Protein AF-0000000072274236 (afdb_homodimer)

Radius of gyration: 23.69 Å; Cα contacts (8 Å, |Δi|>4): 1772; chains: 2; bounding box: 56×70×57 Å

Structure (mmCIF, N/CA/C/O backbone):
data_AF-0000000072274236-model_v1
#
loop_
_entity.id
_entity.type
_entity.pdbx_description
1 polymer 'Glycerone kinase'
#
loop_
_atom_site.group_PDB
_atom_site.id
_atom_site.type_symbol
_atom_site.label_atom_id
_atom_site.label_alt_id
_atom_site.label_comp_id
_atom_site.label_asym_id
_atom_site.label_entity_id
_atom_site.label_seq_id
_atom_site.pdbx_PDB_ins_code
_atom_site.Cartn_x
_atom_site.Cartn_y
_atom_site.Cartn_z
_atom_site.occupancy
_atom_site.B_iso_or_equiv
_atom_site.auth_seq_id
_atom_site.auth_comp_id
_atom_site.auth_asym_id
_atom_site.auth_atom_id
_atom_site.pdbx_PDB_model_num
ATOM 1 N N . MET A 1 1 ? 8.672 6.965 -27.156 1 39 1 MET A N 1
ATOM 2 C CA . MET A 1 1 ? 7.977 6.91 -25.875 1 39 1 MET A CA 1
ATOM 3 C C . MET A 1 1 ? 8.969 6.961 -24.719 1 39 1 MET A C 1
ATOM 5 O O . MET A 1 1 ? 9.953 6.219 -24.703 1 39 1 MET A O 1
ATOM 9 N N . THR A 1 2 ? 9.164 8.117 -24.047 1 56.25 2 THR A N 1
ATOM 10 C CA . THR A 1 2 ? 10.273 8.359 -23.125 1 56.25 2 THR A CA 1
ATOM 11 C C . THR A 1 2 ? 10.289 7.305 -22.016 1 56.25 2 THR A C 1
ATOM 13 O O . THR A 1 2 ? 9.234 6.895 -21.531 1 56.25 2 THR A O 1
ATOM 16 N N . ARG A 1 3 ? 11.375 6.512 -21.969 1 65.75 3 ARG A N 1
ATOM 17 C CA . ARG A 1 3 ? 11.711 5.531 -20.953 1 65.75 3 ARG A CA 1
ATOM 18 C C . ARG A 1 3 ? 11.398 6.066 -19.562 1 65.75 3 ARG A C 1
ATOM 20 O O . ARG A 1 3 ? 11.82 7.168 -19.203 1 65.75 3 ARG A O 1
ATOM 27 N N . PRO A 1 4 ? 10.438 5.312 -18.844 1 80.75 4 PRO A N 1
ATOM 28 C CA . PRO A 1 4 ? 10.234 5.801 -17.484 1 80.75 4 PRO A CA 1
ATOM 29 C C . PRO A 1 4 ? 11.523 5.812 -16.656 1 80.75 4 PRO A C 1
ATOM 31 O O . PRO A 1 4 ? 12.344 4.898 -16.781 1 80.75 4 PRO A O 1
ATOM 34 N N . LYS A 1 5 ? 11.836 6.918 -16.047 1 89.44 5 LYS A N 1
ATOM 35 C CA . LYS A 1 5 ? 12.992 7.043 -15.164 1 89.44 5 LYS A CA 1
ATOM 36 C C . LYS A 1 5 ? 12.781 6.266 -13.867 1 89.44 5 LYS A C 1
ATOM 38 O O . LYS A 1 5 ? 11.75 6.426 -13.203 1 89.44 5 LYS A O 1
ATOM 43 N N . LYS A 1 6 ? 13.648 5.305 -13.633 1 94.75 6 LYS A N 1
ATOM 44 C CA . LYS A 1 6 ? 13.641 4.527 -12.398 1 94.75 6 LYS A CA 1
ATOM 45 C C . LYS A 1 6 ? 14.945 4.703 -11.625 1 94.75 6 LYS A C 1
ATOM 47 O O . LYS A 1 6 ? 16.016 4.785 -12.227 1 94.75 6 LYS A O 1
ATOM 52 N N . LEU A 1 7 ? 14.852 4.805 -10.367 1 96.88 7 LEU A N 1
ATOM 53 C CA . LEU A 1 7 ? 16.047 4.836 -9.531 1 96.88 7 LEU A CA 1
ATOM 54 C C . LEU A 1 7 ? 16.516 3.422 -9.195 1 96.88 7 LEU A C 1
ATOM 56 O O . LEU A 1 7 ? 16.031 2.811 -8.242 1 96.88 7 LEU A O 1
ATOM 60 N N . LEU A 1 8 ? 17.406 2.951 -9.992 1 97.38 8 LEU A N 1
ATOM 61 C CA . LEU A 1 8 ? 17.984 1.62 -9.859 1 97.38 8 LEU A CA 1
ATOM 62 C C . LEU A 1 8 ? 19.516 1.691 -9.883 1 97.38 8 LEU A C 1
ATOM 64 O O . LEU A 1 8 ? 20.078 2.717 -10.258 1 97.38 8 LEU A O 1
ATOM 68 N N . ASN A 1 9 ? 20.156 0.691 -9.406 1 98 9 ASN A N 1
ATOM 69 C CA . ASN A 1 9 ? 21.609 0.556 -9.586 1 98 9 ASN A CA 1
ATOM 70 C C . ASN A 1 9 ? 21.938 -0.165 -10.891 1 98 9 ASN A C 1
ATOM 72 O O . ASN A 1 9 ? 22.062 0.466 -11.945 1 98 9 ASN A O 1
ATOM 76 N N . ASP A 1 10 ? 21.984 -1.427 -10.844 1 96.19 10 ASP A N 1
ATOM 77 C CA . ASP A 1 10 ? 22.156 -2.305 -12 1 96.19 10 ASP A CA 1
ATOM 78 C C . ASP A 1 10 ? 20.844 -2.986 -12.359 1 96.19 10 ASP A C 1
ATOM 80 O O . ASP A 1 10 ? 20.344 -3.834 -11.617 1 96.19 10 ASP A O 1
ATOM 84 N N . PRO A 1 11 ? 20.297 -2.641 -13.539 1 94 11 PRO A N 1
ATOM 85 C CA . PRO A 1 11 ? 19 -3.223 -13.93 1 94 11 PRO A CA 1
ATOM 86 C C . PRO A 1 11 ? 19.031 -4.75 -13.945 1 94 11 PRO A C 1
ATOM 88 O O . PRO A 1 11 ? 17.969 -5.387 -13.867 1 94 11 PRO A O 1
ATOM 91 N N . LEU A 1 12 ? 20.203 -5.324 -14.055 1 94.69 12 LEU A N 1
ATOM 92 C CA . LEU A 1 12 ? 20.312 -6.777 -14.102 1 94.69 12 LEU A CA 1
ATOM 93 C C . LEU A 1 12 ? 20.297 -7.363 -12.695 1 94.69 12 LEU A C 1
ATOM 95 O O . LEU A 1 12 ? 20.203 -8.578 -12.523 1 94.69 12 LEU A O 1
ATOM 99 N N . ARG A 1 13 ? 20.312 -6.535 -11.68 1 96.81 13 ARG A N 1
ATOM 100 C CA . ARG A 1 13 ? 20.391 -7.016 -10.305 1 96.81 13 ARG A CA 1
ATOM 101 C C . ARG A 1 13 ? 19.188 -6.539 -9.492 1 96.81 13 ARG A C 1
ATOM 103 O O . ARG A 1 13 ? 19.203 -6.59 -8.258 1 96.81 13 ARG A O 1
ATOM 110 N N . VAL A 1 14 ? 18.188 -6.102 -10.172 1 97.69 14 VAL A N 1
ATOM 111 C CA . VAL A 1 14 ? 17.062 -5.465 -9.5 1 97.69 14 VAL A CA 1
ATOM 112 C C . VAL A 1 14 ? 16.344 -6.484 -8.617 1 97.69 14 VAL A C 1
ATOM 114 O O . VAL A 1 14 ? 15.859 -6.145 -7.531 1 97.69 14 VAL A O 1
ATOM 117 N N . VAL A 1 15 ? 16.234 -7.75 -9.078 1 98.06 15 VAL A N 1
ATOM 118 C CA . VAL A 1 15 ? 15.523 -8.766 -8.32 1 98.06 15 VAL A CA 1
ATOM 119 C C . VAL A 1 15 ? 16.266 -9.055 -7.012 1 98.06 15 VAL A C 1
ATOM 121 O O . VAL A 1 15 ? 15.672 -8.992 -5.93 1 98.06 15 VAL A O 1
ATOM 124 N N . GLU A 1 16 ? 17.531 -9.234 -7.059 1 97.94 16 GLU A N 1
ATOM 125 C CA . GLU A 1 16 ? 18.359 -9.539 -5.887 1 97.94 16 GLU A CA 1
ATOM 126 C C . GLU A 1 16 ? 18.359 -8.367 -4.902 1 97.94 16 GLU A C 1
ATOM 128 O O . GLU A 1 16 ? 18.172 -8.562 -3.701 1 97.94 16 GLU A O 1
ATOM 133 N N . GLU A 1 17 ? 18.609 -7.191 -5.426 1 98.25 17 GLU A N 1
ATOM 134 C CA . GLU A 1 17 ? 18.688 -6.008 -4.57 1 98.25 17 GLU A CA 1
ATOM 135 C C . GLU A 1 17 ? 17.344 -5.727 -3.9 1 98.25 17 GLU A C 1
ATOM 137 O O . GLU A 1 17 ? 17.297 -5.352 -2.725 1 98.25 17 GLU A O 1
ATOM 142 N N . SER A 1 18 ? 16.281 -5.867 -4.703 1 98.44 18 SER A N 1
ATOM 143 C CA . SER A 1 18 ? 14.953 -5.633 -4.152 1 98.44 18 SER A CA 1
ATOM 144 C C . SER A 1 18 ? 14.633 -6.637 -3.053 1 98.44 18 SER A C 1
ATOM 146 O O . SER A 1 18 ? 14.039 -6.277 -2.031 1 98.44 18 SER A O 1
ATOM 148 N N . LEU A 1 19 ? 14.969 -7.887 -3.234 1 98.62 19 LEU A N 1
ATOM 149 C CA . LEU A 1 19 ? 14.719 -8.914 -2.227 1 98.62 19 LEU A CA 1
ATOM 150 C C . LEU A 1 19 ? 15.5 -8.625 -0.948 1 98.62 19 LEU A C 1
ATOM 152 O O . LEU A 1 19 ? 14.984 -8.82 0.155 1 98.62 19 LEU A O 1
ATOM 156 N N . GLU A 1 20 ? 16.75 -8.18 -1.095 1 98.25 20 GLU A N 1
ATOM 157 C CA . GLU A 1 20 ? 17.531 -7.777 0.078 1 98.25 20 GLU A CA 1
ATOM 158 C C . GLU A 1 20 ? 16.812 -6.676 0.859 1 98.25 20 GLU A C 1
ATOM 160 O O . GLU A 1 20 ? 16.719 -6.738 2.088 1 98.25 20 GLU A O 1
ATOM 165 N N . GLY A 1 21 ? 16.344 -5.699 0.102 1 98.62 21 GLY A N 1
ATOM 166 C CA . GLY A 1 21 ? 15.609 -4.609 0.729 1 98.62 21 GLY A CA 1
ATOM 167 C C . GLY A 1 21 ? 14.336 -5.059 1.417 1 98.62 21 GLY A C 1
ATOM 168 O O . GLY A 1 21 ? 13.969 -4.523 2.465 1 98.62 21 GLY A O 1
ATOM 169 N N . LEU A 1 22 ? 13.648 -6.008 0.779 1 98.62 22 LEU A N 1
ATOM 170 C CA . LEU A 1 22 ? 12.43 -6.555 1.359 1 98.62 22 LEU A CA 1
ATOM 171 C C . LEU A 1 22 ? 12.727 -7.305 2.654 1 98.62 22 LEU A C 1
ATOM 173 O O . LEU A 1 22 ? 11.969 -7.203 3.621 1 98.62 22 LEU A O 1
ATOM 177 N N . VAL A 1 23 ? 13.805 -8.055 2.66 1 97.88 23 VAL A N 1
ATOM 178 C CA . VAL A 1 23 ? 14.195 -8.781 3.865 1 97.88 23 VAL A CA 1
ATOM 179 C C . VAL A 1 23 ? 14.461 -7.789 4.996 1 97.88 23 VAL A C 1
ATOM 181 O O . VAL A 1 23 ? 14.031 -8.008 6.133 1 97.88 23 VAL A O 1
ATOM 184 N N . PHE A 1 24 ? 15.125 -6.633 4.676 1 97.75 24 PHE A N 1
ATOM 185 C CA . PHE A 1 24 ? 15.344 -5.598 5.676 1 97.75 24 PHE A CA 1
ATOM 186 C C . PHE A 1 24 ? 14.016 -5.059 6.199 1 97.75 24 PHE A C 1
ATOM 188 O O . PHE A 1 24 ? 13.883 -4.766 7.391 1 97.75 24 PHE A O 1
ATOM 195 N N . ALA A 1 25 ? 13.023 -5.031 5.352 1 97.81 25 ALA A N 1
ATOM 196 C CA . ALA A 1 25 ? 11.719 -4.488 5.723 1 97.81 25 ALA A CA 1
ATOM 197 C C . ALA A 1 25 ? 10.977 -5.441 6.656 1 97.81 25 ALA A C 1
ATOM 199 O O . ALA A 1 25 ? 10.016 -5.047 7.32 1 97.81 25 ALA A O 1
ATOM 200 N N . SER A 1 26 ? 11.367 -6.691 6.699 1 96.5 26 SER A N 1
ATOM 201 C CA . SER A 1 26 ? 10.703 -7.68 7.543 1 96.5 26 SER A CA 1
ATOM 202 C C . SER A 1 26 ? 11.172 -7.578 8.992 1 96.5 26 SER A C 1
ATOM 204 O O . SER A 1 26 ? 10.586 -8.188 9.883 1 96.5 26 SER A O 1
ATOM 206 N N . ASP A 1 27 ? 12.289 -6.812 9.227 1 93.69 27 ASP A N 1
ATOM 207 C CA . ASP A 1 27 ? 12.883 -6.605 10.547 1 93.69 27 ASP A CA 1
ATOM 208 C C . ASP A 1 27 ? 13.156 -7.938 11.242 1 93.69 27 ASP A C 1
ATOM 210 O O . ASP A 1 27 ? 12.789 -8.125 12.406 1 93.69 27 ASP A O 1
ATOM 214 N N . GLY A 1 28 ? 13.625 -8.922 10.438 1 94.38 28 GLY A N 1
ATOM 215 C CA . GLY A 1 28 ? 14.141 -10.156 11 1 94.38 28 GLY A CA 1
ATOM 216 C C . GLY A 1 28 ? 13.195 -11.336 10.836 1 94.38 28 GLY A C 1
ATOM 217 O O . GLY A 1 28 ? 13.547 -12.469 11.164 1 94.38 28 GLY A O 1
ATOM 218 N N . GLU A 1 29 ? 12.031 -11.133 10.18 1 96 29 GLU A N 1
ATOM 219 C CA . GLU A 1 29 ? 11.031 -12.195 10.086 1 96 29 GLU A CA 1
ATOM 220 C C . GLU A 1 29 ? 11.211 -13.016 8.812 1 96 29 GLU A C 1
ATOM 222 O O . GLU A 1 29 ? 10.562 -14.047 8.633 1 96 29 GLU A O 1
ATOM 227 N N . MET A 1 30 ? 12.062 -12.539 7.945 1 97.44 30 MET A N 1
ATOM 228 C CA . MET A 1 30 ? 12.344 -13.195 6.672 1 97.44 30 MET A CA 1
ATOM 229 C C . MET A 1 30 ? 13.836 -13.25 6.402 1 97.44 30 MET A C 1
ATOM 231 O O . MET A 1 30 ? 14.594 -12.398 6.871 1 97.44 30 MET A O 1
ATOM 235 N N . ARG A 1 31 ? 14.242 -14.234 5.703 1 97.88 31 ARG A N 1
ATOM 236 C CA . ARG A 1 31 ? 15.625 -14.352 5.262 1 97.88 31 ARG A CA 1
ATOM 237 C C . ARG A 1 31 ? 15.703 -14.859 3.824 1 97.88 31 ARG A C 1
ATOM 239 O O . ARG A 1 31 ? 14.75 -15.445 3.318 1 97.88 31 ARG A O 1
ATOM 246 N N . LEU A 1 32 ? 16.812 -14.633 3.23 1 98.19 32 LEU A N 1
ATOM 247 C CA . LEU A 1 32 ? 17.062 -15.188 1.907 1 98.19 32 LEU A CA 1
ATOM 248 C C . LEU A 1 32 ? 17.891 -16.469 2.008 1 98.19 32 LEU A C 1
ATOM 250 O O . LEU A 1 32 ? 18.812 -16.562 2.83 1 98.19 32 LEU A O 1
ATOM 254 N N . LEU A 1 33 ? 17.5 -17.438 1.237 1 97.88 33 LEU A N 1
ATOM 255 C CA . LEU A 1 33 ? 18.391 -18.594 1.088 1 97.88 33 LEU A CA 1
ATOM 256 C C . LEU A 1 33 ? 19.641 -18.219 0.307 1 97.88 33 LEU A C 1
ATOM 258 O O . LEU A 1 33 ? 19.562 -17.703 -0.812 1 97.88 33 LEU A O 1
ATOM 262 N N . PRO A 1 34 ? 20.828 -18.438 0.855 1 96.5 34 PRO A N 1
ATOM 263 C CA . PRO A 1 34 ? 22.062 -18 0.187 1 96.5 34 PRO A CA 1
ATOM 264 C C . PRO A 1 34 ? 22.188 -18.562 -1.229 1 96.5 34 PRO A C 1
ATOM 266 O O . PRO A 1 34 ? 21.984 -19.766 -1.447 1 96.5 34 PRO A O 1
ATOM 269 N N . GLY A 1 35 ? 22.469 -17.688 -2.115 1 95.62 35 GLY A N 1
ATOM 270 C CA . GLY A 1 35 ? 22.734 -18.078 -3.49 1 95.62 35 GLY A CA 1
ATOM 271 C C . GLY A 1 35 ? 21.484 -18.156 -4.34 1 95.62 35 GLY A C 1
ATOM 272 O O . GLY A 1 35 ? 21.547 -18.422 -5.539 1 95.62 35 GLY A O 1
ATOM 273 N N . TYR A 1 36 ? 20.328 -17.938 -3.754 1 97.38 36 TYR A N 1
ATOM 274 C CA . TYR A 1 36 ? 19.047 -18.062 -4.461 1 97.38 36 TYR A CA 1
ATOM 275 C C . TYR A 1 36 ? 18.203 -16.812 -4.262 1 97.38 36 TYR A C 1
ATOM 277 O O . TYR A 1 36 ? 18.453 -16.016 -3.346 1 97.38 36 TYR A O 1
ATOM 285 N N . THR A 1 37 ? 17.25 -16.625 -5.145 1 98.19 37 THR A N 1
ATOM 286 C CA . THR A 1 37 ? 16.172 -15.656 -4.945 1 98.19 37 THR A CA 1
ATOM 287 C C . THR A 1 37 ? 14.969 -16.312 -4.27 1 98.19 37 THR A C 1
ATOM 289 O O . THR A 1 37 ? 13.883 -16.359 -4.84 1 98.19 37 THR A O 1
ATOM 292 N N . ILE A 1 38 ? 15.25 -16.828 -3.1 1 98.81 38 ILE A N 1
ATOM 293 C CA . ILE A 1 38 ? 14.258 -17.531 -2.291 1 98.81 38 ILE A CA 1
ATOM 294 C C . ILE A 1 38 ? 14.109 -16.844 -0.938 1 98.81 38 ILE A C 1
ATOM 296 O O . ILE A 1 38 ? 15.094 -16.688 -0.204 1 98.81 38 ILE A O 1
ATOM 300 N N . ALA A 1 39 ? 12.969 -16.312 -0.663 1 98.75 39 ALA A N 1
ATOM 301 C CA . ALA A 1 39 ? 12.648 -15.75 0.645 1 98.75 39 ALA A CA 1
ATOM 302 C C . ALA A 1 39 ? 12 -16.797 1.547 1 98.75 39 ALA A C 1
ATOM 304 O O . ALA A 1 39 ? 11.094 -17.516 1.119 1 98.75 39 ALA A O 1
ATOM 305 N N . LEU A 1 40 ? 12.445 -16.922 2.764 1 98.44 40 LEU A N 1
ATOM 306 C CA . LEU A 1 40 ? 11.938 -17.875 3.742 1 98.44 40 LEU A CA 1
ATOM 307 C C . LEU A 1 40 ? 11.586 -17.188 5.051 1 98.44 40 LEU A C 1
ATOM 309 O O . LEU A 1 40 ? 12.273 -16.25 5.465 1 98.44 40 LEU A O 1
ATOM 313 N N . ARG A 1 41 ? 10.508 -17.641 5.645 1 97.62 41 ARG A N 1
ATOM 314 C CA . ARG A 1 41 ? 10.305 -17.219 7.027 1 97.62 41 ARG A CA 1
ATOM 315 C C . ARG A 1 41 ? 11.516 -17.562 7.887 1 97.62 41 ARG A C 1
ATOM 317 O O . ARG A 1 41 ? 12.109 -18.641 7.734 1 97.62 41 ARG A O 1
ATOM 324 N N . SER A 1 42 ? 11.852 -16.672 8.797 1 95.38 42 SER A N 1
ATOM 325 C CA . SER A 1 42 ? 13.008 -16.891 9.664 1 95.38 42 SER A CA 1
ATOM 326 C C . SER A 1 42 ? 12.742 -18.016 10.656 1 95.38 42 SER A C 1
ATOM 328 O O . SER A 1 42 ? 13.672 -18.703 11.086 1 95.38 42 SER A O 1
ATOM 330 N N . SER A 1 43 ? 11.492 -18.172 10.984 1 90.38 43 SER A N 1
ATOM 331 C CA . SER A 1 43 ? 11.109 -19.234 11.898 1 90.38 43 SER A CA 1
ATOM 332 C C . SER A 1 43 ? 9.93 -20.031 11.352 1 90.38 43 SER A C 1
ATOM 334 O O . SER A 1 43 ? 8.875 -19.469 11.055 1 90.38 43 SER A O 1
ATOM 336 N N . LEU A 1 44 ? 10.211 -21.266 11.148 1 88.44 44 LEU A N 1
ATOM 337 C CA . LEU A 1 44 ? 9.172 -22.188 10.688 1 88.44 44 LEU A CA 1
ATOM 338 C C . LEU A 1 44 ? 8.82 -23.203 11.766 1 88.44 44 LEU A C 1
ATOM 340 O O . LEU A 1 44 ? 9.719 -23.766 12.398 1 88.44 44 LEU A O 1
ATOM 344 N N . ARG A 1 45 ? 7.594 -23.25 12.023 1 84.19 45 ARG A N 1
ATOM 345 C CA . ARG A 1 45 ? 7.148 -24.25 12.977 1 84.19 45 ARG A CA 1
ATOM 346 C C . ARG A 1 45 ? 7.414 -25.672 12.453 1 84.19 45 ARG A C 1
ATOM 348 O O . ARG A 1 45 ? 7.262 -25.922 11.266 1 84.19 45 ARG A O 1
ATOM 355 N N . ASP A 1 46 ? 7.652 -26.5 13.445 1 85.94 46 ASP A N 1
ATOM 356 C CA . ASP A 1 46 ? 7.867 -27.906 13.086 1 85.94 46 ASP A CA 1
ATOM 357 C C . ASP A 1 46 ? 6.539 -28.625 12.875 1 85.94 46 ASP A C 1
ATOM 359 O O . ASP A 1 46 ? 5.508 -28.219 13.414 1 85.94 46 ASP A O 1
ATOM 363 N N . ASP A 1 47 ? 6.516 -29.562 12.078 1 84.38 47 ASP A N 1
ATOM 364 C CA . ASP A 1 47 ? 5.426 -30.516 11.898 1 84.38 47 ASP A CA 1
ATOM 365 C C . ASP A 1 47 ? 4.188 -29.844 11.32 1 84.38 47 ASP A C 1
ATOM 367 O O . ASP A 1 47 ? 3.072 -30.062 11.805 1 84.38 47 ASP A O 1
ATOM 371 N N . LYS A 1 48 ? 4.379 -28.891 10.547 1 90.5 48 LYS A N 1
ATOM 372 C CA . LYS A 1 48 ? 3.244 -28.328 9.82 1 90.5 48 LYS A CA 1
ATOM 373 C C . LYS A 1 48 ? 3.402 -28.5 8.312 1 90.5 48 LYS A C 1
ATOM 375 O O . LYS A 1 48 ? 4.516 -28.688 7.82 1 90.5 48 LYS A O 1
ATOM 380 N N . VAL A 1 49 ? 2.301 -28.5 7.652 1 96.69 49 VAL A N 1
ATOM 381 C CA . VAL A 1 49 ? 2.33 -28.469 6.195 1 96.69 49 VAL A CA 1
ATOM 382 C C . VAL A 1 49 ? 2.885 -27.125 5.723 1 96.69 49 VAL A C 1
ATOM 384 O O . VAL A 1 49 ? 2.596 -26.078 6.316 1 96.69 49 VAL A O 1
ATOM 387 N N . ALA A 1 50 ? 3.711 -27.156 4.746 1 97.69 50 ALA A N 1
ATOM 388 C CA . ALA A 1 50 ? 4.363 -25.922 4.289 1 97.69 50 ALA A CA 1
ATOM 389 C C . ALA A 1 50 ? 3.65 -25.344 3.07 1 97.69 50 ALA A C 1
ATOM 391 O O . ALA A 1 50 ? 3.111 -26.094 2.246 1 97.69 50 ALA A O 1
ATOM 392 N N . LEU A 1 51 ? 3.619 -24.109 3.002 1 98.69 51 LEU A N 1
ATOM 393 C CA . LEU A 1 51 ? 3.104 -23.375 1.851 1 98.69 51 LEU A CA 1
ATOM 394 C C . LEU A 1 51 ? 4.227 -22.656 1.114 1 98.69 51 LEU A C 1
ATOM 396 O O . LEU A 1 51 ? 4.887 -21.781 1.681 1 98.69 51 LEU A O 1
ATOM 400 N N . LEU A 1 52 ? 4.488 -23.047 -0.1 1 98.94 52 LEU A N 1
ATOM 401 C CA . LEU A 1 52 ? 5.492 -22.422 -0.957 1 98.94 52 LEU A CA 1
ATOM 402 C C . LEU A 1 52 ? 4.844 -21.734 -2.148 1 98.94 52 LEU A C 1
ATOM 404 O O . LEU A 1 52 ? 4.062 -22.344 -2.881 1 98.94 52 LEU A O 1
ATOM 408 N N . ILE A 1 53 ? 5.105 -20.438 -2.275 1 98.94 53 ILE A N 1
ATOM 409 C CA . ILE A 1 53 ? 4.582 -19.672 -3.402 1 98.94 53 ILE A CA 1
ATOM 410 C C . ILE A 1 53 ? 5.73 -19.203 -4.293 1 98.94 53 ILE A C 1
ATOM 412 O O . ILE A 1 53 ? 6.902 -19.375 -3.943 1 98.94 53 ILE A O 1
ATOM 416 N N . GLY A 1 54 ? 5.379 -18.719 -5.484 1 98.69 54 GLY A N 1
ATOM 417 C CA . GLY A 1 54 ? 6.465 -18.266 -6.332 1 98.69 54 GLY A CA 1
ATOM 418 C C . GLY A 1 54 ? 6.016 -17.906 -7.738 1 98.69 54 GLY A C 1
ATOM 419 O O . GLY A 1 54 ? 4.84 -18.078 -8.078 1 98.69 54 GLY A O 1
ATOM 420 N N . GLY A 1 55 ? 6.934 -17.438 -8.508 1 97.94 55 GLY A N 1
ATOM 421 C CA . GLY A 1 55 ? 6.746 -17 -9.883 1 97.94 55 GLY A CA 1
ATOM 422 C C . GLY A 1 55 ? 7.742 -15.938 -10.305 1 97.94 55 GLY A C 1
ATOM 423 O O . GLY A 1 55 ? 8.75 -15.711 -9.633 1 97.94 55 GLY A O 1
ATOM 424 N N . GLY A 1 56 ? 7.5 -15.43 -11.461 1 97 56 GLY A N 1
ATOM 425 C CA . GLY A 1 56 ? 8.367 -14.367 -11.938 1 97 56 GLY A CA 1
ATOM 426 C C . GLY A 1 56 ? 8.312 -13.117 -11.07 1 97 56 GLY A C 1
ATOM 427 O O . GLY A 1 56 ? 7.262 -12.781 -10.531 1 97 56 GLY A O 1
ATOM 428 N N . SER A 1 57 ? 9.477 -12.422 -10.992 1 97.69 57 SER A N 1
ATOM 429 C CA . SER A 1 57 ? 9.531 -11.125 -10.32 1 97.69 57 SER A CA 1
ATOM 430 C C . SER A 1 57 ? 8.938 -10.031 -11.203 1 97.69 57 SER A C 1
ATOM 432 O O . SER A 1 57 ? 8.727 -10.227 -12.398 1 97.69 57 SER A O 1
ATOM 434 N N . GLY A 1 58 ? 8.633 -8.898 -10.664 1 96.62 58 GLY A N 1
ATOM 435 C CA . GLY A 1 58 ? 8.078 -7.777 -11.406 1 96.62 58 GLY A CA 1
ATOM 436 C C . GLY A 1 58 ? 6.645 -7.457 -11.023 1 96.62 58 GLY A C 1
ATOM 437 O O . GLY A 1 58 ? 6.055 -6.508 -11.539 1 96.62 58 GLY A O 1
ATOM 438 N N . HIS A 1 59 ? 6.117 -8.195 -10.039 1 97.31 59 HIS A N 1
ATOM 439 C CA . HIS A 1 59 ? 4.742 -8.047 -9.57 1 97.31 59 HIS A CA 1
ATOM 440 C C . HIS A 1 59 ? 4.703 -7.734 -8.078 1 97.31 59 HIS A C 1
ATOM 442 O O . HIS A 1 59 ? 3.76 -8.117 -7.383 1 97.31 59 HIS A O 1
ATOM 448 N N . GLU A 1 60 ? 5.75 -7.102 -7.531 1 97.25 60 GLU A N 1
ATOM 449 C CA . GLU A 1 60 ? 5.918 -6.836 -6.105 1 97.25 60 GLU A CA 1
ATOM 450 C C . GLU A 1 60 ? 4.742 -6.039 -5.551 1 97.25 60 GLU A C 1
ATOM 452 O O . GLU A 1 60 ? 4.281 -5.086 -6.18 1 97.25 60 GLU A O 1
ATOM 457 N N . PRO A 1 61 ? 4.238 -6.465 -4.395 1 97.12 61 PRO A N 1
ATOM 458 C CA . PRO A 1 61 ? 5.016 -7.223 -3.408 1 97.12 61 PRO A CA 1
ATOM 459 C C . PRO A 1 61 ? 4.93 -8.727 -3.623 1 97.12 61 PRO A C 1
ATOM 461 O O . PRO A 1 61 ? 5.605 -9.492 -2.93 1 97.12 61 PRO A O 1
ATOM 464 N N . MET A 1 62 ? 4.051 -9.18 -4.547 1 96.69 62 MET A N 1
ATOM 465 C CA . MET A 1 62 ? 4.023 -10.602 -4.871 1 96.69 62 MET A CA 1
ATOM 466 C C . MET A 1 62 ? 5.359 -11.055 -5.453 1 96.69 62 MET A C 1
ATOM 468 O O . MET A 1 62 ? 5.938 -10.359 -6.293 1 96.69 62 MET A O 1
ATOM 472 N N . PHE A 1 63 ? 5.922 -12.148 -4.957 1 97.5 63 PHE A N 1
ATOM 473 C CA . PHE A 1 63 ? 5.445 -13.195 -4.055 1 97.5 63 PHE A CA 1
ATOM 474 C C . PHE A 1 63 ? 6.105 -13.07 -2.686 1 97.5 63 PHE A C 1
ATOM 476 O O . PHE A 1 63 ? 5.453 -13.266 -1.659 1 97.5 63 PHE A O 1
ATOM 483 N N . ALA A 1 64 ? 7.359 -12.578 -2.758 1 98.56 64 ALA A N 1
ATOM 484 C CA . ALA A 1 64 ? 8.18 -12.602 -1.548 1 98.56 64 ALA A CA 1
ATOM 485 C C . ALA A 1 64 ? 7.555 -11.742 -0.449 1 98.56 64 ALA A C 1
ATOM 487 O O . ALA A 1 64 ? 7.688 -12.047 0.737 1 98.56 64 ALA A O 1
ATOM 488 N N . GLY A 1 65 ? 6.844 -10.727 -0.817 1 98.5 65 GLY A N 1
ATOM 489 C CA . GLY A 1 65 ? 6.188 -9.867 0.156 1 98.5 65 GLY A CA 1
ATOM 490 C C . GLY A 1 65 ? 5.125 -10.578 0.965 1 98.5 65 GLY A C 1
ATOM 491 O O . GLY A 1 65 ? 4.668 -10.07 1.99 1 98.5 65 GLY A O 1
ATOM 492 N N . TYR A 1 66 ? 4.711 -11.766 0.585 1 98.5 66 TYR A N 1
ATOM 493 C CA . TYR A 1 66 ? 3.652 -12.516 1.247 1 98.5 66 TYR A CA 1
ATOM 494 C C . TYR A 1 66 ? 4.227 -13.695 2.027 1 98.5 66 TYR A C 1
ATOM 496 O O . TYR A 1 66 ? 3.51 -14.648 2.338 1 98.5 66 TYR A O 1
ATOM 504 N N . VAL A 1 67 ? 5.52 -13.664 2.301 1 98.56 67 VAL A N 1
ATOM 505 C CA . VAL A 1 67 ? 6.145 -14.602 3.225 1 98.56 67 VAL A CA 1
ATOM 506 C C . VAL A 1 67 ? 6.016 -14.086 4.656 1 98.56 67 VAL A C 1
ATOM 508 O O . VAL A 1 67 ? 6.52 -13.008 4.977 1 98.56 67 VAL A O 1
ATOM 511 N N . GLY A 1 68 ? 5.328 -14.797 5.438 1 97.25 68 GLY A N 1
ATOM 512 C CA . GLY A 1 68 ? 5.09 -14.406 6.82 1 97.25 68 GLY A CA 1
ATOM 513 C C . GLY A 1 68 ? 4.031 -15.25 7.5 1 97.25 68 GLY A C 1
ATOM 514 O O . GLY A 1 68 ? 3.432 -16.125 6.875 1 97.25 68 GLY A O 1
ATOM 515 N N . LYS A 1 69 ? 3.781 -15.008 8.781 1 95.75 69 LYS A N 1
ATOM 516 C CA . LYS A 1 69 ? 2.791 -15.758 9.555 1 95.75 69 LYS A CA 1
ATOM 517 C C . LYS A 1 69 ? 1.387 -15.539 9 1 95.75 69 LYS A C 1
ATOM 519 O O . LYS A 1 69 ? 0.974 -14.406 8.758 1 95.75 69 LYS A O 1
ATOM 524 N N . GLY A 1 70 ? 0.681 -16.641 8.797 1 96.62 70 GLY A N 1
ATOM 525 C CA . GLY A 1 70 ? -0.664 -16.578 8.25 1 96.62 70 GLY A CA 1
ATOM 526 C C . GLY A 1 70 ? -0.685 -16.438 6.738 1 96.62 70 GLY A C 1
ATOM 527 O O . GLY A 1 70 ? -1.752 -16.312 6.137 1 96.62 70 GLY A O 1
ATOM 528 N N . LEU A 1 71 ? 0.522 -16.438 6.164 1 98 71 LEU A N 1
ATOM 529 C CA . LEU A 1 71 ? 0.728 -16.406 4.723 1 98 71 LEU A CA 1
ATOM 530 C C . LEU A 1 71 ? 1.663 -17.516 4.273 1 98 71 LEU A C 1
ATOM 532 O O . LEU A 1 71 ? 1.517 -18.672 4.703 1 98 71 LEU A O 1
ATOM 536 N N . ALA A 1 72 ? 2.602 -17.266 3.424 1 98.56 72 ALA A N 1
ATOM 537 C CA . ALA A 1 72 ? 3.453 -18.328 2.887 1 98.56 72 ALA A CA 1
ATOM 538 C C . ALA A 1 72 ? 4.668 -18.562 3.779 1 98.56 72 ALA A C 1
ATOM 540 O O . ALA A 1 72 ? 5.121 -17.641 4.473 1 98.56 72 ALA A O 1
ATOM 541 N N . ASP A 1 73 ? 5.18 -19.75 3.742 1 98.38 73 ASP A N 1
ATOM 542 C CA . ASP A 1 73 ? 6.398 -20.109 4.465 1 98.38 73 ASP A CA 1
ATOM 543 C C . ASP A 1 73 ? 7.641 -19.75 3.662 1 98.38 73 ASP A C 1
ATOM 545 O O . ASP A 1 73 ? 8.711 -19.531 4.234 1 98.38 73 ASP A O 1
ATOM 549 N N . GLY A 1 74 ? 7.488 -19.703 2.41 1 98.75 74 GLY A N 1
ATOM 550 C CA . GLY A 1 74 ? 8.562 -19.312 1.506 1 98.75 74 GLY A CA 1
ATOM 551 C C . GLY A 1 74 ? 8.07 -18.891 0.14 1 98.75 74 GLY A C 1
ATOM 552 O O . GLY A 1 74 ? 6.914 -19.125 -0.216 1 98.75 74 GLY A O 1
ATOM 553 N N . ALA A 1 75 ? 8.906 -18.203 -0.571 1 98.94 75 ALA A N 1
ATOM 554 C CA . ALA A 1 75 ? 8.641 -17.766 -1.937 1 98.94 75 ALA A CA 1
ATOM 555 C C . ALA A 1 75 ? 9.883 -17.891 -2.809 1 98.94 75 ALA A C 1
ATOM 557 O O . ALA A 1 75 ? 10.969 -17.469 -2.42 1 98.94 75 ALA A O 1
ATOM 558 N N . VAL A 1 76 ? 9.719 -18.531 -3.906 1 98.88 76 VAL A N 1
ATOM 559 C CA . VAL A 1 76 ? 10.789 -18.641 -4.895 1 98.88 76 VAL A CA 1
ATOM 560 C C . VAL A 1 76 ? 10.547 -17.656 -6.035 1 98.88 76 VAL A C 1
ATOM 562 O O . VAL A 1 76 ? 9.5 -17.703 -6.688 1 98.88 76 VAL A O 1
ATOM 565 N N . CYS A 1 77 ? 11.508 -16.781 -6.258 1 98.62 77 CYS A N 1
ATOM 566 C CA . CYS A 1 77 ? 11.32 -15.711 -7.223 1 98.62 77 CYS A CA 1
ATOM 567 C C . CYS A 1 77 ? 12.227 -15.898 -8.438 1 98.62 77 CYS A C 1
ATOM 569 O O . CYS A 1 77 ? 13.445 -16 -8.297 1 98.62 77 CYS A O 1
ATOM 571 N N . GLY A 1 78 ? 11.625 -15.992 -9.602 1 98.12 78 GLY A N 1
ATOM 572 C CA . GLY A 1 78 ? 12.414 -15.953 -10.82 1 98.12 78 GLY A CA 1
ATOM 573 C C . GLY A 1 78 ? 12.906 -14.562 -11.172 1 98.12 78 GLY A C 1
ATOM 574 O O . GLY A 1 78 ? 12.68 -13.617 -10.422 1 98.12 78 GLY A O 1
ATOM 575 N N . GLN A 1 79 ? 13.625 -14.484 -12.281 1 96.19 79 GLN A N 1
ATOM 576 C CA . GLN A 1 79 ? 14.039 -13.18 -12.781 1 96.19 79 GLN A CA 1
ATOM 577 C C . GLN A 1 79 ? 12.844 -12.383 -13.281 1 96.19 79 GLN A C 1
ATOM 579 O O . GLN A 1 79 ? 11.703 -12.836 -13.195 1 96.19 79 GLN A O 1
ATOM 584 N N . MET A 1 80 ? 13.109 -11.164 -13.758 1 95.62 80 MET A N 1
ATOM 585 C CA . MET A 1 80 ? 12.047 -10.266 -14.203 1 95.62 80 MET A CA 1
ATOM 586 C C . MET A 1 80 ? 11.164 -10.93 -15.25 1 95.62 80 MET A C 1
ATOM 588 O O . MET A 1 80 ? 11.625 -11.219 -16.359 1 95.62 80 MET A O 1
ATOM 592 N N . PHE A 1 81 ? 9.898 -11.211 -14.891 1 93.75 81 PHE A N 1
ATOM 593 C CA . PHE A 1 81 ? 8.859 -11.766 -15.75 1 93.75 81 PHE A CA 1
ATOM 594 C C . PHE A 1 81 ? 9.25 -13.141 -16.266 1 93.75 81 PHE A C 1
ATOM 596 O O . PHE A 1 81 ? 8.852 -13.539 -17.359 1 93.75 81 PHE A O 1
ATOM 603 N N . ALA A 1 82 ? 10.031 -13.828 -15.438 1 95.75 82 ALA A N 1
ATOM 604 C CA . ALA A 1 82 ? 10.469 -15.18 -15.781 1 95.75 82 ALA A CA 1
ATOM 605 C C . ALA A 1 82 ? 10.273 -16.141 -14.617 1 95.75 82 ALA A C 1
ATOM 607 O O . ALA A 1 82 ? 10.539 -15.781 -13.461 1 95.75 82 ALA A O 1
ATOM 608 N N . ALA A 1 83 ? 9.859 -17.297 -14.93 1 97.88 83 ALA A N 1
ATOM 609 C CA . ALA A 1 83 ? 9.609 -18.297 -13.906 1 97.88 83 ALA A CA 1
ATOM 610 C C . ALA A 1 83 ? 10.906 -18.703 -13.203 1 97.88 83 ALA A C 1
ATOM 612 O O . ALA A 1 83 ? 11.977 -18.703 -13.82 1 97.88 83 ALA A O 1
ATOM 613 N N . PRO A 1 84 ? 10.836 -19.031 -11.922 1 98.62 84 PRO A N 1
ATOM 614 C CA . PRO A 1 84 ? 12.008 -19.625 -11.273 1 98.62 84 PRO A CA 1
ATOM 615 C C . PRO A 1 84 ? 12.375 -20.984 -11.859 1 98.62 84 PRO A C 1
ATOM 617 O O . PRO A 1 84 ? 11.531 -21.656 -12.453 1 98.62 84 PRO A O 1
ATOM 620 N N . THR A 1 85 ? 13.578 -21.375 -11.727 1 98.62 85 THR A N 1
ATOM 621 C CA . THR A 1 85 ? 14.039 -22.641 -12.273 1 98.62 85 THR A CA 1
ATOM 622 C C . THR A 1 85 ? 13.586 -23.812 -11.398 1 98.62 85 THR A C 1
ATOM 624 O O . THR A 1 85 ? 13.359 -23.641 -10.203 1 98.62 85 THR A O 1
ATOM 627 N N . PRO A 1 86 ? 13.484 -25 -12.008 1 98.75 86 PRO A N 1
ATOM 628 C CA . PRO A 1 86 ? 13.094 -26.172 -11.219 1 98.75 86 PRO A CA 1
ATOM 629 C C . PRO A 1 86 ? 14.039 -26.422 -10.039 1 98.75 86 PRO A C 1
ATOM 631 O O . PRO A 1 86 ? 13.586 -26.781 -8.953 1 98.75 86 PRO A O 1
ATOM 634 N N . ASP A 1 87 ? 15.297 -26.188 -10.25 1 98.5 87 ASP A N 1
ATOM 635 C CA . ASP A 1 87 ? 16.281 -26.391 -9.195 1 98.5 87 ASP A CA 1
ATOM 636 C C . ASP A 1 87 ? 16.031 -25.453 -8.016 1 98.5 87 ASP A C 1
ATOM 638 O O . ASP A 1 87 ? 16.141 -25.859 -6.859 1 98.5 87 ASP A O 1
ATOM 642 N N . ALA A 1 88 ? 15.781 -24.219 -8.32 1 98.75 88 ALA A N 1
ATOM 643 C CA . ALA A 1 88 ? 15.484 -23.25 -7.266 1 98.75 88 ALA A CA 1
ATOM 644 C C . ALA A 1 88 ? 14.219 -23.641 -6.508 1 98.75 88 ALA A C 1
ATOM 646 O O . ALA A 1 88 ? 14.164 -23.531 -5.281 1 98.75 88 ALA A O 1
ATOM 647 N N . ILE A 1 89 ? 13.219 -24.047 -7.219 1 98.94 89 ILE A N 1
ATOM 648 C CA . ILE A 1 89 ? 11.961 -24.453 -6.602 1 98.94 89 ILE A CA 1
ATOM 649 C C . ILE A 1 89 ? 12.211 -25.656 -5.684 1 98.94 89 ILE A C 1
ATOM 651 O O . ILE A 1 89 ? 11.695 -25.703 -4.566 1 98.94 89 ILE A O 1
ATOM 655 N N . LEU A 1 90 ? 12.984 -26.594 -6.176 1 98.88 90 LEU A N 1
ATOM 656 C CA . LEU A 1 90 ? 13.305 -27.766 -5.371 1 98.88 90 LEU A CA 1
ATOM 657 C C . LEU A 1 90 ? 14.039 -27.359 -4.094 1 98.88 90 LEU A C 1
ATOM 659 O O . LEU A 1 90 ? 13.75 -27.875 -3.016 1 98.88 90 LEU A O 1
ATOM 663 N N . GLU A 1 91 ? 15.031 -26.453 -4.234 1 98.81 91 GLU A N 1
ATOM 664 C CA . GLU A 1 91 ? 15.773 -25.984 -3.068 1 98.81 91 GLU A CA 1
ATOM 665 C C . GLU A 1 91 ? 14.852 -25.312 -2.051 1 98.81 91 GLU A C 1
ATOM 667 O O . GLU A 1 91 ? 15 -25.516 -0.845 1 98.81 91 GLU A O 1
ATOM 672 N N . ALA A 1 92 ? 13.922 -24.516 -2.539 1 98.81 92 ALA A N 1
ATOM 673 C CA . ALA A 1 92 ? 12.938 -23.875 -1.661 1 98.81 92 ALA A CA 1
ATOM 674 C C . ALA A 1 92 ? 12.055 -24.922 -0.989 1 98.81 92 ALA A C 1
ATOM 676 O O . ALA A 1 92 ? 11.719 -24.797 0.192 1 98.81 92 ALA A O 1
ATOM 677 N N . THR A 1 93 ? 11.672 -25.906 -1.749 1 98.81 93 THR A N 1
ATOM 678 C CA . THR A 1 93 ? 10.844 -26.984 -1.241 1 98.81 93 THR A CA 1
ATOM 679 C C . THR A 1 93 ? 11.531 -27.703 -0.08 1 98.81 93 THR A C 1
ATOM 681 O O . THR A 1 93 ? 10.922 -27.922 0.969 1 98.81 93 THR A O 1
ATOM 684 N N . ARG A 1 94 ? 12.82 -28 -0.276 1 98 94 ARG A N 1
ATOM 685 C CA . ARG A 1 94 ? 13.617 -28.625 0.774 1 98 94 ARG A CA 1
ATOM 686 C C . ARG A 1 94 ? 13.648 -27.766 2.029 1 98 94 ARG A C 1
ATOM 688 O O . ARG A 1 94 ? 13.516 -28.266 3.145 1 98 94 ARG A O 1
ATOM 695 N N . ALA A 1 95 ? 13.781 -26.5 1.774 1 97.62 95 ALA A N 1
ATOM 696 C CA . ALA A 1 95 ? 14 -25.562 2.879 1 97.62 95 ALA A CA 1
ATOM 697 C C . ALA A 1 95 ? 12.742 -25.422 3.73 1 97.62 95 ALA A C 1
ATOM 699 O O . ALA A 1 95 ? 12.82 -25.25 4.945 1 97.62 95 ALA A O 1
ATOM 700 N N . VAL A 1 96 ? 11.531 -25.516 3.111 1 97.88 96 VAL A N 1
ATOM 701 C CA . VAL A 1 96 ? 10.312 -25.234 3.861 1 97.88 96 VAL A CA 1
ATOM 702 C C . VAL A 1 96 ? 9.711 -26.547 4.371 1 97.88 96 VAL A C 1
ATOM 704 O O . VAL A 1 96 ? 8.844 -26.547 5.25 1 97.88 96 VAL A O 1
ATOM 707 N N . ASN A 1 97 ? 10.078 -27.641 3.83 1 97.31 97 ASN A N 1
ATOM 708 C CA . ASN A 1 97 ? 9.492 -28.922 4.188 1 97.31 97 ASN A CA 1
ATOM 709 C C . ASN A 1 97 ? 9.891 -29.359 5.598 1 97.31 97 ASN A C 1
ATOM 711 O O . ASN A 1 97 ? 11.078 -29.406 5.922 1 97.31 97 ASN A O 1
ATOM 715 N N . LYS A 1 98 ? 8.906 -29.719 6.363 1 93.75 98 LYS A N 1
ATOM 716 C CA . LYS A 1 98 ? 9.141 -30.188 7.73 1 93.75 98 LYS A CA 1
ATOM 717 C C . LYS A 1 98 ? 8.531 -31.562 7.949 1 93.75 98 LYS A C 1
ATOM 719 O O . LYS A 1 98 ? 8.141 -31.906 9.07 1 93.75 98 LYS A O 1
ATOM 724 N N . GLY A 1 99 ? 8.297 -32.219 6.852 1 93.62 99 GLY A N 1
ATOM 725 C CA . GLY A 1 99 ? 7.918 -33.625 6.973 1 93.62 99 GLY A CA 1
ATOM 726 C C . GLY A 1 99 ? 6.457 -33.875 6.66 1 93.62 99 GLY A C 1
ATOM 727 O O . GLY A 1 99 ? 6.031 -35.031 6.547 1 93.62 99 GLY A O 1
ATOM 728 N N . LYS A 1 100 ? 5.66 -32.844 6.441 1 96.31 100 LYS A N 1
ATOM 729 C CA . LYS A 1 100 ? 4.23 -33.031 6.227 1 96.31 100 LYS A CA 1
ATOM 730 C C . LYS A 1 100 ? 3.834 -32.656 4.805 1 96.31 100 LYS A C 1
ATOM 732 O O . LYS A 1 100 ? 2.646 -32.531 4.5 1 96.31 100 LYS A O 1
ATOM 737 N N . GLY A 1 101 ? 4.871 -32.406 4.012 1 97.44 101 GLY A N 1
ATOM 738 C CA . GLY A 1 101 ? 4.609 -32.062 2.619 1 97.44 101 GLY A CA 1
ATOM 739 C C . GLY A 1 101 ? 4.52 -30.578 2.367 1 97.44 101 GLY A C 1
ATOM 740 O O . GLY A 1 101 ? 4.594 -29.766 3.303 1 97.44 101 GLY A O 1
ATOM 741 N N . VAL A 1 102 ? 4.449 -30.234 1.059 1 98.69 102 VAL A N 1
ATOM 742 C CA . VAL A 1 102 ? 4.512 -28.844 0.652 1 98.69 102 VAL A CA 1
ATOM 743 C C . VAL A 1 102 ? 3.412 -28.547 -0.366 1 98.69 102 VAL A C 1
ATOM 745 O O . VAL A 1 102 ? 3.264 -29.266 -1.354 1 98.69 102 VAL A O 1
ATOM 748 N N . LEU A 1 103 ? 2.609 -27.516 -0.131 1 98.94 103 LEU A N 1
ATOM 749 C CA . LEU A 1 103 ? 1.651 -27.031 -1.114 1 98.94 103 LEU A CA 1
ATOM 750 C C . LEU A 1 103 ? 2.246 -25.875 -1.928 1 98.94 103 LEU A C 1
ATOM 752 O O . LEU A 1 103 ? 2.77 -24.922 -1.361 1 98.94 103 LEU A O 1
ATOM 756 N N . TYR A 1 104 ? 2.199 -26.047 -3.254 1 98.94 104 TYR A N 1
ATOM 757 C CA . TYR A 1 104 ? 2.576 -24.969 -4.164 1 98.94 104 TYR A CA 1
ATOM 758 C C . TYR A 1 104 ? 1.361 -24.141 -4.555 1 98.94 104 TYR A C 1
ATOM 760 O O . TYR A 1 104 ? 0.314 -24.688 -4.91 1 98.94 104 TYR A O 1
ATOM 768 N N . ILE A 1 105 ? 1.472 -22.828 -4.469 1 98.94 105 ILE A N 1
ATOM 769 C CA . ILE A 1 105 ? 0.449 -21.938 -5.012 1 98.94 105 ILE A CA 1
ATOM 770 C C . ILE A 1 105 ? 1.103 -20.875 -5.895 1 98.94 105 ILE A C 1
ATOM 772 O O . ILE A 1 105 ? 2.031 -20.188 -5.465 1 98.94 105 ILE A O 1
ATOM 776 N N . TYR A 1 106 ? 0.672 -20.719 -7.078 1 98.69 106 TYR A N 1
ATOM 777 C CA . TYR A 1 106 ? 1.155 -19.719 -8.023 1 98.69 106 TYR A CA 1
ATOM 778 C C . TYR A 1 106 ? 0.145 -19.484 -9.141 1 98.69 106 TYR A C 1
ATOM 780 O O . TYR A 1 106 ? -0.83 -20.234 -9.266 1 98.69 106 TYR A O 1
ATOM 788 N N . GLY A 1 107 ? 0.304 -18.422 -9.875 1 98.19 107 GLY A N 1
ATOM 789 C CA . GLY A 1 107 ? -0.569 -18.141 -11 1 98.19 107 GLY A CA 1
ATOM 790 C C . GLY A 1 107 ? -0.357 -19.078 -12.172 1 98.19 107 GLY A C 1
ATOM 791 O O . GLY A 1 107 ? 0.769 -19.5 -12.438 1 98.19 107 GLY A O 1
ATOM 792 N N . ASN A 1 108 ? -1.356 -19.266 -12.914 1 97.94 108 ASN A N 1
ATOM 793 C CA . ASN A 1 108 ? -1.362 -20.203 -14.039 1 97.94 108 ASN A CA 1
ATOM 794 C C . ASN A 1 108 ? -0.699 -19.594 -15.273 1 97.94 108 ASN A C 1
ATOM 796 O O . ASN A 1 108 ? -1.379 -19.047 -16.141 1 97.94 108 ASN A O 1
ATOM 800 N N . TYR A 1 109 ? 0.596 -19.781 -15.359 1 96.69 109 TYR A N 1
ATOM 801 C CA . TYR A 1 109 ? 1.402 -19.391 -16.516 1 96.69 109 TYR A CA 1
ATOM 802 C C . TYR A 1 109 ? 2.301 -20.531 -16.969 1 96.69 109 TYR A C 1
ATOM 804 O O . TYR A 1 109 ? 2.85 -21.266 -16.156 1 96.69 109 TYR A O 1
ATOM 812 N N . SER A 1 110 ? 2.5 -20.641 -18.172 1 96.5 110 SER A N 1
ATOM 813 C CA . SER A 1 110 ? 3.129 -21.812 -18.781 1 96.5 110 SER A CA 1
ATOM 814 C C . SER A 1 110 ? 4.504 -22.062 -18.172 1 96.5 110 SER A C 1
ATOM 816 O O . SER A 1 110 ? 4.832 -23.203 -17.828 1 96.5 110 SER A O 1
ATOM 818 N N . GLY A 1 111 ? 5.34 -21.047 -18.031 1 97.31 111 GLY A N 1
ATOM 819 C CA . GLY A 1 111 ? 6.664 -21.203 -17.453 1 97.31 111 GLY A CA 1
ATOM 820 C C . GLY A 1 111 ? 6.637 -21.688 -16.016 1 97.31 111 GLY A C 1
ATOM 821 O O . GLY A 1 111 ? 7.387 -22.594 -15.641 1 97.31 111 GLY A O 1
ATOM 822 N N . ASP A 1 112 ? 5.793 -21.094 -15.281 1 98.19 112 ASP A N 1
ATOM 823 C CA . ASP A 1 112 ? 5.652 -21.5 -13.891 1 98.19 112 ASP A CA 1
ATOM 824 C C . ASP A 1 112 ? 5.133 -22.938 -13.781 1 98.19 112 ASP A C 1
ATOM 826 O O . ASP A 1 112 ? 5.656 -23.734 -13.008 1 98.19 112 ASP A O 1
ATOM 830 N N . ASN A 1 113 ? 4.07 -23.219 -14.562 1 98.62 113 ASN A N 1
ATOM 831 C CA . ASN A 1 113 ? 3.496 -24.562 -14.555 1 98.62 113 ASN A CA 1
ATOM 832 C C . ASN A 1 113 ? 4.559 -25.625 -14.828 1 98.62 113 ASN A C 1
ATOM 834 O O . ASN A 1 113 ? 4.688 -26.594 -14.062 1 98.62 113 ASN A O 1
ATOM 838 N N . MET A 1 114 ? 5.277 -25.375 -15.852 1 98.69 114 MET A N 1
ATOM 839 C CA . MET A 1 114 ? 6.281 -26.344 -16.281 1 98.69 114 MET A CA 1
ATOM 840 C C . MET A 1 114 ? 7.352 -26.531 -15.203 1 98.69 114 MET A C 1
ATOM 842 O O . MET A 1 114 ? 7.66 -27.656 -14.805 1 98.69 114 MET A O 1
ATOM 846 N N . ASN A 1 115 ? 7.895 -25.469 -14.719 1 98.88 115 ASN A N 1
ATOM 847 C CA . ASN A 1 115 ? 9.039 -25.531 -13.812 1 98.88 115 ASN A CA 1
ATOM 848 C C . ASN A 1 115 ? 8.633 -26.062 -12.438 1 98.88 115 ASN A C 1
ATOM 850 O O . ASN A 1 115 ? 9.391 -26.797 -11.805 1 98.88 115 ASN A O 1
ATOM 854 N N . PHE A 1 116 ? 7.473 -25.719 -11.953 1 98.94 116 PHE A N 1
ATOM 855 C CA . PHE A 1 116 ? 6.996 -26.266 -10.68 1 98.94 116 PHE A CA 1
ATOM 856 C C . PHE A 1 116 ? 6.66 -27.734 -10.812 1 98.94 116 PHE A C 1
ATOM 858 O O . PHE A 1 116 ? 6.859 -28.516 -9.875 1 98.94 116 PHE A O 1
ATOM 865 N N . ASP A 1 117 ? 6.09 -28.125 -11.969 1 98.88 117 ASP A N 1
ATOM 866 C CA . ASP A 1 117 ? 5.812 -29.547 -12.188 1 98.88 117 ASP A CA 1
ATOM 867 C C . ASP A 1 117 ? 7.098 -30.375 -12.156 1 98.88 117 ASP A C 1
ATOM 869 O O . ASP A 1 117 ? 7.137 -31.453 -11.555 1 98.88 117 ASP A O 1
ATOM 873 N N . ILE A 1 118 ? 8.109 -29.875 -12.82 1 98.88 118 ILE A N 1
ATOM 874 C CA . ILE A 1 118 ? 9.398 -30.547 -12.82 1 98.88 118 ILE A CA 1
ATOM 875 C C . ILE A 1 118 ? 9.938 -30.641 -11.398 1 98.88 118 ILE A C 1
ATOM 877 O O . ILE A 1 118 ? 10.383 -31.719 -10.969 1 98.88 118 ILE A O 1
ATOM 881 N N . ALA A 1 119 ? 9.883 -29.562 -10.672 1 98.88 119 ALA A N 1
ATOM 882 C CA . ALA A 1 119 ? 10.367 -29.547 -9.297 1 98.88 119 ALA A CA 1
ATOM 883 C C . ALA A 1 119 ? 9.586 -30.531 -8.422 1 98.88 119 ALA A C 1
ATOM 885 O O . ALA A 1 119 ? 10.156 -31.156 -7.531 1 98.88 119 ALA A O 1
ATOM 886 N N . ALA A 1 120 ? 8.281 -30.594 -8.648 1 98.81 120 ALA A N 1
ATOM 887 C CA . ALA A 1 120 ? 7.445 -31.516 -7.895 1 98.81 120 ALA A CA 1
ATOM 888 C C . ALA A 1 120 ? 7.887 -32.969 -8.109 1 98.81 120 ALA A C 1
ATOM 890 O O . ALA A 1 120 ? 7.93 -33.75 -7.168 1 98.81 120 ALA A O 1
ATOM 891 N N . GLU A 1 121 ? 8.188 -33.312 -9.336 1 98.75 121 GLU A N 1
ATOM 892 C CA . GLU A 1 121 ? 8.664 -34.656 -9.656 1 98.75 121 GLU A CA 1
ATOM 893 C C . GLU A 1 121 ? 9.992 -34.938 -8.961 1 98.75 121 GLU A C 1
ATOM 895 O O . GLU A 1 121 ? 10.172 -36.031 -8.398 1 98.75 121 GLU A O 1
ATOM 900 N N . LEU A 1 122 ? 10.852 -33.969 -9.039 1 98.75 122 LEU A N 1
ATOM 901 C CA . LEU A 1 122 ? 12.148 -34.125 -8.383 1 98.75 122 LEU A CA 1
ATOM 902 C C . LEU A 1 122 ? 11.984 -34.281 -6.875 1 98.75 122 LEU A C 1
ATOM 904 O O . LEU A 1 122 ? 12.695 -35.062 -6.242 1 98.75 122 LEU A O 1
ATOM 908 N N . ALA A 1 123 ? 11.109 -33.5 -6.273 1 98.75 123 ALA A N 1
ATOM 909 C CA . ALA A 1 123 ? 10.836 -33.594 -4.844 1 98.75 123 ALA A CA 1
ATOM 910 C C . ALA A 1 123 ? 10.32 -34.969 -4.461 1 98.75 123 ALA A C 1
ATOM 912 O O . ALA A 1 123 ? 10.711 -35.531 -3.432 1 98.75 123 ALA A O 1
ATOM 913 N N . GLU A 1 124 ? 9.445 -35.469 -5.277 1 98.25 124 GLU A N 1
ATOM 914 C CA . GLU A 1 124 ? 8.898 -36.812 -5.043 1 98.25 124 GLU A CA 1
ATOM 915 C C . GLU A 1 124 ? 10.008 -37.844 -5.016 1 98.25 124 GLU A C 1
ATOM 917 O O . GLU A 1 124 ? 9.961 -38.781 -4.215 1 98.25 124 GLU A O 1
ATOM 922 N N . GLU A 1 125 ? 10.922 -37.719 -5.871 1 98.19 125 GLU A N 1
ATOM 923 C CA . GLU A 1 125 ? 12.062 -38.625 -5.906 1 98.19 125 GLU A CA 1
ATOM 924 C C . GLU A 1 125 ? 12.844 -38.594 -4.602 1 98.19 125 GLU A C 1
ATOM 926 O O . GLU A 1 125 ? 13.5 -39.562 -4.223 1 98.19 125 GLU A O 1
ATOM 931 N N . GLU A 1 126 ? 12.758 -37.5 -3.943 1 97.94 126 GLU A N 1
ATOM 932 C CA . GLU A 1 126 ? 13.477 -37.312 -2.684 1 97.94 126 GLU A CA 1
ATOM 933 C C . GLU A 1 126 ? 12.578 -37.656 -1.49 1 97.94 126 GLU A C 1
ATOM 935 O O . GLU A 1 126 ? 12.977 -37.469 -0.339 1 97.94 126 GLU A O 1
ATOM 940 N N . GLY A 1 127 ? 11.391 -38 -1.751 1 98.12 127 GLY A N 1
ATOM 941 C CA . GLY A 1 127 ? 10.469 -38.406 -0.698 1 98.12 127 GLY A CA 1
ATOM 942 C C . GLY A 1 127 ? 9.641 -37.25 -0.151 1 98.12 127 GLY A C 1
ATOM 943 O O . GLY A 1 127 ? 9.039 -37.375 0.918 1 98.12 127 GLY A O 1
ATOM 944 N N . ILE A 1 128 ? 9.617 -36.156 -0.824 1 98.31 128 ILE A N 1
ATOM 945 C CA . ILE A 1 128 ? 8.82 -35 -0.402 1 98.31 128 ILE A CA 1
ATOM 946 C C . ILE A 1 128 ? 7.52 -34.969 -1.208 1 98.31 128 ILE A C 1
ATOM 948 O O . ILE A 1 128 ? 7.551 -34.812 -2.434 1 98.31 128 ILE A O 1
ATOM 952 N N . THR A 1 129 ? 6.441 -35.094 -0.525 1 98.38 129 THR A N 1
ATOM 953 C CA . THR A 1 129 ? 5.145 -35.031 -1.192 1 98.38 129 THR A CA 1
ATOM 954 C C . THR A 1 129 ? 4.734 -33.562 -1.431 1 98.38 129 THR A C 1
ATOM 956 O O . THR A 1 129 ? 4.832 -32.719 -0.529 1 98.38 129 THR A O 1
ATOM 959 N N . THR A 1 130 ? 4.34 -33.281 -2.639 1 98.81 130 THR A N 1
ATOM 960 C CA . THR A 1 130 ? 3.863 -31.938 -2.959 1 98.81 130 THR A CA 1
ATOM 961 C C . THR A 1 130 ? 2.467 -32 -3.572 1 98.81 130 THR A C 1
ATOM 963 O O . THR A 1 130 ? 2.049 -33.031 -4.086 1 98.81 130 THR A O 1
ATOM 966 N N . LYS A 1 131 ? 1.702 -30.969 -3.459 1 98.88 131 LYS A N 1
ATOM 967 C CA . LYS A 1 131 ? 0.484 -30.688 -4.211 1 98.88 131 LYS A CA 1
ATOM 968 C C . LYS A 1 131 ? 0.495 -29.25 -4.75 1 98.88 131 LYS A C 1
ATOM 970 O O . LYS A 1 131 ? 1.257 -28.406 -4.273 1 98.88 131 LYS A O 1
ATOM 975 N N . THR A 1 132 ? -0.297 -29.078 -5.789 1 98.88 132 THR A N 1
ATOM 976 C CA . THR A 1 132 ? -0.233 -27.781 -6.453 1 98.88 132 THR A CA 1
ATOM 977 C C . THR A 1 132 ? -1.632 -27.203 -6.645 1 98.88 132 THR A C 1
ATOM 979 O O . THR A 1 132 ? -2.555 -27.922 -7.043 1 98.88 132 THR A O 1
ATOM 982 N N . VAL A 1 133 ? -1.805 -25.969 -6.289 1 98.94 133 VAL A N 1
ATOM 983 C CA . VAL A 1 133 ? -2.959 -25.172 -6.684 1 98.94 133 VAL A CA 1
ATOM 984 C C . VAL A 1 133 ? -2.518 -24.047 -7.633 1 98.94 133 VAL A C 1
ATOM 986 O O . VAL A 1 133 ? -1.728 -23.188 -7.258 1 98.94 133 VAL A O 1
ATOM 989 N N . ARG A 1 134 ? -2.955 -24.141 -8.859 1 98.81 134 ARG A N 1
ATOM 990 C CA . ARG A 1 134 ? -2.746 -23.078 -9.844 1 98.81 134 ARG A CA 1
ATOM 991 C C . ARG A 1 134 ? -3.91 -22.094 -9.844 1 98.81 134 ARG A C 1
ATOM 993 O O . ARG A 1 134 ? -5.062 -22.484 -10.031 1 98.81 134 ARG A O 1
ATOM 1000 N N . VAL A 1 135 ? -3.639 -20.828 -9.625 1 98.81 135 VAL A N 1
ATOM 1001 C CA . VAL A 1 135 ? -4.688 -19.828 -9.586 1 98.81 135 VAL A CA 1
ATOM 1002 C C . VAL A 1 135 ? -5.09 -19.438 -11.016 1 98.81 135 VAL A C 1
ATOM 1004 O O . VAL A 1 135 ? -4.238 -19.094 -11.836 1 98.81 135 VAL A O 1
ATOM 1007 N N . ARG A 1 136 ? -6.363 -19.5 -11.359 1 98.56 136 ARG A N 1
ATOM 1008 C CA . ARG A 1 136 ? -6.922 -19.281 -12.688 1 98.56 136 ARG A CA 1
ATOM 1009 C C . ARG A 1 136 ? -8.07 -18.281 -12.633 1 98.56 136 ARG A C 1
ATOM 1011 O O . ARG A 1 136 ? -9.141 -18.516 -13.211 1 98.56 136 ARG A O 1
ATOM 1018 N N . ASP A 1 137 ? -7.797 -17.109 -11.984 1 98.25 137 ASP A N 1
ATOM 1019 C CA . ASP A 1 137 ? -8.875 -16.219 -11.586 1 98.25 137 ASP A CA 1
ATOM 1020 C C . ASP A 1 137 ? -9.219 -15.234 -12.711 1 98.25 137 ASP A C 1
ATOM 1022 O O . ASP A 1 137 ? -10.234 -14.547 -12.648 1 98.25 137 ASP A O 1
ATOM 1026 N N . ASP A 1 138 ? -8.484 -15.188 -13.789 1 98 138 ASP A N 1
ATOM 1027 C CA . ASP A 1 138 ? -8.633 -14.172 -14.828 1 98 138 ASP A CA 1
ATOM 1028 C C . ASP A 1 138 ? -9.797 -14.508 -15.758 1 98 138 ASP A C 1
ATOM 1030 O O . ASP A 1 138 ? -9.625 -15.227 -16.75 1 98 138 ASP A O 1
ATOM 1034 N N . VAL A 1 139 ? -10.875 -13.82 -15.594 1 97.12 139 VAL A N 1
ATOM 1035 C CA . VAL A 1 139 ? -12.109 -14.18 -16.297 1 97.12 139 VAL A CA 1
ATOM 1036 C C . VAL A 1 139 ? -12.023 -13.75 -17.75 1 97.12 139 VAL A C 1
ATOM 1038 O O . VAL A 1 139 ? -12.766 -14.25 -18.594 1 97.12 139 VAL A O 1
ATOM 1041 N N . ALA A 1 140 ? -11.148 -12.828 -18.016 1 95.25 140 ALA A N 1
ATOM 1042 C CA . ALA A 1 140 ? -11.023 -12.297 -19.359 1 95.25 140 ALA A CA 1
ATOM 1043 C C . ALA A 1 140 ? -10.242 -13.25 -20.266 1 95.25 140 ALA A C 1
ATOM 1045 O O . ALA A 1 140 ? -10.32 -13.164 -21.484 1 95.25 140 ALA A O 1
ATOM 1046 N N . ALA A 1 141 ? -9.414 -14.094 -19.672 1 94.88 141 ALA A N 1
ATOM 1047 C CA . ALA A 1 141 ? -8.516 -14.945 -20.453 1 94.88 141 ALA A CA 1
ATOM 1048 C C . ALA A 1 141 ? -9.281 -16.094 -21.109 1 94.88 141 ALA A C 1
ATOM 1050 O O . ALA A 1 141 ? -8.938 -16.516 -22.219 1 94.88 141 ALA A O 1
ATOM 1051 N N . ALA A 1 142 ? -10.242 -16.672 -20.438 1 95.38 142 ALA A N 1
ATOM 1052 C CA . ALA A 1 142 ? -11.047 -17.766 -20.953 1 95.38 142 ALA A CA 1
ATOM 1053 C C . ALA A 1 142 ? -12.359 -17.906 -20.172 1 95.38 142 ALA A C 1
ATOM 1055 O O . ALA A 1 142 ? -12.445 -17.484 -19.016 1 95.38 142 ALA A O 1
ATOM 1056 N N . PRO A 1 143 ? -13.391 -18.484 -20.891 1 94 143 PRO A N 1
ATOM 1057 C CA . PRO A 1 143 ? -14.625 -18.766 -20.156 1 94 143 PRO A CA 1
ATOM 1058 C C . PRO A 1 143 ? -14.445 -19.859 -19.109 1 94 143 PRO A C 1
ATOM 1060 O O . PRO A 1 143 ? -13.406 -20.531 -19.078 1 94 143 PRO A O 1
ATOM 1063 N N . ILE A 1 144 ? -15.367 -20 -18.297 1 93.06 144 ILE A N 1
ATOM 1064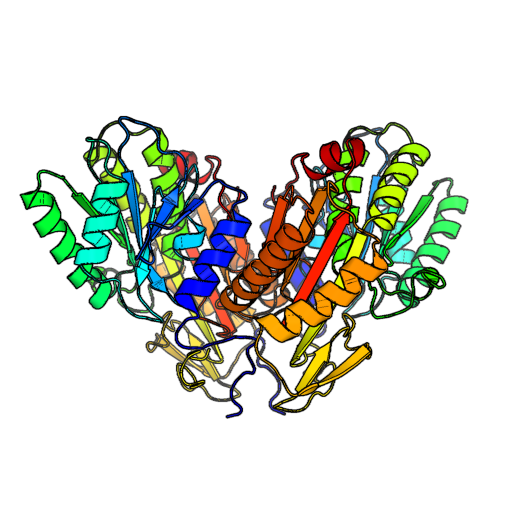 C CA . ILE A 1 144 ? -15.266 -20.875 -17.125 1 93.06 144 ILE A CA 1
ATOM 1065 C C . ILE A 1 144 ? -15.125 -22.328 -17.594 1 93.06 144 ILE A C 1
ATOM 1067 O O . ILE A 1 144 ? -14.461 -23.141 -16.922 1 93.06 144 ILE A O 1
ATOM 1071 N N . GLU A 1 145 ? -15.711 -22.719 -18.766 1 93.94 145 GLU A N 1
ATOM 1072 C CA . GLU A 1 145 ? -15.633 -24.078 -19.297 1 93.94 145 GLU A CA 1
ATOM 1073 C C . GLU A 1 145 ? -14.195 -24.438 -19.688 1 93.94 145 GLU A C 1
ATOM 1075 O O . GLU A 1 145 ? -13.852 -25.609 -19.797 1 93.94 145 GLU A O 1
ATOM 1080 N N . ARG A 1 146 ? -13.414 -23.422 -19.875 1 96.94 146 ARG A N 1
ATOM 1081 C CA . ARG A 1 146 ? -12 -23.578 -20.188 1 96.94 146 ARG A CA 1
ATOM 1082 C C . ARG A 1 146 ? -11.125 -22.922 -19.109 1 96.94 146 ARG A C 1
ATOM 1084 O O . ARG A 1 146 ? -10.195 -22.188 -19.438 1 96.94 146 ARG A O 1
ATOM 1091 N N . ILE A 1 147 ? -11.477 -23.203 -17.953 1 95.62 147 ILE A N 1
ATOM 1092 C CA . ILE A 1 147 ? -10.859 -22.531 -16.812 1 95.62 147 ILE A CA 1
ATOM 1093 C C . ILE A 1 147 ? -9.359 -22.797 -16.812 1 95.62 147 ILE A C 1
ATOM 1095 O O . ILE A 1 147 ? -8.57 -21.953 -16.375 1 95.62 147 ILE A O 1
ATOM 1099 N N . ASP A 1 148 ? -8.891 -23.891 -17.344 1 96.5 148 ASP A N 1
ATOM 1100 C CA . ASP A 1 148 ? -7.477 -24.25 -17.344 1 96.5 148 ASP A CA 1
ATOM 1101 C C . ASP A 1 148 ? -6.66 -23.328 -18.25 1 96.5 148 ASP A C 1
ATOM 1103 O O . ASP A 1 148 ? -5.434 -23.297 -18.156 1 96.5 148 ASP A O 1
ATOM 1107 N N . ASP A 1 149 ? -7.344 -22.547 -19.094 1 96.5 149 ASP A N 1
ATOM 1108 C CA . ASP A 1 149 ? -6.684 -21.609 -20.016 1 96.5 149 ASP A CA 1
ATOM 1109 C C . ASP A 1 149 ? -6.566 -20.219 -19.391 1 96.5 149 ASP A C 1
ATOM 1111 O O . ASP A 1 149 ? -5.941 -19.328 -19.969 1 96.5 149 ASP A O 1
ATOM 1115 N N . ARG A 1 150 ? -7.145 -20.078 -18.203 1 97.44 150 ARG A N 1
ATOM 1116 C CA . ARG A 1 150 ? -7.137 -18.766 -17.562 1 97.44 150 ARG A CA 1
ATOM 1117 C C . ARG A 1 150 ? -5.785 -18.484 -16.922 1 97.44 150 ARG A C 1
ATOM 1119 O O . ARG A 1 150 ? -5.09 -19.406 -16.484 1 97.44 150 ARG A O 1
ATOM 1126 N N . ARG A 1 151 ? -5.477 -17.234 -16.906 1 97.19 151 ARG A N 1
ATOM 1127 C CA . ARG A 1 151 ? -4.309 -16.75 -16.188 1 97.19 151 ARG A CA 1
ATOM 1128 C C . ARG A 1 151 ? -4.629 -16.531 -14.711 1 97.19 151 ARG A C 1
ATOM 1130 O O . ARG A 1 151 ? -5.797 -16.453 -14.328 1 97.19 151 ARG A O 1
ATOM 1137 N N . GLY A 1 152 ? -3.559 -16.531 -13.914 1 97.75 152 GLY A N 1
ATOM 1138 C CA . GLY A 1 152 ? -3.682 -16.094 -12.539 1 97.75 152 GLY A CA 1
ATOM 1139 C C . GLY A 1 152 ? -3.172 -14.688 -12.312 1 97.75 152 GLY A C 1
ATOM 1140 O O . GLY A 1 152 ? -2.031 -14.375 -12.648 1 97.75 152 GLY A O 1
ATOM 1141 N N . ILE A 1 153 ? -4.027 -13.852 -11.758 1 97.06 153 ILE A N 1
ATOM 1142 C CA . ILE A 1 153 ? -3.605 -12.477 -11.508 1 97.06 153 ILE A CA 1
ATOM 1143 C C . ILE A 1 153 ? -3.795 -12.141 -10.031 1 97.06 153 ILE A C 1
ATOM 1145 O O . ILE A 1 153 ? -3.207 -12.789 -9.156 1 97.06 153 ILE A O 1
ATOM 1149 N N . ALA A 1 154 ? -4.562 -11.172 -9.68 1 98 154 ALA A N 1
ATOM 1150 C CA . ALA A 1 154 ? -4.602 -10.695 -8.297 1 98 154 ALA A CA 1
ATOM 1151 C C . ALA A 1 154 ? -5.344 -11.68 -7.398 1 98 154 ALA A C 1
ATOM 1153 O O . ALA A 1 154 ? -5.262 -11.586 -6.172 1 98 154 ALA A O 1
ATOM 1154 N N . GLY A 1 155 ? -6.074 -12.633 -7.922 1 98.62 155 GLY A N 1
ATOM 1155 C CA . GLY A 1 155 ? -6.707 -13.672 -7.125 1 98.62 155 GLY A CA 1
ATOM 1156 C C . GLY A 1 155 ? -5.723 -14.453 -6.273 1 98.62 155 GLY A C 1
ATOM 1157 O O . GLY A 1 155 ? -6.098 -15.016 -5.242 1 98.62 155 GLY A O 1
ATOM 1158 N N . ASP A 1 156 ? -4.441 -14.469 -6.672 1 98.62 156 ASP A N 1
ATOM 1159 C CA . ASP A 1 156 ? -3.371 -15.102 -5.91 1 98.62 156 ASP A CA 1
ATOM 1160 C C . ASP A 1 156 ? -3.361 -14.609 -4.461 1 98.62 156 ASP A C 1
ATOM 1162 O O . ASP A 1 156 ? -3.1 -15.391 -3.539 1 98.62 156 ASP A O 1
ATOM 1166 N N . VAL A 1 157 ? -3.668 -13.359 -4.289 1 98.5 157 VAL A N 1
ATOM 1167 C CA . VAL A 1 157 ? -3.584 -12.742 -2.973 1 98.5 157 VAL A CA 1
ATOM 1168 C C . VAL A 1 157 ? -4.551 -13.43 -2.014 1 98.5 157 VAL A C 1
ATOM 1170 O O . VAL A 1 157 ? -4.156 -13.859 -0.924 1 98.5 157 VAL A O 1
ATOM 1173 N N . PHE A 1 158 ? -5.812 -13.617 -2.416 1 98.81 158 PHE A N 1
ATOM 1174 C CA . PHE A 1 158 ? -6.816 -14.227 -1.552 1 98.81 158 PHE A CA 1
ATOM 1175 C C . PHE A 1 158 ? -6.539 -15.711 -1.354 1 98.81 158 PHE A C 1
ATOM 1177 O O . PHE A 1 158 ? -6.711 -16.234 -0.254 1 98.81 158 PHE A O 1
ATOM 1184 N N . VAL A 1 159 ? -6.102 -16.375 -2.406 1 98.94 159 VAL A N 1
ATOM 1185 C CA . VAL A 1 159 ? -5.832 -17.797 -2.305 1 98.94 159 VAL A CA 1
ATOM 1186 C C . VAL A 1 159 ? -4.668 -18.047 -1.347 1 98.94 159 VAL A C 1
ATOM 1188 O O . VAL A 1 159 ? -4.734 -18.922 -0.487 1 98.94 159 VAL A O 1
ATOM 1191 N N . ILE A 1 160 ? -3.619 -17.234 -1.42 1 98.88 160 ILE A N 1
ATOM 1192 C CA . ILE A 1 160 ? -2.463 -17.328 -0.536 1 98.88 160 ILE A CA 1
ATOM 1193 C C . ILE A 1 160 ? -2.879 -17 0.896 1 98.88 160 ILE A C 1
ATOM 1195 O O . ILE A 1 160 ? -2.469 -17.688 1.84 1 98.88 160 ILE A O 1
ATOM 1199 N N . LYS A 1 161 ? -3.684 -15.961 1.055 1 98.81 161 LYS A N 1
ATOM 1200 C CA . LYS A 1 161 ? -4.152 -15.547 2.375 1 98.81 161 LYS A CA 1
ATOM 1201 C C . LYS A 1 161 ? -4.914 -16.672 3.064 1 98.81 161 LYS A C 1
ATOM 1203 O O . LYS A 1 161 ? -4.672 -16.969 4.234 1 98.81 161 LYS A O 1
ATOM 1208 N N . VAL A 1 162 ? -5.816 -17.297 2.334 1 98.88 162 VAL A N 1
ATOM 1209 C CA . VAL A 1 162 ? -6.621 -18.375 2.883 1 98.88 162 VAL A CA 1
ATOM 1210 C C . VAL A 1 162 ? -5.734 -19.594 3.164 1 98.88 162 VAL A C 1
ATOM 1212 O O . VAL A 1 162 ? -5.789 -20.156 4.254 1 98.88 162 VAL A O 1
ATOM 1215 N N . ALA A 1 163 ? -4.887 -19.938 2.225 1 98.88 163 ALA A N 1
ATOM 1216 C CA . ALA A 1 163 ? -4.016 -21.094 2.369 1 98.88 163 ALA A CA 1
ATOM 1217 C C . ALA A 1 163 ? -3.025 -20.906 3.516 1 98.88 163 ALA A C 1
ATOM 1219 O O . ALA A 1 163 ? -2.736 -21.844 4.262 1 98.88 163 ALA A O 1
ATOM 1220 N N . GLY A 1 164 ? -2.49 -19.703 3.598 1 98.38 164 GLY A N 1
ATOM 1221 C CA . GLY A 1 164 ? -1.57 -19.406 4.684 1 98.38 164 GLY A CA 1
ATOM 1222 C C . GLY A 1 164 ? -2.193 -19.562 6.055 1 98.38 164 GLY A C 1
ATOM 1223 O O . GLY A 1 164 ? -1.582 -20.156 6.957 1 98.38 164 GLY A O 1
ATOM 1224 N N . ALA A 1 165 ? -3.381 -19.031 6.191 1 98.44 165 ALA A N 1
ATOM 1225 C CA . ALA A 1 165 ? -4.117 -19.203 7.441 1 98.44 165 ALA A CA 1
ATOM 1226 C C . ALA A 1 165 ? -4.406 -20.672 7.723 1 98.44 165 ALA A C 1
ATOM 1228 O O . ALA A 1 165 ? -4.246 -21.141 8.852 1 98.44 165 ALA A O 1
ATOM 1229 N N . ALA A 1 166 ? -4.828 -21.391 6.695 1 98.5 166 ALA A N 1
ATOM 1230 C CA . ALA A 1 166 ? -5.16 -22.797 6.828 1 98.5 166 ALA A CA 1
ATOM 1231 C C . ALA A 1 166 ? -3.93 -23.625 7.199 1 98.5 166 ALA A C 1
ATOM 1233 O O . ALA A 1 166 ? -4.02 -24.562 7.992 1 98.5 166 ALA A O 1
ATOM 1234 N N . ALA A 1 167 ? -2.809 -23.266 6.68 1 97.19 167 ALA A N 1
ATOM 1235 C CA . ALA A 1 167 ? -1.57 -24.016 6.902 1 97.19 167 ALA A CA 1
ATOM 1236 C C . ALA A 1 167 ? -1.168 -23.969 8.375 1 97.19 167 ALA A C 1
ATOM 1238 O O . ALA A 1 167 ? -0.467 -24.875 8.852 1 97.19 167 ALA A O 1
ATOM 1239 N N . GLU A 1 168 ? -1.61 -22.922 9.07 1 94.75 168 GLU A N 1
ATOM 1240 C CA . GLU A 1 168 ? -1.273 -22.781 10.484 1 94.75 168 GLU A CA 1
ATOM 1241 C C . GLU A 1 168 ? -2.014 -23.812 11.336 1 94.75 168 GLU A C 1
ATOM 1243 O O . GLU A 1 168 ? -1.588 -24.125 12.445 1 94.75 168 GLU A O 1
ATOM 1248 N N . VAL A 1 169 ? -3.137 -24.406 10.766 1 94.31 169 VAL A N 1
ATOM 1249 C CA . VAL A 1 169 ? -3.967 -25.234 11.648 1 94.31 169 VAL A CA 1
ATOM 1250 C C . VAL A 1 169 ? -4.164 -26.609 11.031 1 94.31 169 VAL A C 1
ATOM 1252 O O . VAL A 1 169 ? -4.551 -27.562 11.727 1 94.31 169 VAL A O 1
ATOM 1255 N N . CYS A 1 170 ? -3.916 -26.734 9.719 1 93.94 170 CYS A N 1
ATOM 1256 C CA . CYS A 1 170 ? -4.133 -28.016 9.055 1 93.94 170 CYS A CA 1
ATOM 1257 C C . CYS A 1 170 ? -3.068 -29.016 9.469 1 93.94 170 CYS A C 1
ATOM 1259 O O . CYS A 1 170 ? -1.898 -28.672 9.625 1 93.94 170 CYS A O 1
ATOM 1261 N N . ASP A 1 171 ? -3.475 -30.328 9.531 1 90.69 171 ASP A N 1
ATOM 1262 C CA . ASP A 1 171 ? -2.539 -31.375 9.953 1 90.69 171 ASP A CA 1
ATOM 1263 C C . ASP A 1 171 ? -2.098 -32.219 8.766 1 90.69 171 ASP A C 1
ATOM 1265 O O . ASP A 1 171 ? -1.262 -33.125 8.914 1 90.69 171 ASP A O 1
ATOM 1269 N N . SER A 1 172 ? -2.66 -31.984 7.617 1 96.69 172 SER A N 1
ATOM 1270 C CA . SER A 1 172 ? -2.291 -32.781 6.453 1 96.69 172 SER A CA 1
ATOM 1271 C C . SER A 1 172 ? -2.248 -31.938 5.191 1 96.69 172 SER A C 1
ATOM 1273 O O . SER A 1 172 ? -2.994 -30.969 5.066 1 96.69 172 SER A O 1
ATOM 1275 N N . LEU A 1 173 ? -1.489 -32.375 4.297 1 98.38 173 LEU A N 1
ATOM 1276 C CA . LEU A 1 173 ? -1.348 -31.719 3.006 1 98.38 173 LEU A CA 1
ATOM 1277 C C . LEU A 1 173 ? -2.648 -31.797 2.213 1 98.38 173 LEU A C 1
ATOM 1279 O O . LEU A 1 173 ? -3.014 -30.844 1.523 1 98.38 173 LEU A O 1
ATOM 1283 N N . ASP A 1 174 ? -3.385 -32.875 2.338 1 98.62 174 ASP A N 1
ATOM 1284 C CA . ASP A 1 174 ? -4.645 -33.062 1.623 1 98.62 174 ASP A CA 1
ATOM 1285 C C . ASP A 1 174 ? -5.684 -32.031 2.061 1 98.62 174 ASP A C 1
ATOM 1287 O O . ASP A 1 174 ? -6.402 -31.484 1.228 1 98.62 174 ASP A O 1
ATOM 1291 N N . GLU A 1 175 ? -5.715 -31.844 3.338 1 98.44 175 GLU A N 1
ATOM 1292 C CA . GLU A 1 175 ? -6.68 -30.875 3.863 1 98.44 175 GLU A CA 1
ATOM 1293 C C . GLU A 1 175 ? -6.32 -29.453 3.451 1 98.44 175 GLU A C 1
ATOM 1295 O O . GLU A 1 175 ? -7.195 -28.672 3.094 1 98.44 175 GLU A O 1
ATOM 1300 N N . LEU A 1 176 ? -5.031 -29.109 3.527 1 98.69 176 LEU A N 1
ATOM 1301 C CA . LEU A 1 176 ? -4.59 -27.781 3.078 1 98.69 176 LEU A CA 1
ATOM 1302 C C . LEU A 1 176 ? -4.902 -27.578 1.6 1 98.69 176 LEU A C 1
ATOM 1304 O O . LEU A 1 176 ? -5.398 -26.531 1.206 1 98.69 176 LEU A O 1
ATOM 1308 N N . TYR A 1 177 ? -4.633 -28.625 0.825 1 98.88 177 TYR A N 1
ATOM 1309 C CA . TYR A 1 177 ? -4.93 -28.562 -0.601 1 98.88 177 TYR A CA 1
ATOM 1310 C C . TYR A 1 177 ? -6.418 -28.312 -0.837 1 98.88 177 TYR A C 1
ATOM 1312 O O . TYR A 1 177 ? -6.797 -27.484 -1.663 1 98.88 177 TYR A O 1
ATOM 1320 N N . ARG A 1 178 ? -7.242 -29.047 -0.139 1 98.88 178 ARG A N 1
ATOM 1321 C CA . ARG A 1 178 ? -8.688 -28.922 -0.297 1 98.88 178 ARG A CA 1
ATOM 1322 C C . ARG A 1 178 ? -9.141 -27.484 -0.05 1 98.88 178 ARG A C 1
ATOM 1324 O O . ARG A 1 178 ? -9.914 -26.938 -0.837 1 98.88 178 ARG A O 1
ATOM 1331 N N . ILE A 1 179 ? -8.68 -26.906 1.001 1 98.88 179 ILE A N 1
ATOM 1332 C CA . ILE A 1 179 ? -9.086 -25.547 1.389 1 98.88 179 ILE A CA 1
ATOM 1333 C C . ILE A 1 179 ? -8.586 -24.547 0.358 1 98.88 179 ILE A C 1
ATOM 1335 O O . ILE A 1 179 ? -9.328 -23.656 -0.073 1 98.88 179 ILE A O 1
ATOM 1339 N N . ALA A 1 180 ? -7.305 -24.672 -0.062 1 98.94 180 ALA A N 1
ATOM 1340 C CA . ALA A 1 180 ? -6.715 -23.766 -1.047 1 98.94 180 ALA A CA 1
ATOM 1341 C C . ALA A 1 180 ? -7.422 -23.891 -2.393 1 98.94 180 ALA A C 1
ATOM 1343 O O . ALA A 1 180 ? -7.672 -22.875 -3.061 1 98.94 180 ALA A O 1
ATOM 1344 N N . ALA A 1 181 ? -7.711 -25.125 -2.768 1 98.88 181 ALA A N 1
ATOM 1345 C CA . ALA A 1 181 ? -8.414 -25.359 -4.023 1 98.88 181 ALA A CA 1
ATOM 1346 C C . ALA A 1 181 ? -9.82 -24.766 -3.994 1 98.88 181 ALA A C 1
ATOM 1348 O O . ALA A 1 181 ? -10.297 -24.234 -5 1 98.88 181 ALA A O 1
ATOM 1349 N N . LYS A 1 182 ? -10.469 -24.891 -2.875 1 98.88 182 LYS A N 1
ATOM 1350 C CA . LYS A 1 182 ? -11.781 -24.266 -2.713 1 98.88 182 LYS A CA 1
ATOM 1351 C C . LYS A 1 182 ? -11.68 -22.75 -2.873 1 98.88 182 LYS A C 1
ATOM 1353 O O . LYS A 1 182 ? -12.516 -22.141 -3.545 1 98.88 182 LYS A O 1
ATOM 1358 N N . ALA A 1 183 ? -10.695 -22.125 -2.205 1 98.94 183 ALA A N 1
ATOM 1359 C CA . ALA A 1 183 ? -10.477 -20.688 -2.338 1 98.94 183 ALA A CA 1
ATOM 1360 C C . ALA A 1 183 ? -10.258 -20.297 -3.797 1 98.94 183 ALA A C 1
ATOM 1362 O O . ALA A 1 183 ? -10.859 -19.344 -4.293 1 98.94 183 ALA A O 1
ATOM 1363 N N . GLU A 1 184 ? -9.414 -21.078 -4.441 1 98.88 184 GLU A N 1
ATOM 1364 C CA . GLU A 1 184 ? -9.102 -20.828 -5.848 1 98.88 184 GLU A CA 1
ATOM 1365 C C . GLU A 1 184 ? -10.352 -20.922 -6.715 1 98.88 184 GLU A C 1
ATOM 1367 O O . GLU A 1 184 ? -10.609 -20.031 -7.535 1 98.88 184 GLU A O 1
ATOM 1372 N N . ALA A 1 185 ? -11.148 -21.891 -6.5 1 98.38 185 ALA A N 1
ATOM 1373 C CA . ALA A 1 185 ? -12.344 -22.141 -7.305 1 98.38 185 ALA A CA 1
ATOM 1374 C C . ALA A 1 185 ? -13.367 -21.031 -7.121 1 98.38 185 ALA A C 1
ATOM 1376 O O . ALA A 1 185 ? -14.242 -20.844 -7.973 1 98.38 185 ALA A O 1
ATOM 1377 N N . ASN A 1 186 ? -13.234 -20.281 -6.066 1 98.62 186 ASN A N 1
ATOM 1378 C CA . ASN A 1 186 ? -14.227 -19.266 -5.742 1 98.62 186 ASN A CA 1
ATOM 1379 C C . ASN A 1 186 ? -13.68 -17.859 -5.977 1 98.62 186 ASN A C 1
ATOM 1381 O O . ASN A 1 186 ? -14.297 -16.875 -5.566 1 98.62 186 ASN A O 1
ATOM 1385 N N . THR A 1 187 ? -12.547 -17.734 -6.613 1 98.81 187 THR A N 1
ATOM 1386 C CA . THR A 1 187 ? -11.898 -16.438 -6.801 1 98.81 187 THR A CA 1
ATOM 1387 C C . THR A 1 187 ? -11.867 -16.062 -8.281 1 98.81 187 THR A C 1
ATOM 1389 O O . THR A 1 187 ? -11.391 -16.828 -9.117 1 98.81 187 THR A O 1
ATOM 1392 N N . HIS A 1 188 ? -12.391 -14.93 -8.594 1 98.75 188 HIS A N 1
ATOM 1393 C CA . HIS A 1 188 ? -12.453 -14.406 -9.953 1 98.75 188 HIS A CA 1
ATOM 1394 C C . HIS A 1 188 ? -11.945 -12.977 -10.023 1 98.75 188 HIS A C 1
ATOM 1396 O O . HIS A 1 188 ? -12.203 -12.172 -9.125 1 98.75 188 HIS A O 1
ATOM 1402 N N . SER A 1 189 ? -11.219 -12.656 -11.094 1 98.38 189 SER A N 1
ATOM 1403 C CA . SER A 1 189 ? -10.617 -11.336 -11.258 1 98.38 189 SER A CA 1
ATOM 1404 C C . SER A 1 189 ? -10.805 -10.812 -12.672 1 98.38 189 SER A C 1
ATOM 1406 O O . SER A 1 189 ? -10.984 -11.594 -13.609 1 98.38 189 SER A O 1
ATOM 1408 N N . ILE A 1 190 ? -10.734 -9.562 -12.812 1 98.06 190 ILE A N 1
ATOM 1409 C CA . ILE A 1 190 ? -10.641 -8.914 -14.117 1 98.06 190 ILE A CA 1
ATOM 1410 C C . ILE A 1 190 ? -9.867 -7.602 -13.992 1 98.06 190 ILE A C 1
ATOM 1412 O O . ILE A 1 190 ? -9.984 -6.898 -12.984 1 98.06 190 ILE A O 1
ATOM 1416 N N . GLY A 1 191 ? -9.047 -7.277 -14.961 1 97.19 191 GLY A N 1
ATOM 1417 C CA . GLY A 1 191 ? -8.234 -6.07 -14.914 1 97.19 191 GLY A CA 1
ATOM 1418 C C . GLY A 1 191 ? -8.539 -5.102 -16.031 1 97.19 191 GLY A C 1
ATOM 1419 O O . GLY A 1 191 ? -9.172 -5.473 -17.031 1 97.19 191 GLY A O 1
ATOM 1420 N N . VAL A 1 192 ? -8.18 -3.896 -15.859 1 97.75 192 VAL A N 1
ATOM 1421 C CA . VAL A 1 192 ? -8.195 -2.863 -16.891 1 97.75 192 VAL A CA 1
ATOM 1422 C C . VAL A 1 192 ? -6.859 -2.117 -16.891 1 97.75 192 VAL A C 1
ATOM 1424 O O . VAL A 1 192 ? -6.367 -1.711 -15.844 1 97.75 192 VAL A O 1
ATOM 1427 N N . ALA A 1 193 ? -6.246 -2.027 -18.016 1 95.94 193 ALA A N 1
ATOM 1428 C CA . ALA A 1 193 ? -4.98 -1.314 -18.172 1 95.94 193 ALA A CA 1
ATOM 1429 C C . ALA A 1 193 ? -5.18 0 -18.922 1 95.94 193 ALA A C 1
ATOM 1431 O O . ALA A 1 193 ? -5.949 0.062 -19.875 1 95.94 193 ALA A O 1
ATOM 1432 N N . VAL A 1 194 ? -4.504 0.992 -18.422 1 95.38 194 VAL A N 1
ATOM 1433 C CA . VAL A 1 194 ? -4.59 2.324 -19.016 1 95.38 194 VAL A CA 1
ATOM 1434 C C . VAL A 1 194 ? -3.256 2.695 -19.656 1 95.38 194 VAL A C 1
ATOM 1436 O O . VAL A 1 194 ? -3.219 3.439 -20.641 1 95.38 194 VAL A O 1
ATOM 1439 N N . ALA A 1 195 ? -2.227 2.266 -19.078 1 93.25 195 ALA A N 1
ATOM 1440 C CA . ALA A 1 195 ? -0.877 2.492 -19.594 1 93.25 195 ALA A CA 1
ATOM 1441 C C . ALA A 1 195 ? 0.051 1.339 -19.234 1 93.25 195 ALA A C 1
ATOM 1443 O O . ALA A 1 195 ? -0.135 0.691 -18.188 1 93.25 195 ALA A O 1
ATOM 1444 N N . ALA A 1 196 ? 1.046 1.127 -20.031 1 93.44 196 ALA A N 1
ATOM 1445 C CA . ALA A 1 196 ? 1.957 0.001 -19.844 1 93.44 196 ALA A CA 1
ATOM 1446 C C . ALA A 1 196 ? 2.984 0.299 -18.766 1 93.44 196 ALA A C 1
ATOM 1448 O O . ALA A 1 196 ? 3.24 1.462 -18.438 1 93.44 196 ALA A O 1
ATOM 1449 N N . GLY A 1 197 ? 3.498 -0.766 -18.141 1 93.44 197 GLY A N 1
ATOM 1450 C CA . GLY A 1 197 ? 4.738 -0.666 -17.391 1 93.44 197 GLY A CA 1
ATOM 1451 C C . GLY A 1 197 ? 5.973 -0.801 -18.266 1 93.44 197 GLY A C 1
ATOM 1452 O O . GLY A 1 197 ? 5.891 -0.702 -19.5 1 93.44 197 GLY A O 1
ATOM 1453 N N . SER A 1 198 ? 7.074 -0.925 -17.562 1 94.06 198 SER A N 1
ATOM 1454 C CA . SER A 1 198 ? 8.32 -1.051 -18.312 1 94.06 198 SER A CA 1
ATOM 1455 C C . SER A 1 198 ? 9.211 -2.145 -17.734 1 94.06 198 SER A C 1
ATOM 1457 O O . SER A 1 198 ? 9.094 -2.484 -16.562 1 94.06 198 SER A O 1
ATOM 1459 N N . ILE A 1 199 ? 10.031 -2.689 -18.562 1 93.69 199 ILE A N 1
ATOM 1460 C CA . ILE A 1 199 ? 11.016 -3.684 -18.156 1 93.69 199 ILE A CA 1
ATOM 1461 C C . ILE A 1 199 ? 12.273 -2.986 -17.656 1 93.69 199 ILE A C 1
ATOM 1463 O O . ILE A 1 199 ? 12.93 -2.256 -18.391 1 93.69 199 ILE A O 1
ATOM 1467 N N . PRO A 1 200 ? 12.664 -3.254 -16.438 1 93.56 200 PRO A N 1
ATOM 1468 C CA . PRO A 1 200 ? 13.797 -2.529 -15.859 1 93.56 200 PRO A CA 1
ATOM 1469 C C . PRO A 1 200 ? 15.078 -2.691 -16.672 1 93.56 200 PRO A C 1
ATOM 1471 O O . PRO A 1 200 ? 15.859 -1.742 -16.797 1 93.56 200 PRO A O 1
ATOM 1474 N N . GLU A 1 201 ? 15.328 -3.785 -17.266 1 90.5 201 GLU A N 1
ATOM 1475 C CA . GLU A 1 201 ? 16.578 -4.094 -17.969 1 90.5 201 GLU A CA 1
ATOM 1476 C C . GLU A 1 201 ? 16.703 -3.271 -19.234 1 90.5 201 GLU A C 1
ATOM 1478 O O . GLU A 1 201 ? 17.797 -2.842 -19.594 1 90.5 201 GLU A O 1
ATOM 1483 N N . THR A 1 202 ? 15.57 -3.062 -19.891 1 89.69 202 THR A N 1
ATOM 1484 C CA . THR A 1 202 ? 15.641 -2.465 -21.219 1 89.69 202 THR A CA 1
ATOM 1485 C C . THR A 1 202 ? 15.008 -1.079 -21.219 1 89.69 202 THR A C 1
ATOM 1487 O O . THR A 1 202 ? 15.273 -0.268 -22.109 1 89.69 202 THR A O 1
ATOM 1490 N N . GLY A 1 203 ? 14.094 -0.936 -20.312 1 89.69 203 GLY A N 1
ATOM 1491 C CA . GLY A 1 203 ? 13.32 0.298 -20.328 1 89.69 203 GLY A CA 1
ATOM 1492 C C . GLY A 1 203 ? 12.156 0.269 -21.297 1 89.69 203 GLY A C 1
ATOM 1493 O O . GLY A 1 203 ? 11.406 1.243 -21.406 1 89.69 203 GLY A O 1
ATOM 1494 N N . GLU A 1 204 ? 11.984 -0.823 -21.938 1 91.56 204 GLU A N 1
ATOM 1495 C CA . GLU A 1 204 ? 10.93 -0.944 -22.938 1 91.56 204 GLU A CA 1
ATOM 1496 C C . GLU A 1 204 ? 9.57 -1.154 -22.281 1 91.56 204 GLU A C 1
ATOM 1498 O O . GLU A 1 204 ? 9.461 -1.83 -21.266 1 91.56 204 GLU A O 1
ATOM 1503 N N . ALA A 1 205 ? 8.555 -0.557 -22.969 1 92.19 205 ALA A N 1
ATOM 1504 C CA . ALA A 1 205 ? 7.184 -0.768 -22.516 1 92.19 205 ALA A CA 1
ATOM 1505 C C . ALA A 1 205 ? 6.785 -2.236 -22.641 1 92.19 205 ALA A C 1
ATOM 1507 O O . ALA A 1 205 ? 7.172 -2.91 -23.609 1 92.19 205 ALA A O 1
ATOM 1508 N N . THR A 1 206 ? 5.961 -2.701 -21.688 1 92.12 206 THR A N 1
ATOM 1509 C CA . THR A 1 206 ? 5.539 -4.098 -21.703 1 92.12 206 THR A CA 1
ATOM 1510 C C . THR A 1 206 ? 4.488 -4.344 -22.781 1 92.12 206 THR A C 1
ATOM 1512 O O . THR A 1 206 ? 4.297 -5.48 -23.219 1 92.12 206 THR A O 1
ATOM 1515 N N . PHE A 1 207 ? 3.732 -3.354 -23.188 1 91.69 207 PHE A N 1
ATOM 1516 C CA . PHE A 1 207 ? 2.793 -3.373 -24.297 1 91.69 207 PHE A CA 1
ATOM 1517 C C . PHE A 1 207 ? 2.523 -1.962 -24.812 1 91.69 207 PHE A C 1
ATOM 1519 O O . PHE A 1 207 ? 2.963 -0.984 -24.203 1 91.69 207 PHE A O 1
ATOM 1526 N N . GLU A 1 208 ? 1.812 -1.95 -25.938 1 90.62 208 GLU A N 1
ATOM 1527 C CA . GLU A 1 208 ? 1.431 -0.657 -26.5 1 90.62 208 GLU A CA 1
ATOM 1528 C C . GLU A 1 208 ? -0.071 -0.42 -26.375 1 90.62 208 GLU A C 1
ATOM 1530 O O . GLU A 1 208 ? -0.868 -1.346 -26.547 1 90.62 208 GLU A O 1
ATOM 1535 N N . ILE A 1 209 ? -0.406 0.865 -26 1 91.75 209 ILE A N 1
ATOM 1536 C CA . ILE A 1 209 ? -1.804 1.272 -25.922 1 91.75 209 ILE A CA 1
ATOM 1537 C C . ILE A 1 209 ? -1.934 2.75 -26.281 1 91.75 209 ILE A C 1
ATOM 1539 O O . ILE A 1 209 ? -1.081 3.562 -25.906 1 91.75 209 ILE A O 1
ATOM 1543 N N . GLY A 1 210 ? -2.926 3.068 -27.078 1 90.81 210 GLY A N 1
ATOM 1544 C CA . GLY A 1 210 ? -3.127 4.438 -27.531 1 90.81 210 GLY A CA 1
ATOM 1545 C C . GLY A 1 210 ? -3.383 5.41 -26.391 1 90.81 210 GLY A C 1
ATOM 1546 O O . GLY A 1 210 ? -3.812 5.008 -25.312 1 90.81 210 GLY A O 1
ATOM 1547 N N . ASP A 1 211 ? -3.27 6.68 -26.656 1 89.06 211 ASP A N 1
ATOM 1548 C CA . ASP A 1 211 ? -3.371 7.73 -25.641 1 89.06 211 ASP A CA 1
ATOM 1549 C C . ASP A 1 211 ? -4.812 7.887 -25.156 1 89.06 211 ASP A C 1
ATOM 1551 O O . ASP A 1 211 ? -5.055 8.477 -24.094 1 89.06 211 ASP A O 1
ATOM 1555 N N . ASP A 1 212 ? -5.715 7.406 -25.875 1 92.06 212 ASP A N 1
ATOM 1556 C CA . ASP A 1 212 ? -7.109 7.535 -25.469 1 92.06 212 ASP A CA 1
ATOM 1557 C C . ASP A 1 212 ? -7.766 6.164 -25.312 1 92.06 212 ASP A C 1
ATOM 1559 O O . ASP A 1 212 ? -8.992 6.055 -25.344 1 92.06 212 ASP A O 1
ATOM 1563 N N . GLU A 1 213 ? -6.887 5.207 -25.234 1 94.5 213 GLU A N 1
ATOM 1564 C CA . GLU A 1 213 ? -7.41 3.846 -25.219 1 94.5 213 GLU A CA 1
ATOM 1565 C C . GLU A 1 213 ? -7.156 3.178 -23.875 1 94.5 213 GLU A C 1
ATOM 1567 O O . GLU A 1 213 ? -6.195 3.516 -23.172 1 94.5 213 GLU A O 1
ATOM 1572 N N . ILE A 1 214 ? -8.023 2.289 -23.531 1 95.88 214 ILE A N 1
ATOM 1573 C CA . ILE A 1 214 ? -7.859 1.377 -22.406 1 95.88 214 ILE A CA 1
ATOM 1574 C C . ILE A 1 214 ? -8.094 -0.06 -22.859 1 95.88 214 ILE A C 1
ATOM 1576 O O . ILE A 1 214 ? -8.633 -0.29 -23.953 1 95.88 214 ILE A O 1
ATOM 1580 N N . GLU A 1 215 ? -7.637 -0.936 -22.125 1 95.44 215 GLU A N 1
ATOM 1581 C CA . GLU A 1 215 ? -7.855 -2.344 -22.438 1 95.44 215 GLU A CA 1
ATOM 1582 C C . GLU A 1 215 ? -8.422 -3.096 -21.234 1 95.44 215 GLU A C 1
ATOM 1584 O O . GLU A 1 215 ? -7.75 -3.234 -20.203 1 95.44 215 GLU A O 1
ATOM 1589 N N . ILE A 1 216 ? -9.594 -3.602 -21.312 1 96.25 216 ILE A N 1
ATOM 1590 C CA . ILE A 1 216 ? -10.242 -4.406 -20.281 1 96.25 216 ILE A CA 1
ATOM 1591 C C . ILE A 1 216 ? -9.82 -5.867 -20.422 1 96.25 216 ILE A C 1
ATOM 1593 O O . ILE A 1 216 ? -9.859 -6.422 -21.516 1 96.25 216 ILE A O 1
ATOM 1597 N N . GLY A 1 217 ? -9.367 -6.422 -19.328 1 94.06 217 GLY A N 1
ATOM 1598 C CA . GLY A 1 217 ? -9.008 -7.832 -19.312 1 94.06 217 GLY A CA 1
ATOM 1599 C C . GLY A 1 217 ? -7.539 -8.078 -19.594 1 94.06 217 GLY A C 1
ATOM 1600 O O . GLY A 1 217 ? -7.129 -9.211 -19.844 1 94.06 217 GLY A O 1
ATOM 1601 N N . MET A 1 218 ? -6.812 -7 -19.594 1 87 218 MET A N 1
ATOM 1602 C CA . MET A 1 218 ? -5.383 -7.156 -19.844 1 87 218 MET A CA 1
ATOM 1603 C C . MET A 1 218 ? -4.73 -8.023 -18.766 1 87 218 MET A C 1
ATOM 1605 O O . MET A 1 218 ? -5.039 -7.883 -17.578 1 87 218 MET A O 1
ATOM 1609 N N . GLY A 1 219 ? -3.838 -8.867 -19.25 1 83.88 219 GLY A N 1
ATOM 1610 C CA . GLY A 1 219 ? -3.092 -9.711 -18.328 1 83.88 219 GLY A CA 1
ATOM 1611 C C . GLY A 1 219 ? -1.972 -8.969 -17.625 1 83.88 219 GLY A C 1
ATOM 1612 O O . GLY A 1 219 ? -1.632 -7.844 -17.984 1 83.88 219 GLY A O 1
ATOM 1613 N N . ALA A 1 220 ? -1.343 -9.594 -16.703 1 80.88 220 ALA A N 1
ATOM 1614 C CA . ALA A 1 220 ? -0.326 -8.984 -15.852 1 80.88 220 ALA A CA 1
ATOM 1615 C C . ALA A 1 220 ? 0.917 -8.609 -16.656 1 80.88 220 ALA A C 1
ATOM 1617 O O . ALA A 1 220 ? 1.668 -7.715 -16.266 1 80.88 220 ALA A O 1
ATOM 1618 N N . HIS A 1 221 ? 1.175 -9.281 -17.766 1 81.94 221 HIS A N 1
ATOM 1619 C CA . HIS A 1 221 ? 2.363 -9.031 -18.562 1 81.94 221 HIS A CA 1
ATOM 1620 C C . HIS A 1 221 ? 2.014 -8.273 -19.844 1 81.94 221 HIS A C 1
ATOM 1622 O O . HIS A 1 221 ? 2.852 -8.141 -20.734 1 81.94 221 HIS A O 1
ATOM 1628 N N . GLY A 1 222 ? 0.795 -7.914 -19.938 1 79.75 222 GLY A N 1
ATOM 1629 C CA . GLY A 1 222 ? 0.374 -7.207 -21.141 1 79.75 222 GLY A CA 1
ATOM 1630 C C . GLY A 1 222 ? -0.304 -8.109 -22.156 1 79.75 222 GLY A C 1
ATOM 1631 O O . GLY A 1 222 ? -0.5 -7.715 -23.312 1 79.75 222 GLY A O 1
ATOM 1632 N N . GLU A 1 223 ? -0.585 -9.281 -21.703 1 83.31 223 GLU A N 1
ATOM 1633 C CA . GLU A 1 223 ? -1.334 -10.164 -22.594 1 83.31 223 GLU A CA 1
ATOM 1634 C C . GLU A 1 223 ? -2.672 -9.547 -22.984 1 83.31 223 GLU A C 1
ATOM 1636 O O . GLU A 1 223 ? -3.32 -8.891 -22.172 1 83.31 223 GLU A O 1
ATOM 1641 N N . PRO A 1 224 ? -3.035 -9.758 -24.203 1 83.12 224 PRO A N 1
ATOM 1642 C CA . PRO A 1 224 ? -4.273 -9.117 -24.672 1 83.12 224 PRO A CA 1
ATOM 1643 C C . PRO A 1 224 ? -5.477 -9.469 -23.797 1 83.12 224 PRO A C 1
ATOM 1645 O O . PRO A 1 224 ? -5.566 -10.594 -23.281 1 83.12 224 PRO A O 1
ATOM 1648 N N . GLY A 1 225 ? -6.371 -8.484 -23.656 1 85.56 225 GLY A N 1
ATOM 1649 C CA . GLY A 1 225 ? -7.609 -8.648 -22.922 1 85.56 225 GLY A CA 1
ATOM 1650 C C . GLY A 1 225 ? -8.797 -8.984 -23.797 1 85.56 225 GLY A C 1
ATOM 1651 O O . GLY A 1 225 ? -8.648 -9.695 -24.797 1 85.56 225 GLY A O 1
ATOM 1652 N N . THR A 1 226 ? -9.945 -8.641 -23.312 1 84.38 226 THR A N 1
ATOM 1653 C CA . THR A 1 226 ? -11.195 -8.914 -24.031 1 84.38 226 THR A CA 1
ATOM 1654 C C . THR A 1 226 ? -11.43 -7.867 -25.109 1 84.38 226 THR A C 1
ATOM 1656 O O . THR A 1 226 ? -11.945 -8.18 -26.188 1 84.38 226 THR A O 1
ATOM 1659 N N . ARG A 1 227 ? -11.062 -6.648 -24.688 1 87.31 227 ARG A N 1
ATOM 1660 C CA . ARG A 1 227 ? -11.438 -5.582 -25.609 1 87.31 227 ARG A CA 1
ATOM 1661 C C . ARG A 1 227 ? -10.602 -4.328 -25.359 1 87.31 227 ARG A C 1
ATOM 1663 O O . ARG A 1 227 ? -10.344 -3.963 -24.219 1 87.31 227 ARG A O 1
ATOM 1670 N N . ARG A 1 228 ? -10.164 -3.795 -26.438 1 91.94 228 ARG A N 1
ATOM 1671 C CA . ARG A 1 228 ? -9.594 -2.451 -26.422 1 91.94 228 ARG A CA 1
ATOM 1672 C C . ARG A 1 228 ? -10.633 -1.412 -26.828 1 91.94 228 ARG A C 1
ATOM 1674 O O . ARG A 1 228 ? -11.445 -1.647 -27.719 1 91.94 228 ARG A O 1
ATOM 1681 N N . GLN A 1 229 ? -10.68 -0.364 -26.062 1 94.69 229 GLN A N 1
ATOM 1682 C CA . GLN A 1 229 ? -11.68 0.667 -26.344 1 94.69 229 GLN A CA 1
ATOM 1683 C C . GLN A 1 229 ? -11.164 2.047 -25.938 1 94.69 229 GLN A C 1
ATOM 1685 O O . GLN A 1 229 ? -10.117 2.164 -25.297 1 94.69 229 GLN A O 1
ATOM 1690 N N . LYS A 1 230 ? -11.938 3.039 -26.406 1 95.31 230 LYS A N 1
ATOM 1691 C CA . LYS A 1 230 ? -11.648 4.398 -25.969 1 95.31 230 LYS A CA 1
ATOM 1692 C C . LYS A 1 230 ? -11.922 4.562 -24.469 1 95.31 230 LYS A C 1
ATOM 1694 O O . LYS A 1 230 ? -12.836 3.932 -23.938 1 95.31 230 LYS A O 1
ATOM 1699 N N . ILE A 1 231 ? -11.148 5.352 -23.844 1 94.62 231 ILE A N 1
ATOM 1700 C CA . ILE A 1 231 ? -11.336 5.617 -22.422 1 94.62 231 ILE A CA 1
ATOM 1701 C C . ILE A 1 231 ? -12.75 6.148 -22.172 1 94.62 231 ILE A C 1
ATOM 1703 O O . ILE A 1 231 ? -13.289 6.898 -22.984 1 94.62 231 ILE A O 1
ATOM 1707 N N . ALA A 1 232 ? -13.328 5.719 -21.141 1 96.25 232 ALA A N 1
ATOM 1708 C CA . ALA A 1 232 ? -14.68 6.086 -20.703 1 96.25 232 ALA A CA 1
ATOM 1709 C C . ALA A 1 232 ? -14.703 6.461 -19.234 1 96.25 232 ALA A C 1
ATOM 1711 O O . ALA A 1 232 ? -13.703 6.305 -18.531 1 96.25 232 ALA A O 1
ATOM 1712 N N . PRO A 1 233 ? -15.836 7.113 -18.766 1 97.62 233 PRO A N 1
ATOM 1713 C CA . PRO A 1 233 ? -15.93 7.391 -17.344 1 97.62 233 PRO A CA 1
ATOM 1714 C C . PRO A 1 233 ? -15.695 6.152 -16.484 1 97.62 233 PRO A C 1
ATOM 1716 O O . PRO A 1 233 ? -16.109 5.051 -16.859 1 97.62 233 PRO A O 1
ATOM 1719 N N . ALA A 1 234 ? -15.102 6.367 -15.336 1 98.44 234 ALA A N 1
ATOM 1720 C CA . ALA A 1 234 ? -14.719 5.27 -14.453 1 98.44 234 ALA A CA 1
ATOM 1721 C C . ALA A 1 234 ? -15.898 4.352 -14.164 1 98.44 234 ALA A C 1
ATOM 1723 O O . ALA A 1 234 ? -15.766 3.127 -14.203 1 98.44 234 ALA A O 1
ATOM 1724 N N . ASP A 1 235 ? -17.047 4.949 -13.891 1 98.81 235 ASP A N 1
ATOM 1725 C CA . ASP A 1 235 ? -18.234 4.152 -13.547 1 98.81 235 ASP A CA 1
ATOM 1726 C C . ASP A 1 235 ? -18.625 3.238 -14.703 1 98.81 235 ASP A C 1
ATOM 1728 O O . ASP A 1 235 ? -19.016 2.088 -14.484 1 98.81 235 ASP A O 1
ATOM 1732 N N . ALA A 1 236 ? -18.531 3.697 -15.891 1 98.5 236 ALA A N 1
ATOM 1733 C CA . ALA A 1 236 ? -18.891 2.898 -17.062 1 98.5 236 ALA A CA 1
ATOM 1734 C C . ALA A 1 236 ? -17.922 1.725 -17.234 1 98.5 236 ALA A C 1
ATOM 1736 O O . ALA A 1 236 ? -18.344 0.611 -17.562 1 98.5 236 ALA A O 1
ATOM 1737 N N . VAL A 1 237 ? -16.656 2.002 -17.094 1 98.06 237 VAL A N 1
ATOM 1738 C CA . VAL A 1 237 ? -15.641 0.961 -17.203 1 98.06 237 VAL A CA 1
ATOM 1739 C C . VAL A 1 237 ? -15.867 -0.103 -16.141 1 98.06 237 VAL A C 1
ATOM 1741 O O . VAL A 1 237 ? -15.859 -1.301 -16.438 1 98.06 237 VAL A O 1
ATOM 1744 N N . VAL A 1 238 ? -16.094 0.295 -14.891 1 98.69 238 VAL A N 1
ATOM 1745 C CA . VAL A 1 238 ? -16.328 -0.623 -13.781 1 98.69 238 VAL A CA 1
ATOM 1746 C C . VAL A 1 238 ? -17.594 -1.438 -14.023 1 98.69 238 VAL A C 1
ATOM 1748 O O . VAL A 1 238 ? -17.625 -2.637 -13.742 1 98.69 238 VAL A O 1
ATOM 1751 N N . ASP A 1 239 ? -18.625 -0.78 -14.531 1 98.62 239 ASP A N 1
ATOM 1752 C CA . ASP A 1 239 ? -19.859 -1.491 -14.828 1 98.62 239 ASP A CA 1
ATOM 1753 C C . ASP A 1 239 ? -19.609 -2.643 -15.797 1 98.62 239 ASP A C 1
ATOM 1755 O O . ASP A 1 239 ? -20.125 -3.748 -15.609 1 98.62 239 ASP A O 1
ATOM 1759 N N . GLU A 1 240 ? -18.859 -2.375 -16.812 1 97.5 240 GLU A N 1
ATOM 1760 C CA . GLU A 1 240 ? -18.531 -3.414 -17.781 1 97.5 240 GLU A CA 1
ATOM 1761 C C . GLU A 1 240 ? -17.766 -4.559 -17.141 1 97.5 240 GLU A C 1
ATOM 1763 O O . GLU A 1 240 ? -18.047 -5.73 -17.391 1 97.5 240 GLU A O 1
ATOM 1768 N N . MET A 1 241 ? -16.797 -4.238 -16.359 1 97.88 241 MET A N 1
ATOM 1769 C CA . MET A 1 241 ? -16 -5.238 -15.656 1 97.88 241 MET A CA 1
ATOM 1770 C C . MET A 1 241 ? -16.891 -6.074 -14.734 1 97.88 241 MET A C 1
ATOM 1772 O O . MET A 1 241 ? -16.781 -7.301 -14.711 1 97.88 241 MET A O 1
ATOM 1776 N N . MET A 1 242 ? -17.75 -5.395 -13.992 1 98.19 242 MET A N 1
ATOM 1777 C CA . MET A 1 242 ? -18.609 -6.066 -13.031 1 98.19 242 MET A CA 1
ATOM 1778 C C . MET A 1 242 ? -19.609 -6.98 -13.742 1 98.19 242 MET A C 1
ATOM 1780 O O . MET A 1 242 ? -19.953 -8.047 -13.227 1 98.19 242 MET A O 1
ATOM 1784 N N . ASP A 1 243 ? -20.094 -6.523 -14.906 1 96.94 243 ASP A N 1
ATOM 1785 C CA . ASP A 1 243 ? -20.984 -7.391 -15.68 1 96.94 243 ASP A CA 1
ATOM 1786 C C . ASP A 1 243 ? -20.312 -8.734 -15.977 1 96.94 243 ASP A C 1
ATOM 1788 O O . ASP A 1 243 ? -20.922 -9.789 -15.836 1 96.94 243 ASP A O 1
ATOM 1792 N N . MET A 1 244 ? -19.062 -8.695 -16.344 1 95.56 244 MET A N 1
ATOM 1793 C CA . MET A 1 244 ? -18.328 -9.906 -16.672 1 95.56 244 MET A CA 1
ATOM 1794 C C . MET A 1 244 ? -18.078 -10.75 -15.422 1 95.56 244 MET A C 1
ATOM 1796 O O . MET A 1 244 ? -18.25 -11.969 -15.453 1 95.56 244 MET A O 1
ATOM 1800 N N . LEU A 1 245 ? -17.703 -10.148 -14.328 1 96.88 245 LEU A N 1
ATOM 1801 C CA . LEU A 1 245 ? -17.391 -10.867 -13.094 1 96.88 245 LEU A CA 1
ATOM 1802 C C . LEU A 1 245 ? -18.641 -11.531 -12.531 1 96.88 245 LEU A C 1
ATOM 1804 O O . LEU A 1 245 ? -18.609 -12.703 -12.148 1 96.88 245 LEU A O 1
ATOM 1808 N N . LEU A 1 246 ? -19.719 -10.734 -12.477 1 96.19 246 LEU A N 1
ATOM 1809 C CA . LEU A 1 246 ? -20.969 -11.258 -11.914 1 96.19 246 LEU A CA 1
ATOM 1810 C C . LEU A 1 246 ? -21.5 -12.414 -12.75 1 96.19 246 LEU A C 1
ATOM 1812 O O . LEU A 1 246 ? -21.953 -13.414 -12.203 1 96.19 246 LEU A O 1
ATOM 1816 N N . ALA A 1 247 ? -21.422 -12.305 -14.039 1 93.75 247 ALA A N 1
ATOM 1817 C CA . ALA A 1 247 ? -21.875 -13.367 -14.93 1 93.75 247 ALA A CA 1
ATOM 1818 C C . ALA A 1 247 ? -21.016 -14.625 -14.766 1 93.75 247 ALA A C 1
ATOM 1820 O O . ALA A 1 247 ? -21.547 -15.742 -14.75 1 93.75 247 ALA A O 1
ATOM 1821 N N . ASP A 1 248 ? -19.766 -14.438 -14.648 1 96.75 248 ASP A N 1
ATOM 1822 C CA . ASP A 1 248 ? -18.828 -15.555 -14.555 1 96.75 248 ASP A CA 1
ATOM 1823 C C . ASP A 1 248 ? -18.984 -16.281 -13.227 1 96.75 248 ASP A C 1
ATOM 1825 O O . ASP A 1 248 ? -18.875 -17.516 -13.164 1 96.75 248 ASP A O 1
ATOM 1829 N N . MET A 1 249 ? -19.203 -15.57 -12.148 1 96.88 249 MET A N 1
ATOM 1830 C CA . MET A 1 249 ? -19.219 -16.125 -10.797 1 96.88 249 MET A CA 1
ATOM 1831 C C . MET A 1 249 ? -20.594 -16.703 -10.469 1 96.88 249 MET A C 1
ATOM 1833 O O . MET A 1 249 ? -20.719 -17.547 -9.57 1 96.88 249 MET A O 1
ATOM 1837 N N . GLY A 1 250 ? -21.641 -16.25 -11.148 1 96 250 GLY A N 1
ATOM 1838 C CA . GLY A 1 250 ? -22.984 -16.672 -10.82 1 96 250 GLY A CA 1
ATOM 1839 C C . GLY A 1 250 ? -23.422 -16.266 -9.422 1 96 250 GLY A C 1
ATOM 1840 O O . GLY A 1 250 ? -24.016 -17.062 -8.703 1 96 250 GLY A O 1
ATOM 1841 N N . LEU A 1 251 ? -23.031 -15.07 -9.031 1 94.75 251 LEU A N 1
ATOM 1842 C CA . LEU A 1 251 ? -23.406 -14.586 -7.707 1 94.75 251 LEU A CA 1
ATOM 1843 C C . LEU A 1 251 ? -24.906 -14.289 -7.629 1 94.75 251 LEU A C 1
ATOM 1845 O O . LEU A 1 251 ? -25.5 -13.836 -8.609 1 94.75 251 LEU A O 1
ATOM 1849 N N . ALA A 1 252 ? -25.516 -14.57 -6.535 1 91.69 252 ALA A N 1
ATOM 1850 C CA . ALA A 1 252 ? -26.938 -14.328 -6.25 1 91.69 252 ALA A CA 1
ATOM 1851 C C . ALA A 1 252 ? -27.109 -13.492 -4.992 1 91.69 252 ALA A C 1
ATOM 1853 O O . ALA A 1 252 ? -26.156 -13.305 -4.227 1 91.69 252 ALA A O 1
ATOM 1854 N N . ALA A 1 253 ? -28.281 -12.984 -4.891 1 95.94 253 ALA A N 1
ATOM 1855 C CA . ALA A 1 253 ? -28.594 -12.242 -3.672 1 95.94 253 ALA A CA 1
ATOM 1856 C C . ALA A 1 253 ? -28.344 -13.094 -2.43 1 95.94 253 ALA A C 1
ATOM 1858 O O . ALA A 1 253 ? -28.719 -14.266 -2.389 1 95.94 253 ALA A O 1
ATOM 1859 N N . GLY A 1 254 ? -27.688 -12.492 -1.506 1 96.94 254 GLY A N 1
ATOM 1860 C CA . GLY A 1 254 ? -27.391 -13.203 -0.273 1 96.94 254 GLY A CA 1
ATOM 1861 C C . GLY A 1 254 ? -25.969 -13.719 -0.212 1 96.94 254 GLY A C 1
ATOM 1862 O O . GLY A 1 254 ? -25.453 -14.023 0.868 1 96.94 254 GLY A O 1
ATOM 1863 N N . ASP A 1 255 ? -25.312 -13.883 -1.367 1 97.75 255 ASP A N 1
ATOM 1864 C CA . ASP A 1 255 ? -23.922 -14.297 -1.369 1 97.75 255 ASP A CA 1
ATOM 1865 C C . ASP A 1 255 ? -23.031 -13.266 -0.671 1 97.75 255 ASP A C 1
ATOM 1867 O O . ASP A 1 255 ? -23.391 -12.086 -0.587 1 97.75 255 ASP A O 1
ATOM 1871 N N . GLU A 1 256 ? -21.969 -13.75 -0.104 1 98.44 256 GLU A N 1
ATOM 1872 C CA . GLU A 1 256 ? -20.969 -12.922 0.553 1 98.44 256 GLU A CA 1
ATOM 1873 C C . GLU A 1 256 ? -19.609 -13.047 -0.132 1 98.44 256 GLU A C 1
ATOM 1875 O O . GLU A 1 256 ? -19.219 -14.141 -0.526 1 98.44 256 GLU A O 1
ATOM 1880 N N . VAL A 1 257 ? -18.938 -11.867 -0.286 1 98.81 257 VAL A N 1
ATOM 1881 C CA . VAL A 1 257 ? -17.672 -11.938 -0.989 1 98.81 257 VAL A CA 1
ATOM 1882 C C . VAL A 1 257 ? -16.609 -11.156 -0.213 1 98.81 257 VAL A C 1
ATOM 1884 O O . VAL A 1 257 ? -16.938 -10.281 0.587 1 98.81 257 VAL A O 1
ATOM 1887 N N . ALA A 1 258 ? -15.359 -11.562 -0.347 1 98.81 258 ALA A N 1
ATOM 1888 C CA . ALA A 1 258 ? -14.203 -10.695 -0.126 1 98.81 258 ALA A CA 1
ATOM 1889 C C . ALA A 1 258 ? -13.836 -9.938 -1.397 1 98.81 258 ALA A C 1
ATOM 1891 O O . ALA A 1 258 ? -13.828 -10.508 -2.49 1 98.81 258 ALA A O 1
ATOM 1892 N N . LEU A 1 259 ? -13.602 -8.664 -1.28 1 98.88 259 LEU A N 1
ATOM 1893 C CA . LEU A 1 259 ? -13.391 -7.793 -2.426 1 98.88 259 LEU A CA 1
ATOM 1894 C C . LEU A 1 259 ? -11.984 -7.191 -2.395 1 98.88 259 LEU A C 1
ATOM 1896 O O . LEU A 1 259 ? -11.531 -6.727 -1.347 1 98.88 259 LEU A O 1
ATOM 1900 N N . LEU A 1 260 ? -11.305 -7.254 -3.52 1 98.75 260 LEU A N 1
ATOM 1901 C CA . LEU A 1 260 ? -9.977 -6.672 -3.684 1 98.75 260 LEU A CA 1
ATOM 1902 C C . LEU A 1 260 ? -9.938 -5.746 -4.898 1 98.75 260 LEU A C 1
ATOM 1904 O O . LEU A 1 260 ? -10.242 -6.168 -6.016 1 98.75 260 LEU A O 1
ATOM 1908 N N . ILE A 1 261 ? -9.68 -4.484 -4.656 1 98.88 261 ILE A N 1
ATOM 1909 C CA . ILE A 1 261 ? -9.328 -3.543 -5.715 1 98.88 261 ILE A CA 1
ATOM 1910 C C . ILE A 1 261 ? -7.812 -3.365 -5.762 1 98.88 261 ILE A C 1
ATOM 1912 O O . ILE A 1 261 ? -7.23 -2.717 -4.891 1 98.88 261 ILE A O 1
ATOM 1916 N N . ASP A 1 262 ? -7.195 -3.893 -6.773 1 98.5 262 ASP A N 1
ATOM 1917 C CA . ASP A 1 262 ? -5.738 -3.977 -6.844 1 98.5 262 ASP A CA 1
ATOM 1918 C C . ASP A 1 262 ? -5.172 -2.92 -7.789 1 98.5 262 ASP A C 1
ATOM 1920 O O . ASP A 1 262 ? -5.625 -2.793 -8.93 1 98.5 262 ASP A O 1
ATOM 1924 N N . ASN A 1 263 ? -4.223 -2.164 -7.289 1 98.25 263 ASN A N 1
ATOM 1925 C CA . ASN A 1 263 ? -3.455 -1.262 -8.141 1 98.25 263 ASN A CA 1
ATOM 1926 C C . ASN A 1 263 ? -2.471 -2.023 -9.023 1 98.25 263 ASN A C 1
ATOM 1928 O O . ASN A 1 263 ? -1.646 -2.789 -8.523 1 98.25 263 ASN A O 1
ATOM 1932 N N . LEU A 1 264 ? -2.473 -1.812 -10.273 1 97.44 264 LEU A N 1
ATOM 1933 C CA . LEU A 1 264 ? -1.581 -2.557 -11.156 1 97.44 264 LEU A CA 1
ATOM 1934 C C . LEU A 1 264 ? -0.171 -1.978 -11.125 1 97.44 264 LEU A C 1
ATOM 1936 O O . LEU A 1 264 ? 0.78 -2.617 -11.578 1 97.44 264 LEU A O 1
ATOM 1940 N N . GLY A 1 265 ? -0.042 -0.725 -10.555 1 96.06 265 GLY A N 1
ATOM 1941 C CA . GLY A 1 265 ? 1.323 -0.249 -10.406 1 96.06 265 GLY A CA 1
ATOM 1942 C C . GLY A 1 265 ? 1.41 1.242 -10.141 1 96.06 265 GLY A C 1
ATOM 1943 O O . GLY A 1 265 ? 2.107 1.677 -9.219 1 96.06 265 GLY A O 1
ATOM 1944 N N . SER A 1 266 ? 0.617 2.043 -10.984 1 95.62 266 SER A N 1
ATOM 1945 C CA . SER A 1 266 ? 0.88 3.477 -10.891 1 95.62 266 SER A CA 1
ATOM 1946 C C . SER A 1 266 ? -0.418 4.273 -10.82 1 95.62 266 SER A C 1
ATOM 1948 O O . SER A 1 266 ? -0.396 5.504 -10.805 1 95.62 266 SER A O 1
ATOM 1950 N N . SER A 1 267 ? -1.607 3.617 -10.812 1 97.5 267 SER A N 1
ATOM 1951 C CA . SER A 1 267 ? -2.855 4.355 -10.633 1 97.5 267 SER A CA 1
ATOM 1952 C C . SER A 1 267 ? -2.912 5.027 -9.266 1 97.5 267 SER A C 1
ATOM 1954 O O . SER A 1 267 ? -2.334 4.527 -8.297 1 97.5 267 SER A O 1
ATOM 1956 N N . THR A 1 268 ? -3.553 6.172 -9.211 1 97.62 268 THR A N 1
ATOM 1957 C CA . THR A 1 268 ? -3.658 6.883 -7.941 1 97.62 268 THR A CA 1
ATOM 1958 C C . THR A 1 268 ? -4.645 6.184 -7.012 1 97.62 268 THR A C 1
ATOM 1960 O O . THR A 1 268 ? -5.551 5.484 -7.473 1 97.62 268 THR A O 1
ATOM 1963 N N . ALA A 1 269 ? -4.422 6.355 -5.715 1 98.06 269 ALA A N 1
ATOM 1964 C CA . ALA A 1 269 ? -5.371 5.816 -4.742 1 98.06 269 ALA A CA 1
ATOM 1965 C C . ALA A 1 269 ? -6.777 6.348 -5 1 98.06 269 ALA A C 1
ATOM 1967 O O . ALA A 1 269 ? -7.766 5.633 -4.793 1 98.06 269 ALA A O 1
ATOM 1968 N N . MET A 1 270 ? -6.91 7.574 -5.469 1 97.94 270 MET A N 1
ATOM 1969 C CA . MET A 1 270 ? -8.211 8.164 -5.781 1 97.94 270 MET A CA 1
ATOM 1970 C C . MET A 1 270 ? -8.945 7.336 -6.836 1 97.94 270 MET A C 1
ATOM 1972 O O . MET A 1 270 ? -10.133 7.062 -6.695 1 97.94 270 MET A O 1
ATOM 1976 N N . GLU A 1 271 ? -8.219 6.961 -7.852 1 98.44 271 GLU A N 1
ATOM 1977 C CA . GLU A 1 271 ? -8.812 6.133 -8.898 1 98.44 271 GLU A CA 1
ATOM 1978 C C . GLU A 1 271 ? -9.328 4.812 -8.336 1 98.44 271 GLU A C 1
ATOM 1980 O O . GLU A 1 271 ? -10.406 4.344 -8.711 1 98.44 271 GLU A O 1
ATOM 1985 N N . LEU A 1 272 ? -8.555 4.219 -7.453 1 98.81 272 LEU A N 1
ATOM 1986 C CA . LEU A 1 272 ? -8.922 2.939 -6.859 1 98.81 272 LEU A CA 1
ATOM 1987 C C . LEU A 1 272 ? -10.18 3.078 -6.008 1 98.81 272 LEU A C 1
ATOM 1989 O O . LEU A 1 272 ? -11.078 2.227 -6.066 1 98.81 272 LEU A O 1
ATOM 1993 N N . TYR A 1 273 ? -10.227 4.113 -5.191 1 98.81 273 TYR A N 1
ATOM 1994 C CA . TYR A 1 273 ? -11.383 4.32 -4.332 1 98.81 273 TYR A CA 1
ATOM 1995 C C . TYR A 1 273 ? -12.625 4.637 -5.16 1 98.81 273 TYR A C 1
ATOM 1997 O O . TYR A 1 273 ? -13.734 4.215 -4.816 1 98.81 273 TYR A O 1
ATOM 2005 N N . ILE A 1 274 ? -12.445 5.391 -6.227 1 98.81 274 ILE A N 1
ATOM 2006 C CA . ILE A 1 274 ? -13.562 5.668 -7.125 1 98.81 274 ILE A CA 1
ATOM 2007 C C . ILE A 1 274 ? -14.062 4.367 -7.742 1 98.81 274 ILE A C 1
ATOM 2009 O O . ILE A 1 274 ? -15.273 4.141 -7.828 1 98.81 274 ILE A O 1
ATOM 2013 N N . ALA A 1 275 ? -13.156 3.508 -8.18 1 98.88 275 ALA A N 1
ATOM 2014 C CA . ALA A 1 275 ? -13.539 2.189 -8.68 1 98.88 275 ALA A CA 1
ATOM 2015 C C . ALA A 1 275 ? -14.273 1.388 -7.605 1 98.88 275 ALA A C 1
ATOM 2017 O O . ALA A 1 275 ? -15.32 0.792 -7.871 1 98.88 275 ALA A O 1
ATOM 2018 N N . ASN A 1 276 ? -13.727 1.382 -6.402 1 98.94 276 ASN A N 1
ATOM 2019 C CA . ASN A 1 276 ? -14.344 0.661 -5.293 1 98.94 276 ASN A CA 1
ATOM 2020 C C . ASN A 1 276 ? -15.758 1.161 -5.02 1 98.94 276 ASN A C 1
ATOM 2022 O O . ASN A 1 276 ? -16.656 0.37 -4.719 1 98.94 276 ASN A O 1
ATOM 2026 N N . ARG A 1 277 ? -15.883 2.492 -5.094 1 98.81 277 ARG A N 1
ATOM 2027 C CA . ARG A 1 277 ? -17.188 3.102 -4.914 1 98.81 277 ARG A CA 1
ATOM 2028 C C . ARG A 1 277 ? -18.219 2.469 -5.84 1 98.81 277 ARG A C 1
ATOM 2030 O O . ARG A 1 277 ? -19.281 2.021 -5.391 1 98.81 277 ARG A O 1
ATOM 2037 N N . ARG A 1 278 ? -17.906 2.381 -7.066 1 98.94 278 ARG A N 1
ATOM 2038 C CA . ARG A 1 278 ? -18.859 1.871 -8.055 1 98.94 278 ARG A CA 1
ATOM 2039 C C . ARG A 1 278 ? -19.047 0.366 -7.895 1 98.94 278 ARG A C 1
ATOM 2041 O O . ARG A 1 278 ? -20.172 -0.136 -8.016 1 98.94 278 ARG A O 1
ATOM 2048 N N . VAL A 1 279 ? -17.969 -0.382 -7.641 1 98.94 279 VAL A N 1
ATOM 2049 C CA . VAL A 1 279 ? -18.062 -1.822 -7.426 1 98.94 279 VAL A CA 1
ATOM 2050 C C . VAL A 1 279 ? -19.031 -2.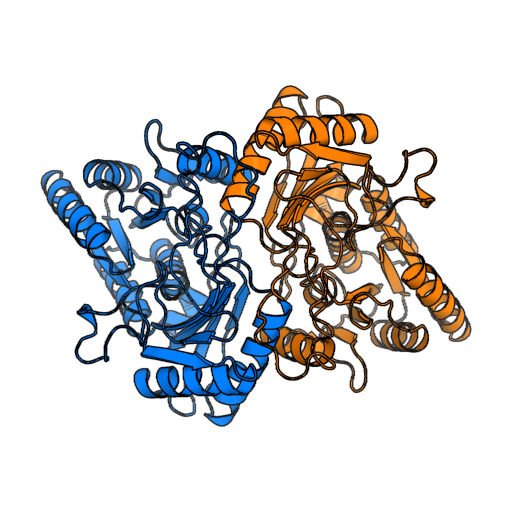113 -6.277 1 98.94 279 VAL A C 1
ATOM 2052 O O . VAL A 1 279 ? -19.906 -2.973 -6.402 1 98.94 279 VAL A O 1
ATOM 2055 N N . ARG A 1 280 ? -18.875 -1.39 -5.172 1 98.75 280 ARG A N 1
ATOM 2056 C CA . ARG A 1 280 ? -19.703 -1.597 -3.99 1 98.75 280 ARG A CA 1
ATOM 2057 C C . ARG A 1 280 ? -21.172 -1.275 -4.281 1 98.75 280 ARG A C 1
ATOM 2059 O O . ARG A 1 280 ? -22.078 -1.959 -3.791 1 98.75 280 ARG A O 1
ATOM 2066 N N . GLN A 1 281 ? -21.391 -0.245 -5.07 1 98.62 281 GLN A N 1
ATOM 2067 C CA . GLN A 1 281 ? -22.75 0.093 -5.473 1 98.62 281 GLN A CA 1
ATOM 2068 C C . GLN A 1 281 ? -23.375 -1.02 -6.316 1 98.62 281 GLN A C 1
ATOM 2070 O O . GLN A 1 281 ? -24.531 -1.396 -6.109 1 98.62 281 GLN A O 1
ATOM 2075 N N . ARG A 1 282 ? -22.578 -1.554 -7.246 1 98.62 282 ARG A N 1
ATOM 2076 C CA . ARG A 1 282 ? -23.047 -2.629 -8.117 1 98.62 282 ARG A CA 1
ATOM 2077 C C . ARG A 1 282 ? -23.359 -3.891 -7.312 1 98.62 282 ARG A C 1
ATOM 2079 O O . ARG A 1 282 ? -24.328 -4.59 -7.586 1 98.62 282 ARG A O 1
ATOM 2086 N N . LEU A 1 283 ? -22.516 -4.203 -6.344 1 98.69 283 LEU A N 1
ATOM 2087 C CA . LEU A 1 283 ? -22.734 -5.371 -5.496 1 98.69 283 LEU A CA 1
ATOM 2088 C C . LEU A 1 283 ? -23.984 -5.195 -4.641 1 98.69 283 LEU A C 1
ATOM 2090 O O . LEU A 1 283 ? -24.766 -6.133 -4.469 1 98.69 283 LEU A O 1
ATOM 2094 N N . ALA A 1 284 ? -24.172 -3.994 -4.105 1 98.06 284 ALA A N 1
ATOM 2095 C CA . ALA A 1 284 ? -25.375 -3.705 -3.336 1 98.06 284 ALA A CA 1
ATOM 2096 C C . ALA A 1 284 ? -26.625 -3.893 -4.188 1 98.06 284 ALA A C 1
ATOM 2098 O O . ALA A 1 284 ? -27.625 -4.461 -3.729 1 98.06 284 ALA A O 1
ATOM 2099 N N . GLN A 1 285 ? -26.578 -3.396 -5.418 1 97.75 285 GLN A N 1
ATOM 2100 C CA . GLN A 1 285 ? -27.688 -3.539 -6.352 1 97.75 285 GLN A CA 1
ATOM 2101 C C . GLN A 1 285 ? -28 -5.012 -6.617 1 97.75 285 GLN A C 1
ATOM 2103 O O . GLN A 1 285 ? -29.156 -5.383 -6.805 1 97.75 285 GLN A O 1
ATOM 2108 N N . ALA A 1 286 ? -26.984 -5.848 -6.598 1 97.38 286 ALA A N 1
ATOM 2109 C CA . ALA A 1 286 ? -27.125 -7.273 -6.875 1 97.38 286 ALA A CA 1
ATOM 2110 C C . ALA A 1 286 ? -27.516 -8.039 -5.613 1 97.38 286 ALA A C 1
ATOM 2112 O O . ALA A 1 286 ? -27.75 -9.25 -5.664 1 97.38 286 ALA A O 1
ATOM 2113 N N . GLY A 1 287 ? -27.562 -7.387 -4.445 1 97.81 287 GLY A N 1
ATOM 2114 C CA . GLY A 1 287 ? -27.891 -8.023 -3.176 1 97.81 287 GLY A CA 1
ATOM 2115 C C . GLY A 1 287 ? -26.734 -8.852 -2.613 1 97.81 287 GLY A C 1
ATOM 2116 O O . GLY A 1 287 ? -26.969 -9.773 -1.826 1 97.81 287 GLY A O 1
ATOM 2117 N N . VAL A 1 288 ? -25.547 -8.617 -3.121 1 98.31 288 VAL A N 1
ATOM 2118 C CA . VAL A 1 288 ? -24.359 -9.344 -2.672 1 98.31 288 VAL A CA 1
ATOM 2119 C C . VAL A 1 288 ? -23.703 -8.594 -1.519 1 98.31 288 VAL A C 1
ATOM 2121 O O . VAL A 1 288 ? -23.5 -7.379 -1.6 1 98.31 288 VAL A O 1
ATOM 2124 N N . GLN A 1 289 ? -23.422 -9.266 -0.432 1 98.06 289 GLN A N 1
ATOM 2125 C CA . GLN A 1 289 ? -22.797 -8.656 0.735 1 98.06 289 GLN A CA 1
ATOM 2126 C C . GLN A 1 289 ? -21.266 -8.688 0.618 1 98.06 289 GLN A C 1
ATOM 2128 O O . GLN A 1 289 ? -20.703 -9.664 0.138 1 98.06 289 GLN A O 1
ATOM 2133 N N . VAL A 1 290 ? -20.641 -7.617 0.996 1 98.44 290 VAL A N 1
ATOM 2134 C CA . VAL A 1 290 ? -19.188 -7.562 1.021 1 98.44 290 VAL A CA 1
ATOM 2135 C C . VAL A 1 290 ? -18.688 -7.719 2.457 1 98.44 290 VAL A C 1
ATOM 2137 O O . VAL A 1 290 ? -19.016 -6.906 3.326 1 98.44 290 VAL A O 1
ATOM 2140 N N . HIS A 1 291 ? -17.891 -8.75 2.705 1 98.12 291 HIS A N 1
ATOM 2141 C CA . HIS A 1 291 ? -17.422 -9.094 4.043 1 98.12 291 HIS A CA 1
ATOM 2142 C C . HIS A 1 291 ? -16.156 -8.32 4.395 1 98.12 291 HIS A C 1
ATOM 2144 O O . HIS A 1 291 ? -15.961 -7.938 5.551 1 98.12 291 HIS A O 1
ATOM 2150 N N . LEU A 1 292 ? -15.328 -8.125 3.412 1 96.12 292 LEU A N 1
ATOM 2151 C CA . LEU A 1 292 ? -14.086 -7.375 3.58 1 96.12 292 LEU A CA 1
ATOM 2152 C C . LEU A 1 292 ? -13.648 -6.742 2.262 1 96.12 292 LEU A C 1
ATOM 2154 O O . LEU A 1 292 ? -13.93 -7.281 1.188 1 96.12 292 LEU A O 1
ATOM 2158 N N . THR A 1 293 ? -13.102 -5.59 2.344 1 97.94 293 THR A N 1
ATOM 2159 C CA . THR A 1 293 ? -12.586 -4.867 1.185 1 97.94 293 THR A CA 1
ATOM 2160 C C . THR A 1 293 ? -11.109 -4.527 1.37 1 97.94 293 THR A C 1
ATOM 2162 O O . THR A 1 293 ? -10.711 -4.02 2.42 1 97.94 293 THR A O 1
ATOM 2165 N N . GLU A 1 294 ? -10.32 -4.895 0.394 1 97.44 294 GLU A N 1
ATOM 2166 C CA . GLU A 1 294 ? -8.922 -4.48 0.327 1 97.44 294 GLU A CA 1
ATOM 2167 C C . GLU A 1 294 ? -8.656 -3.615 -0.902 1 97.44 294 GLU A C 1
ATOM 2169 O O . GLU A 1 294 ? -9.039 -3.979 -2.016 1 97.44 294 GLU A O 1
ATOM 2174 N N . VAL A 1 295 ? -8.07 -2.465 -0.702 1 98.38 295 VAL A N 1
ATOM 2175 C CA . VAL A 1 295 ? -7.742 -1.549 -1.79 1 98.38 295 VAL A CA 1
ATOM 2176 C C . VAL A 1 295 ? -6.27 -1.156 -1.709 1 98.38 295 VAL A C 1
ATOM 2178 O O . VAL A 1 295 ? -5.801 -0.681 -0.671 1 98.38 295 VAL A O 1
ATOM 2181 N N . GLY A 1 296 ? -5.461 -1.354 -2.713 1 97.56 296 GLY A N 1
ATOM 2182 C CA . GLY A 1 296 ? -4.055 -0.977 -2.715 1 97.56 296 GLY A CA 1
ATOM 2183 C C . GLY A 1 296 ? -3.225 -1.775 -3.701 1 97.56 296 GLY A C 1
ATOM 2184 O O . GLY A 1 296 ? -3.77 -2.449 -4.578 1 97.56 296 GLY A O 1
ATOM 2185 N N . PRO A 1 297 ? -1.935 -1.647 -3.703 1 97.88 297 PRO A N 1
ATOM 2186 C CA . PRO A 1 297 ? -1.055 -2.428 -4.578 1 97.88 297 PRO A CA 1
ATOM 2187 C C . PRO A 1 297 ? -0.699 -3.791 -3.988 1 97.88 297 PRO A C 1
ATOM 2189 O O . PRO A 1 297 ? 0.208 -3.893 -3.158 1 97.88 297 PRO A O 1
ATOM 2192 N N . PHE A 1 298 ? -1.338 -4.848 -4.484 1 97.75 298 PHE A N 1
ATOM 2193 C CA . PHE A 1 298 ? -1.129 -6.188 -3.945 1 97.75 298 PHE A CA 1
ATOM 2194 C C . PHE A 1 298 ? -0.371 -7.059 -4.941 1 97.75 298 PHE A C 1
ATOM 2196 O O . PHE A 1 298 ? 0.419 -7.918 -4.543 1 97.75 298 PHE A O 1
ATOM 2203 N N . MET A 1 299 ? -0.657 -6.887 -6.133 1 97.62 299 MET A N 1
ATOM 2204 C CA . MET A 1 299 ? 0.021 -7.508 -7.266 1 97.62 299 MET A CA 1
ATOM 2205 C C . MET A 1 299 ? 0.151 -6.531 -8.43 1 97.62 299 MET A C 1
ATOM 2207 O O . MET A 1 299 ? -0.795 -6.344 -9.195 1 97.62 299 MET A O 1
ATOM 2211 N N . THR A 1 300 ? 1.278 -6.012 -8.578 1 97.69 300 THR A N 1
ATOM 2212 C CA . THR A 1 300 ? 1.498 -4.98 -9.586 1 97.69 300 THR A CA 1
ATOM 2213 C C . THR A 1 300 ? 2.154 -5.57 -10.828 1 97.69 300 THR A C 1
ATOM 2215 O O . THR A 1 300 ? 2.453 -6.766 -10.875 1 97.69 300 THR A O 1
ATOM 2218 N N . SER A 1 301 ? 2.297 -4.805 -11.797 1 96.69 301 SER A N 1
ATOM 2219 C CA . SER A 1 301 ? 3.156 -5.008 -12.961 1 96.69 301 SER A CA 1
ATOM 2220 C C . SER A 1 301 ? 3.98 -3.762 -13.266 1 96.69 301 SER A C 1
ATOM 2222 O O . SER A 1 301 ? 3.609 -2.961 -14.125 1 96.69 301 SER A O 1
ATOM 2224 N N . GLN A 1 302 ? 5.086 -3.711 -12.477 1 96.31 302 GLN A N 1
ATOM 2225 C CA . GLN A 1 302 ? 5.891 -2.496 -12.531 1 96.31 302 GLN A CA 1
ATOM 2226 C C . GLN A 1 302 ? 5.016 -1.251 -12.406 1 96.31 302 GLN A C 1
ATOM 2228 O O . GLN A 1 302 ? 4.297 -1.087 -11.422 1 96.31 302 GLN A O 1
ATOM 2233 N N . GLU A 1 303 ? 5.188 -0.23 -13.195 1 95.12 303 GLU A N 1
ATOM 2234 C CA . GLU A 1 303 ? 4.387 0.983 -13.055 1 95.12 303 GLU A CA 1
ATOM 2235 C C . GLU A 1 303 ? 3.225 0.996 -14.047 1 95.12 303 GLU A C 1
ATOM 2237 O O . GLU A 1 303 ? 2.807 2.061 -14.508 1 95.12 303 GLU A O 1
ATOM 2242 N N . MET A 1 304 ? 2.689 -0.202 -14.391 1 95.5 304 MET A N 1
ATOM 2243 C CA . MET A 1 304 ? 1.478 -0.268 -15.203 1 95.5 304 MET A CA 1
ATOM 2244 C C . MET A 1 304 ? 0.341 0.509 -14.547 1 95.5 304 MET A C 1
ATOM 2246 O O . MET A 1 304 ? 0.146 0.427 -13.336 1 95.5 304 MET A O 1
ATOM 2250 N N . ALA A 1 305 ? -0.408 1.346 -15.367 1 95.62 305 ALA A N 1
ATOM 2251 C CA . ALA A 1 305 ? -1.557 2.08 -14.844 1 95.62 305 ALA A CA 1
ATOM 2252 C C . ALA A 1 305 ? -2.854 1.31 -15.078 1 95.62 305 ALA A C 1
ATOM 2254 O O . ALA A 1 305 ? -3.057 0.737 -16.156 1 95.62 305 ALA A O 1
ATOM 2255 N N . GLY A 1 306 ? -3.715 1.269 -14.156 1 96.94 306 GLY A N 1
ATOM 2256 C CA . GLY A 1 306 ? -4.969 0.529 -14.148 1 96.94 306 GLY A CA 1
ATOM 2257 C C . GLY A 1 306 ? -5.25 -0.153 -12.82 1 96.94 306 GLY A C 1
ATOM 2258 O O . GLY A 1 306 ? -4.586 0.126 -11.82 1 96.94 306 GLY A O 1
ATOM 2259 N N . PHE A 1 307 ? -6.258 -0.96 -12.789 1 98.31 307 PHE A N 1
ATOM 2260 C CA . PHE A 1 307 ? -6.59 -1.714 -11.586 1 98.31 307 PHE A CA 1
ATOM 2261 C C . PHE A 1 307 ? -7.289 -3.02 -11.945 1 98.31 307 PHE A C 1
ATOM 2263 O O . PHE A 1 307 ? -7.695 -3.223 -13.086 1 98.31 307 PHE A O 1
ATOM 2270 N N . SER A 1 308 ? -7.332 -3.912 -11.047 1 98.44 308 SER A N 1
ATOM 2271 C CA . SER A 1 308 ? -8.141 -5.117 -11.188 1 98.44 308 SER A CA 1
ATOM 2272 C C . SER A 1 308 ? -9.148 -5.25 -10.055 1 98.44 308 SER A C 1
ATOM 2274 O O . SER A 1 308 ? -8.961 -4.664 -8.984 1 98.44 308 SER A O 1
ATOM 2276 N N . ILE A 1 309 ? -10.203 -5.867 -10.344 1 98.81 309 ILE A N 1
ATOM 2277 C CA . ILE A 1 309 ? -11.242 -6.219 -9.375 1 98.81 309 ILE A CA 1
ATOM 2278 C C . ILE A 1 309 ? -11.234 -7.73 -9.148 1 98.81 309 ILE A C 1
ATOM 2280 O O . ILE A 1 309 ? -11.32 -8.508 -10.094 1 98.81 309 ILE A O 1
ATOM 2284 N N . THR A 1 310 ? -11.047 -8.141 -7.926 1 98.88 310 THR A N 1
ATOM 2285 C CA . THR A 1 310 ? -11.062 -9.547 -7.539 1 98.88 310 THR A CA 1
ATOM 2286 C C . THR A 1 310 ? -12.133 -9.805 -6.477 1 98.88 310 THR A C 1
ATOM 2288 O O . THR A 1 310 ? -12.281 -9.016 -5.543 1 98.88 310 THR A O 1
ATOM 2291 N N . MET A 1 311 ? -12.852 -10.867 -6.629 1 98.81 311 MET A N 1
ATOM 2292 C CA . MET A 1 311 ? -13.812 -11.297 -5.617 1 98.81 311 MET A CA 1
ATOM 2293 C C . MET A 1 311 ? -13.656 -12.781 -5.316 1 98.81 311 MET A C 1
ATOM 2295 O O . MET A 1 311 ? -13.43 -13.586 -6.223 1 98.81 311 MET A O 1
ATOM 2299 N N . MET A 1 312 ? -13.727 -13.102 -4.07 1 98.88 312 MET A N 1
ATOM 2300 C CA . MET A 1 312 ? -13.828 -14.477 -3.611 1 98.88 312 MET A CA 1
ATOM 2301 C C . MET A 1 312 ? -15.164 -14.727 -2.914 1 98.88 312 MET A C 1
ATOM 2303 O O . MET A 1 312 ? -15.477 -14.07 -1.918 1 98.88 312 MET A O 1
ATOM 2307 N N . ARG A 1 313 ? -15.938 -15.609 -3.479 1 98.81 313 ARG A N 1
ATOM 2308 C CA . ARG A 1 313 ? -17.172 -15.992 -2.797 1 98.81 313 ARG A CA 1
ATOM 2309 C C . ARG A 1 313 ? -16.859 -16.703 -1.482 1 98.81 313 ARG A C 1
ATOM 2311 O O . ARG A 1 313 ? -16.031 -17.609 -1.437 1 98.81 313 ARG A O 1
ATOM 2318 N N . LEU A 1 314 ? -17.562 -16.297 -0.443 1 98.75 314 LEU A N 1
ATOM 2319 C CA . LEU A 1 314 ? -17.219 -16.797 0.885 1 98.75 314 LEU A CA 1
ATOM 2320 C C . LEU A 1 314 ? -18.312 -17.734 1.406 1 98.75 314 LEU A C 1
ATOM 2322 O O . LEU A 1 314 ? -19.5 -17.5 1.175 1 98.75 314 LEU A O 1
ATOM 2326 N N . ASP A 1 315 ? -17.984 -18.797 1.954 1 98.44 315 ASP A N 1
ATOM 2327 C CA . ASP A 1 315 ? -18.781 -19.547 2.916 1 98.44 315 ASP A CA 1
ATOM 2328 C C . ASP A 1 315 ? -18.156 -19.5 4.309 1 98.44 315 ASP A C 1
ATOM 2330 O O . ASP A 1 315 ? -17.203 -18.75 4.535 1 98.44 315 ASP A O 1
ATOM 2334 N N . GLU A 1 316 ? -18.625 -20.188 5.223 1 98.44 316 GLU A N 1
ATOM 2335 C CA . GLU A 1 316 ? -18.172 -20.094 6.605 1 98.44 316 GLU A CA 1
ATOM 2336 C C . GLU A 1 316 ? -16.703 -20.516 6.734 1 98.44 316 GLU A C 1
ATOM 2338 O O . GLU A 1 316 ? -15.945 -19.906 7.504 1 98.44 316 GLU A O 1
ATOM 2343 N N . GLU A 1 317 ? -16.328 -21.5 6.059 1 98.56 317 GLU A N 1
ATOM 2344 C CA . GLU A 1 317 ? -14.953 -21.969 6.133 1 98.56 317 GLU A CA 1
ATOM 2345 C C . GLU A 1 317 ? -13.984 -20.938 5.566 1 98.56 317 GLU A C 1
ATOM 2347 O O . GLU A 1 317 ? -12.992 -20.594 6.211 1 98.56 317 GLU A O 1
ATOM 2352 N N . LEU A 1 318 ? -14.266 -20.422 4.359 1 98.81 318 LEU A N 1
ATOM 2353 C CA . LEU A 1 318 ? -13.391 -19.438 3.74 1 98.81 318 LEU A CA 1
ATOM 2354 C C . LEU A 1 318 ? -13.367 -18.141 4.551 1 98.81 318 LEU A C 1
ATOM 2356 O O . LEU A 1 318 ? -12.336 -17.469 4.641 1 98.81 318 LEU A O 1
ATOM 2360 N N . LYS A 1 319 ? -14.492 -17.797 5.168 1 98.5 319 LYS A N 1
ATOM 2361 C CA . LYS A 1 319 ? -14.562 -16.609 6.02 1 98.5 319 LYS A CA 1
ATOM 2362 C C . LYS A 1 319 ? -13.609 -16.734 7.207 1 98.5 319 LYS A C 1
ATOM 2364 O O . LYS A 1 319 ? -12.922 -15.766 7.559 1 98.5 319 LYS A O 1
ATOM 2369 N N . ARG A 1 320 ? -13.602 -17.891 7.758 1 98.31 320 ARG A N 1
ATOM 2370 C CA . ARG A 1 320 ? -12.727 -18.156 8.898 1 98.31 320 ARG A CA 1
ATOM 2371 C C . ARG A 1 320 ? -11.266 -17.906 8.539 1 98.31 320 ARG A C 1
ATOM 2373 O O . ARG A 1 320 ? -10.539 -17.234 9.289 1 98.31 320 ARG A O 1
ATOM 2380 N N . PHE A 1 321 ? -10.867 -18.328 7.41 1 98.69 321 PHE A N 1
ATOM 2381 C CA . PHE A 1 321 ? -9.453 -18.266 7.051 1 98.69 321 PHE A CA 1
ATOM 2382 C C . PHE A 1 321 ? -9.086 -16.906 6.492 1 98.69 321 PHE A C 1
ATOM 2384 O O . PHE A 1 321 ? -7.98 -16.406 6.715 1 98.69 321 PHE A O 1
ATOM 2391 N N . ILE A 1 322 ? -10.023 -16.25 5.773 1 98.25 322 ILE A N 1
ATOM 2392 C CA . ILE A 1 322 ? -9.695 -14.938 5.215 1 98.25 322 ILE A CA 1
ATOM 2393 C C . ILE A 1 322 ? -9.625 -13.898 6.336 1 98.25 322 ILE A C 1
ATOM 2395 O O . ILE A 1 322 ? -8.914 -12.898 6.223 1 98.25 322 ILE A O 1
ATOM 2399 N N . ASP A 1 323 ? -10.289 -14.164 7.508 1 97.69 323 ASP A N 1
ATOM 2400 C CA . ASP A 1 323 ? -10.336 -13.242 8.641 1 97.69 323 ASP A CA 1
ATOM 2401 C C . ASP A 1 323 ? -9.141 -13.461 9.57 1 97.69 323 ASP A C 1
ATOM 2403 O O . ASP A 1 323 ? -8.852 -12.625 10.43 1 97.69 323 ASP A O 1
ATOM 2407 N N . ALA A 1 324 ? -8.5 -14.594 9.438 1 98.19 324 ALA A N 1
ATOM 2408 C CA . ALA A 1 324 ? -7.387 -14.906 10.336 1 98.19 324 ALA A CA 1
ATOM 2409 C C . ALA A 1 324 ? -6.262 -13.883 10.18 1 98.19 324 ALA A C 1
ATOM 2411 O O . ALA A 1 324 ? -6.023 -13.367 9.086 1 98.19 324 ALA A O 1
ATOM 2412 N N . PRO A 1 325 ? -5.578 -13.539 11.273 1 96.19 325 PRO A N 1
ATOM 2413 C CA . PRO A 1 325 ? -4.496 -12.555 11.195 1 96.19 325 PRO A CA 1
ATOM 2414 C C . PRO A 1 325 ? -3.359 -13.008 10.281 1 96.19 325 PRO A C 1
ATOM 2416 O O . PRO A 1 325 ? -3.102 -14.211 10.156 1 96.19 325 PRO A O 1
ATOM 2419 N N . ALA A 1 326 ? -2.787 -12.109 9.633 1 96.75 326 ALA A N 1
ATOM 2420 C CA . ALA A 1 326 ? -1.612 -12.328 8.797 1 96.75 326 ALA A CA 1
ATOM 2421 C C . ALA A 1 326 ? -0.636 -11.164 8.906 1 96.75 326 ALA A C 1
ATOM 2423 O O . ALA A 1 326 ? -1.05 -10.008 9.055 1 96.75 326 ALA A O 1
ATOM 2424 N N . ARG A 1 327 ? 0.64 -11.414 8.859 1 95.31 327 ARG A N 1
ATOM 2425 C CA . ARG A 1 327 ? 1.649 -10.367 8.945 1 95.31 327 ARG A CA 1
ATOM 2426 C C . ARG A 1 327 ? 2.881 -10.719 8.117 1 95.31 327 ARG A C 1
ATOM 2428 O O . ARG A 1 327 ? 3.449 -11.805 8.273 1 95.31 327 ARG A O 1
ATOM 2435 N N . SER A 1 328 ? 3.238 -9.898 7.285 1 96.62 328 SER A N 1
ATOM 2436 C CA . SER A 1 328 ? 4.492 -9.93 6.543 1 96.62 328 SER A CA 1
ATOM 2437 C C . SER A 1 328 ? 5.051 -8.531 6.328 1 96.62 328 SER A C 1
ATOM 2439 O O . SER A 1 328 ? 4.5 -7.551 6.844 1 96.62 328 SER A O 1
ATOM 2441 N N . ALA A 1 329 ? 6.137 -8.453 5.629 1 95.12 329 ALA A N 1
ATOM 2442 C CA . ALA A 1 329 ? 6.762 -7.164 5.355 1 95.12 329 ALA A CA 1
ATOM 2443 C C . ALA A 1 329 ? 5.875 -6.305 4.461 1 95.12 329 ALA A C 1
ATOM 2445 O O . ALA A 1 329 ? 5.961 -5.074 4.48 1 95.12 329 ALA A O 1
ATOM 2446 N N . ALA A 1 330 ? 4.949 -6.965 3.725 1 95.81 330 ALA A N 1
ATOM 2447 C CA . ALA A 1 330 ? 4.234 -6.211 2.697 1 95.81 330 ALA A CA 1
ATOM 2448 C C . ALA A 1 330 ? 2.725 -6.301 2.902 1 95.81 330 ALA A C 1
ATOM 2450 O O . ALA A 1 330 ? 1.954 -5.664 2.178 1 95.81 330 ALA A O 1
ATOM 2451 N N . TYR A 1 331 ? 2.287 -7.078 3.854 1 96.12 331 TYR A N 1
ATOM 2452 C CA . TYR A 1 331 ? 0.855 -7.285 4.039 1 96.12 331 TYR A CA 1
ATOM 2453 C C . TYR A 1 331 ? 0.535 -7.621 5.488 1 96.12 331 TYR A C 1
ATOM 2455 O O . TYR A 1 331 ? 1.047 -8.602 6.031 1 96.12 331 TYR A O 1
ATOM 2463 N N . THR A 1 332 ? -0.289 -6.801 6.129 1 93.5 332 THR A N 1
ATOM 2464 C CA . THR A 1 332 ? -0.749 -7.051 7.488 1 93.5 332 THR A CA 1
ATOM 2465 C C . THR A 1 332 ? -2.268 -6.938 7.578 1 93.5 332 THR A C 1
ATOM 2467 O O . THR A 1 332 ? -2.854 -5.984 7.055 1 93.5 332 THR A O 1
ATOM 2470 N N . ARG A 1 333 ? -2.867 -7.863 8.141 1 91 333 ARG A N 1
ATOM 2471 C CA . ARG A 1 333 ? -4.297 -7.871 8.422 1 91 333 ARG A CA 1
ATOM 2472 C C . ARG A 1 333 ? -4.586 -8.523 9.773 1 91 333 ARG A C 1
ATOM 2474 O O . ARG A 1 333 ? -4.02 -9.57 10.094 1 91 333 ARG A O 1
ATOM 2481 N N . MET B 1 1 ? 3.602 17.109 -23.422 1 39.5 1 MET B N 1
ATOM 2482 C CA . MET B 1 1 ? 3.744 16.047 -22.438 1 39.5 1 MET B CA 1
ATOM 2483 C C . MET B 1 1 ? 2.42 15.32 -22.219 1 39.5 1 MET B C 1
ATOM 2485 O O . MET B 1 1 ? 1.383 15.961 -22.016 1 39.5 1 MET B O 1
ATOM 2489 N N . THR B 1 2 ? 2.213 14.102 -22.781 1 56.28 2 THR B N 1
ATOM 2490 C CA . THR B 1 2 ? 0.913 13.438 -22.875 1 56.28 2 THR B CA 1
ATOM 2491 C C . THR B 1 2 ? 0.288 13.297 -21.484 1 56.28 2 THR B C 1
ATOM 2493 O O . THR B 1 2 ? 0.986 13.008 -20.516 1 56.28 2 THR B O 1
ATOM 2496 N N . ARG B 1 3 ? -0.863 13.961 -21.281 1 65.44 3 ARG B N 1
ATOM 2497 C CA . ARG B 1 3 ? -1.737 13.883 -20.125 1 65.44 3 ARG B CA 1
ATOM 2498 C C . ARG B 1 3 ? -1.868 12.445 -19.641 1 65.44 3 ARG B C 1
ATOM 2500 O O . ARG B 1 3 ? -2.184 11.547 -20.422 1 65.44 3 ARG B O 1
ATOM 2507 N N . PRO B 1 4 ? -1.388 12.234 -18.328 1 80.19 4 PRO B N 1
ATOM 2508 C CA . PRO B 1 4 ? -1.615 10.859 -17.859 1 80.19 4 PRO B CA 1
ATOM 2509 C C . PRO B 1 4 ? -3.09 10.461 -17.891 1 80.19 4 PRO B C 1
ATOM 2511 O O . PRO B 1 4 ? -3.959 11.281 -17.578 1 80.19 4 PRO B O 1
ATOM 2514 N N . LYS B 1 5 ? -3.406 9.367 -18.5 1 89.38 5 LYS B N 1
ATOM 2515 C CA . LYS B 1 5 ? -4.762 8.828 -18.531 1 89.38 5 LYS B CA 1
ATOM 2516 C C . LYS B 1 5 ? -5.18 8.32 -17.156 1 89.38 5 LYS B C 1
ATOM 2518 O O . LYS B 1 5 ? -4.457 7.543 -16.516 1 89.38 5 LYS B O 1
ATOM 2523 N N . LYS B 1 6 ? -6.234 8.898 -16.625 1 94.75 6 LYS B N 1
ATOM 2524 C CA . LYS B 1 6 ? -6.82 8.469 -15.352 1 94.75 6 LYS B CA 1
ATOM 2525 C C . LYS B 1 6 ? -8.266 8.008 -15.539 1 94.75 6 LYS B C 1
ATOM 2527 O O . LYS B 1 6 ? -9.008 8.594 -16.328 1 94.75 6 LYS B O 1
ATOM 2532 N N . LEU B 1 7 ? -8.617 6.984 -14.898 1 96.81 7 LEU B N 1
ATOM 2533 C CA . LEU B 1 7 ? -10.008 6.547 -14.906 1 96.81 7 LEU B CA 1
ATOM 2534 C C . LEU B 1 7 ? -10.812 7.277 -13.836 1 96.81 7 LEU B C 1
ATOM 2536 O O . LEU B 1 7 ? -10.828 6.867 -12.672 1 96.81 7 LEU B O 1
ATOM 2540 N N . LEU B 1 8 ? -11.414 8.328 -14.242 1 97.38 8 LEU B N 1
ATOM 2541 C CA . LEU B 1 8 ? -12.234 9.18 -13.383 1 97.38 8 LEU B CA 1
ATOM 2542 C C . LEU B 1 8 ? -13.609 9.414 -14.008 1 97.38 8 LEU B C 1
ATOM 2544 O O . LEU B 1 8 ? -13.812 9.133 -15.195 1 97.38 8 LEU B O 1
ATOM 2548 N N . ASN B 1 9 ? -14.562 9.812 -13.25 1 98 9 ASN B N 1
ATOM 2549 C CA . ASN B 1 9 ? -15.836 10.289 -13.781 1 98 9 ASN B CA 1
ATOM 2550 C C . ASN B 1 9 ? -15.797 11.789 -14.078 1 98 9 ASN B C 1
ATOM 2552 O O . ASN B 1 9 ? -15.422 12.188 -15.18 1 98 9 ASN B O 1
ATOM 2556 N N . ASP B 1 10 ? -16.062 12.562 -13.125 1 96.19 10 ASP B N 1
ATOM 2557 C CA . ASP B 1 10 ? -15.953 14.016 -13.164 1 96.19 10 ASP B CA 1
ATOM 2558 C C . ASP B 1 10 ? -14.734 14.492 -12.367 1 96.19 10 ASP B C 1
ATOM 2560 O O . ASP B 1 10 ? -14.719 14.391 -11.141 1 96.19 10 ASP B O 1
ATOM 2564 N N . PRO B 1 11 ? -13.742 15.055 -13.078 1 94 11 PRO B N 1
ATOM 2565 C CA . PRO B 1 11 ? -12.523 15.492 -12.391 1 94 11 PRO B CA 1
ATOM 2566 C C . PRO B 1 11 ? -12.812 16.484 -11.266 1 94 11 PRO B C 1
ATOM 2568 O O . PRO B 1 11 ? -12 16.656 -10.352 1 94 11 PRO B O 1
ATOM 2571 N N . LEU B 1 12 ? -13.938 17.141 -11.32 1 94.69 12 LEU B N 1
ATOM 2572 C CA . LEU B 1 12 ? -14.289 18.125 -10.305 1 94.69 12 LEU B CA 1
ATOM 2573 C C . LEU B 1 12 ? -14.906 17.453 -9.086 1 94.69 12 LEU B C 1
ATOM 2575 O O . LEU B 1 12 ? -15.094 18.094 -8.047 1 94.69 12 LEU B O 1
ATOM 2579 N N . ARG B 1 13 ? -15.133 16.172 -9.141 1 96.88 13 ARG B N 1
ATOM 2580 C CA . ARG B 1 13 ? -15.797 15.461 -8.047 1 96.88 13 ARG B CA 1
ATOM 2581 C C . ARG B 1 13 ? -14.922 14.336 -7.516 1 96.88 13 ARG B C 1
ATOM 2583 O O . ARG B 1 13 ? -15.398 13.453 -6.805 1 96.88 13 ARG B O 1
ATOM 2590 N N . VAL B 1 14 ? -13.672 14.383 -7.855 1 97.69 14 VAL B N 1
ATOM 2591 C CA . VAL B 1 14 ? -12.781 13.273 -7.543 1 97.69 14 VAL B CA 1
ATOM 2592 C C . VAL B 1 14 ? -12.641 13.133 -6.031 1 97.69 14 VAL B C 1
ATOM 2594 O O . VAL B 1 14 ? -12.539 12.016 -5.508 1 97.69 14 VAL B O 1
ATOM 2597 N N . VAL B 1 15 ? -12.602 14.266 -5.297 1 98.06 15 VAL B N 1
ATOM 2598 C CA . VAL B 1 15 ? -12.414 14.211 -3.85 1 98.06 15 VAL B CA 1
ATOM 2599 C C . VAL B 1 15 ? -13.617 13.547 -3.193 1 98.06 15 VAL B C 1
ATOM 2601 O O . VAL B 1 15 ? -13.469 12.594 -2.428 1 98.06 15 VAL B O 1
ATOM 2604 N N . GLU B 1 16 ? -14.797 13.93 -3.549 1 97.94 16 GLU B N 1
ATOM 2605 C CA . GLU B 1 16 ? -16.031 13.391 -2.98 1 97.94 16 GLU B CA 1
ATOM 2606 C C . GLU B 1 16 ? -16.188 11.914 -3.32 1 97.94 16 GLU B C 1
ATOM 2608 O O . GLU B 1 16 ? -16.484 11.094 -2.445 1 97.94 16 GLU B O 1
ATOM 2613 N N . GLU B 1 17 ? -16.016 11.594 -4.582 1 98.25 17 GLU B N 1
ATOM 2614 C CA . GLU B 1 17 ? -16.188 10.219 -5.031 1 98.25 17 GLU B CA 1
ATOM 2615 C C . GLU B 1 17 ? -15.164 9.289 -4.379 1 98.25 17 GLU B C 1
ATOM 2617 O O . GLU B 1 17 ? -15.492 8.164 -3.996 1 98.25 17 GLU B O 1
ATOM 2622 N N . SER B 1 18 ? -13.93 9.789 -4.32 1 98.44 18 SER B N 1
ATOM 2623 C CA . SER B 1 18 ? -12.875 8.992 -3.703 1 98.44 18 SER B CA 1
ATOM 2624 C C . SER B 1 18 ? -13.164 8.75 -2.225 1 98.44 18 SER B C 1
ATOM 2626 O O . SER B 1 18 ? -12.938 7.652 -1.716 1 98.44 18 SER B O 1
ATOM 2628 N N . LEU B 1 19 ? -13.625 9.742 -1.512 1 98.62 19 LEU B N 1
ATOM 2629 C CA . LEU B 1 19 ? -13.953 9.594 -0.096 1 98.62 19 LEU B CA 1
ATOM 2630 C C . LEU B 1 19 ? -15.078 8.594 0.103 1 98.62 19 LEU B C 1
ATOM 2632 O O . LEU B 1 19 ? -15.055 7.801 1.048 1 98.62 19 LEU B O 1
ATOM 2636 N N . GLU B 1 20 ? -16.094 8.648 -0.777 1 98.25 20 GLU B N 1
ATOM 2637 C CA . GLU B 1 20 ? -17.156 7.652 -0.714 1 98.25 20 GLU B CA 1
ATOM 2638 C C . GLU B 1 20 ? -16.609 6.238 -0.846 1 98.25 20 GLU B C 1
ATOM 2640 O O . GLU B 1 20 ? -16.984 5.34 -0.092 1 98.25 20 GLU B O 1
ATOM 2645 N N . GLY B 1 21 ? -15.711 6.094 -1.82 1 98.62 21 GLY B N 1
ATOM 2646 C CA . GLY B 1 21 ? -15.086 4.793 -2.021 1 98.62 21 GLY B CA 1
ATOM 2647 C C . GLY B 1 21 ? -14.258 4.34 -0.834 1 98.62 21 GLY B C 1
ATOM 2648 O O . GLY B 1 21 ? -14.219 3.15 -0.52 1 98.62 21 GLY B O 1
ATOM 2649 N N . LEU B 1 22 ? -13.57 5.309 -0.223 1 98.62 22 LEU B N 1
ATOM 2650 C CA . LEU B 1 22 ? -12.766 5.008 0.958 1 98.62 22 LEU B CA 1
ATOM 2651 C C . LEU B 1 22 ? -13.648 4.57 2.119 1 98.62 22 LEU B C 1
ATOM 2653 O O . LEU B 1 22 ? -13.305 3.646 2.859 1 98.62 22 LEU B O 1
ATOM 2657 N N . VAL B 1 23 ? -14.773 5.234 2.289 1 97.94 23 VAL B N 1
ATOM 2658 C CA . VAL B 1 23 ? -15.711 4.863 3.346 1 97.94 23 VAL B CA 1
ATOM 2659 C C . VAL B 1 23 ? -16.188 3.428 3.133 1 97.94 23 VAL B C 1
ATOM 2661 O O . VAL B 1 23 ? -16.25 2.645 4.082 1 97.94 23 VAL B O 1
ATOM 2664 N N . PHE B 1 24 ? -16.469 3.043 1.853 1 97.81 24 PHE B N 1
ATOM 2665 C CA . PHE B 1 24 ? -16.844 1.67 1.548 1 97.81 24 PHE B CA 1
ATOM 2666 C C . PHE B 1 24 ? -15.727 0.702 1.926 1 97.81 24 PHE B C 1
ATOM 2668 O O . PHE B 1 24 ? -15.992 -0.4 2.41 1 97.81 24 PHE B O 1
ATOM 2675 N N . ALA B 1 25 ? -14.508 1.142 1.806 1 97.88 25 ALA B N 1
ATOM 2676 C CA . ALA B 1 25 ? -13.352 0.289 2.09 1 97.88 25 ALA B CA 1
ATOM 2677 C C . ALA B 1 25 ? -13.188 0.072 3.59 1 97.88 25 ALA B C 1
ATOM 2679 O O . ALA B 1 25 ? -12.484 -0.844 4.016 1 97.88 25 ALA B O 1
ATOM 2680 N N . SER B 1 26 ? -13.781 0.92 4.398 1 96.5 26 SER B N 1
ATOM 2681 C CA . SER B 1 26 ? -13.664 0.805 5.848 1 96.5 26 SER B CA 1
ATOM 2682 C C . SER B 1 26 ? -14.609 -0.258 6.398 1 96.5 26 SER B C 1
ATOM 2684 O O . SER B 1 26 ? -14.516 -0.633 7.57 1 96.5 26 SER B O 1
ATOM 2686 N N . ASP B 1 27 ? -15.57 -0.735 5.547 1 93.56 27 ASP B N 1
ATOM 2687 C CA . ASP B 1 27 ? -16.562 -1.751 5.902 1 93.56 27 ASP B CA 1
ATOM 2688 C C . ASP B 1 27 ? -17.297 -1.37 7.18 1 93.56 27 ASP B C 1
ATOM 2690 O O . ASP B 1 27 ? -17.422 -2.184 8.102 1 93.56 27 ASP B O 1
ATOM 2694 N N . GLY B 1 28 ? -17.609 -0.065 7.305 1 94.31 28 GLY B N 1
ATOM 2695 C CA . GLY B 1 28 ? -18.516 0.4 8.344 1 94.31 28 GLY B CA 1
ATOM 2696 C C . GLY B 1 28 ? -17.797 1.107 9.484 1 94.31 28 GLY B C 1
ATOM 2697 O O . GLY B 1 28 ? -18.438 1.648 10.383 1 94.31 28 GLY B O 1
ATOM 2698 N N . GLU B 1 29 ? -16.453 1.266 9.398 1 95.94 29 GLU B N 1
ATOM 2699 C CA . GLU B 1 29 ? -15.703 1.832 10.516 1 95.94 29 GLU B CA 1
ATOM 2700 C C . GLU B 1 29 ? -15.539 3.342 10.359 1 95.94 29 GLU B C 1
ATOM 2702 O O . GLU B 1 29 ? -15.047 4.016 11.266 1 95.94 29 GLU B O 1
ATOM 2707 N N . MET B 1 30 ? -15.922 3.836 9.211 1 97.44 30 MET B N 1
ATOM 2708 C CA . MET B 1 30 ? -15.82 5.258 8.898 1 97.44 30 MET B CA 1
ATOM 2709 C C . MET B 1 30 ? -17.094 5.766 8.234 1 97.44 30 MET B C 1
ATOM 2711 O O . MET B 1 30 ? -17.797 5 7.574 1 97.44 30 MET B O 1
ATOM 2715 N N . ARG B 1 31 ? -17.375 6.992 8.445 1 97.88 31 ARG B N 1
ATOM 2716 C CA . ARG B 1 31 ? -18.5 7.645 7.773 1 97.88 31 ARG B CA 1
ATOM 2717 C C . ARG B 1 31 ? -18.125 9.055 7.336 1 97.88 31 ARG B C 1
ATOM 2719 O O . ARG B 1 31 ? -17.172 9.648 7.855 1 97.88 31 ARG B O 1
ATOM 2726 N N . LEU B 1 32 ? -18.875 9.555 6.43 1 98.19 32 LEU B N 1
ATOM 2727 C CA . LEU B 1 32 ? -18.719 10.945 6.023 1 98.19 32 LEU B CA 1
ATOM 2728 C C . LEU B 1 32 ? -19.734 11.836 6.734 1 98.19 32 LEU B C 1
ATOM 2730 O O . LEU B 1 32 ? -20.891 11.438 6.918 1 98.19 32 LEU B O 1
ATOM 2734 N N . LEU B 1 33 ? -19.266 12.969 7.184 1 97.88 33 LEU B N 1
ATOM 2735 C CA . LEU B 1 33 ? -20.219 13.969 7.641 1 97.88 33 LEU B CA 1
ATOM 2736 C C . LEU B 1 33 ? -21.016 14.539 6.469 1 97.88 33 LEU B C 1
ATOM 2738 O O . LEU B 1 33 ? -20.438 15.039 5.504 1 97.88 33 LEU B O 1
ATOM 2742 N N . PRO B 1 34 ? -22.344 14.461 6.488 1 96.5 34 PRO B N 1
ATOM 2743 C CA . PRO B 1 34 ? -23.156 14.914 5.352 1 96.5 34 PRO B CA 1
ATOM 2744 C C . PRO B 1 34 ? -22.844 16.359 4.945 1 96.5 34 PRO B C 1
ATOM 2746 O O . PRO B 1 34 ? -22.781 17.234 5.797 1 96.5 34 PRO B O 1
ATOM 2749 N N . GLY B 1 35 ? -22.625 16.5 3.691 1 95.62 35 GLY B N 1
ATOM 2750 C CA . GLY B 1 35 ? -22.422 17.828 3.129 1 95.62 35 GLY B CA 1
ATOM 2751 C C . GLY B 1 35 ? -20.984 18.297 3.178 1 95.62 35 GLY B C 1
ATOM 2752 O O . GLY B 1 35 ? -20.656 19.375 2.695 1 95.62 35 GLY B O 1
ATOM 2753 N N . TYR B 1 36 ? -20.094 17.516 3.764 1 97.38 36 TYR B N 1
ATOM 2754 C CA . TYR B 1 36 ? -18.703 17.891 3.918 1 97.38 36 TYR B CA 1
ATOM 2755 C C . TYR B 1 36 ? -17.781 16.797 3.41 1 97.38 36 TYR B C 1
ATOM 2757 O O . TYR B 1 36 ? -18.203 15.648 3.238 1 97.38 36 TYR B O 1
ATOM 2765 N N . THR B 1 37 ? -16.547 17.172 3.141 1 98.19 37 THR B N 1
ATOM 2766 C CA . THR B 1 37 ? -15.469 16.203 2.918 1 98.19 37 THR B CA 1
ATOM 2767 C C . THR B 1 37 ? -14.734 15.898 4.223 1 98.19 37 THR B C 1
ATOM 2769 O O . THR B 1 37 ? -13.539 16.172 4.344 1 98.19 37 THR B O 1
ATOM 2772 N N . ILE B 1 38 ? -15.516 15.422 5.156 1 98.81 38 ILE B N 1
ATOM 2773 C CA . ILE B 1 38 ? -15.031 15.086 6.492 1 98.81 38 ILE B CA 1
ATOM 2774 C C . ILE B 1 38 ? -15.273 13.609 6.773 1 98.81 38 ILE B C 1
ATOM 2776 O O . ILE B 1 38 ? -16.406 13.133 6.707 1 98.81 38 ILE B O 1
ATOM 2780 N N . ALA B 1 39 ? -14.242 12.859 6.953 1 98.75 39 ALA B N 1
ATOM 2781 C CA . ALA B 1 39 ? -14.328 11.461 7.367 1 98.75 39 ALA B CA 1
ATOM 2782 C C . ALA B 1 39 ? -14.25 11.336 8.883 1 98.75 39 ALA B C 1
ATOM 2784 O O . ALA B 1 39 ? -13.391 11.953 9.523 1 98.75 39 ALA B O 1
ATOM 2785 N N . LEU B 1 40 ? -15.133 10.586 9.492 1 98.44 40 LEU B N 1
ATOM 2786 C CA . LEU B 1 40 ? -15.195 10.375 10.938 1 98.44 40 LEU B CA 1
ATOM 2787 C C . LEU B 1 40 ? -15.234 8.891 11.266 1 98.44 40 LEU B C 1
ATOM 2789 O O . LEU B 1 40 ? -15.844 8.102 10.539 1 98.44 40 LEU B O 1
ATOM 2793 N N . ARG B 1 41 ? -14.555 8.547 12.336 1 97.62 41 ARG B N 1
ATOM 2794 C CA . ARG B 1 41 ? -14.805 7.211 12.859 1 97.62 41 ARG B CA 1
ATOM 2795 C C . ARG B 1 41 ? -16.281 7 13.148 1 97.62 41 ARG B C 1
ATOM 2797 O O . ARG B 1 41 ? -16.953 7.902 13.648 1 97.62 41 ARG B O 1
ATOM 2804 N N . SER B 1 42 ? -16.766 5.801 12.852 1 95.25 42 SER B N 1
ATOM 2805 C CA . SER B 1 42 ? -18.172 5.504 13.07 1 95.25 42 SER B CA 1
ATOM 2806 C C . SER B 1 42 ? -18.5 5.438 14.555 1 95.25 42 SER B C 1
ATOM 2808 O O . SER B 1 42 ? -19.625 5.723 14.961 1 95.25 42 SER B O 1
ATOM 2810 N N . SER B 1 43 ? -17.516 5.047 15.312 1 90.25 43 SER B N 1
ATOM 2811 C CA . SER B 1 43 ? -17.688 4.98 16.766 1 90.25 43 SER B CA 1
ATOM 2812 C C . SER B 1 43 ? -16.547 5.684 17.484 1 90.25 43 SER B C 1
ATOM 2814 O O . SER B 1 43 ? -15.383 5.348 17.297 1 90.25 43 SER B O 1
ATOM 2816 N N . LEU B 1 44 ? -16.953 6.684 18.188 1 88.12 44 LEU B N 1
ATOM 2817 C CA . LEU B 1 44 ? -15.992 7.422 19 1 88.12 44 LEU B CA 1
ATOM 2818 C C . LEU B 1 44 ? -16.266 7.207 20.484 1 88.12 44 LEU B C 1
ATOM 2820 O O . LEU B 1 44 ? -17.406 7.273 20.922 1 88.12 44 LEU B O 1
ATOM 2824 N N . ARG B 1 45 ? -15.242 6.82 21.125 1 83.69 45 ARG B N 1
ATOM 2825 C CA . ARG B 1 45 ? -15.367 6.672 22.562 1 83.69 45 ARG B CA 1
ATOM 2826 C C . ARG B 1 45 ? -15.664 8.016 23.234 1 83.69 45 ARG B C 1
ATOM 2828 O O . ARG B 1 45 ? -15.125 9.047 22.828 1 83.69 45 ARG B O 1
ATOM 2835 N N . ASP B 1 46 ? -16.406 7.836 24.312 1 85.31 46 ASP B N 1
ATOM 2836 C CA . ASP B 1 46 ? -16.703 9.039 25.094 1 85.31 46 ASP B CA 1
ATOM 2837 C C . ASP B 1 46 ? -15.539 9.414 26 1 85.31 46 ASP B C 1
ATOM 2839 O O . ASP B 1 46 ? -14.727 8.562 26.359 1 85.31 46 ASP B O 1
ATOM 2843 N N . ASP B 1 47 ? -15.367 10.617 26.281 1 84.12 47 ASP B N 1
ATOM 2844 C CA . ASP B 1 47 ? -14.477 11.148 27.297 1 84.12 47 ASP B CA 1
ATOM 2845 C C . ASP B 1 47 ? -13.016 10.938 26.922 1 84.12 47 ASP B C 1
ATOM 2847 O O . ASP B 1 47 ? -12.211 10.508 27.75 1 84.12 47 ASP B O 1
ATOM 2851 N N . LYS B 1 48 ? -12.742 10.945 25.719 1 90.31 48 LYS B N 1
ATOM 2852 C CA . LYS B 1 48 ? -11.344 10.93 25.312 1 90.31 48 LYS B CA 1
ATOM 2853 C C . LYS B 1 48 ? -10.969 12.211 24.562 1 90.31 48 LYS B C 1
ATOM 2855 O O . LYS B 1 48 ? -11.844 12.883 24.016 1 90.31 48 LYS B O 1
ATOM 2860 N N . VAL B 1 49 ? -9.727 12.516 24.594 1 96.62 49 VAL B N 1
ATOM 2861 C CA . VAL B 1 49 ? -9.219 13.594 23.75 1 96.62 49 VAL B CA 1
ATOM 2862 C C . VAL B 1 49 ? -9.312 13.188 22.281 1 96.62 49 VAL B C 1
ATOM 2864 O O . VAL B 1 49 ? -9.078 12.031 21.938 1 96.62 49 VAL B O 1
ATOM 2867 N N . ALA B 1 50 ? -9.711 14.086 21.453 1 97.62 50 ALA B N 1
ATOM 2868 C CA . ALA B 1 50 ? -9.922 13.766 20.047 1 97.62 50 ALA B CA 1
ATOM 2869 C C . ALA B 1 50 ? -8.719 14.18 19.203 1 97.62 50 ALA B C 1
ATOM 2871 O O . ALA B 1 50 ? -8.047 15.164 19.516 1 97.62 50 ALA B O 1
ATOM 2872 N N . LEU B 1 51 ? -8.445 13.43 18.25 1 98.69 51 LEU B N 1
ATOM 2873 C CA . LEU B 1 51 ? -7.418 13.734 17.266 1 98.69 51 LEU B CA 1
ATOM 2874 C C . LEU B 1 51 ? -8.047 14.023 15.898 1 98.69 51 LEU B C 1
ATOM 2876 O O . LEU B 1 51 ? -8.695 13.156 15.312 1 98.69 51 LEU B O 1
ATOM 2880 N N . LEU B 1 52 ? -7.902 15.227 15.43 1 98.94 52 LEU B N 1
ATOM 2881 C CA . LEU B 1 52 ? -8.391 15.656 14.125 1 98.94 52 LEU B CA 1
ATOM 2882 C C . LEU B 1 52 ? -7.234 15.984 13.188 1 98.94 52 LEU B C 1
ATOM 2884 O O . LEU B 1 52 ? -6.363 16.781 13.523 1 98.94 52 LEU B O 1
ATOM 2888 N N . ILE B 1 53 ? -7.203 15.297 12.047 1 98.94 53 ILE B N 1
ATOM 2889 C CA . ILE B 1 53 ? -6.172 15.555 11.047 1 98.94 53 ILE B CA 1
ATOM 2890 C C . ILE B 1 53 ? -6.809 16.125 9.781 1 98.94 53 ILE B C 1
ATOM 2892 O O . ILE B 1 53 ? -8.039 16.172 9.664 1 98.94 53 ILE B O 1
ATOM 2896 N N . GLY B 1 54 ? -5.961 16.641 8.891 1 98.69 54 GLY B N 1
ATOM 2897 C CA . GLY B 1 54 ? -6.559 17.172 7.676 1 98.69 54 GLY B CA 1
ATOM 2898 C C . GLY B 1 54 ? -5.566 17.938 6.805 1 98.69 54 GLY B C 1
ATOM 2899 O O . GLY B 1 54 ? -4.402 18.078 7.176 1 98.69 54 GLY B O 1
ATOM 2900 N 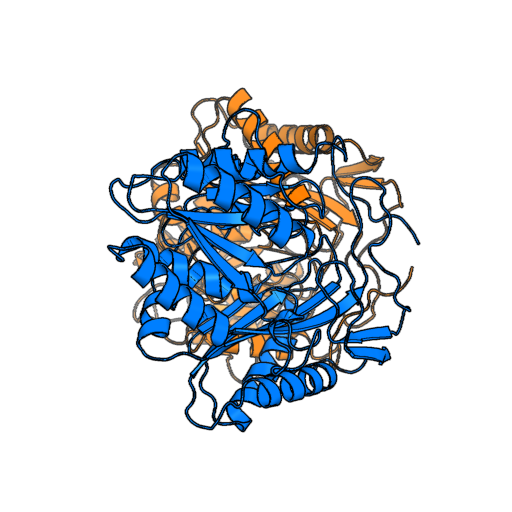N . GLY B 1 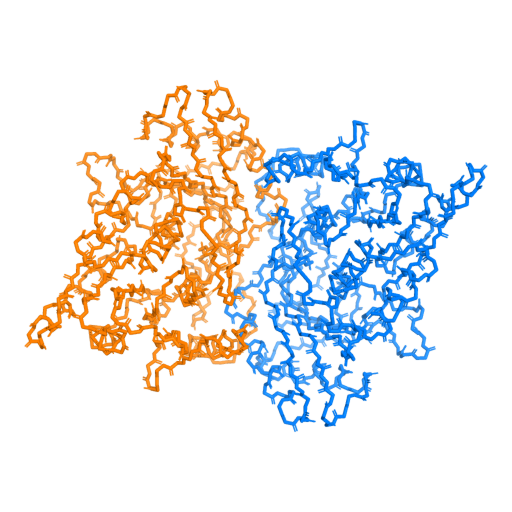55 ? -6.031 18.375 5.691 1 97.94 55 GLY B N 1
ATOM 2901 C CA . GLY B 1 55 ? -5.277 19.094 4.676 1 97.94 55 GLY B CA 1
ATOM 2902 C C . GLY B 1 55 ? -5.84 18.906 3.277 1 97.94 55 GLY B C 1
ATOM 2903 O O . GLY B 1 55 ? -6.969 18.438 3.113 1 97.94 55 GLY B O 1
ATOM 2904 N N . GLY B 1 56 ? -5.113 19.406 2.357 1 97.06 56 GLY B N 1
ATOM 2905 C CA . GLY B 1 56 ? -5.543 19.234 0.979 1 97.06 56 GLY B CA 1
ATOM 2906 C C . GLY B 1 56 ? -5.59 17.781 0.543 1 97.06 56 GLY B C 1
ATOM 2907 O O . GLY B 1 56 ? -4.77 16.969 0.977 1 97.06 56 GLY B O 1
ATOM 2908 N N . SER B 1 57 ? -6.562 17.484 -0.364 1 97.69 57 SER B N 1
ATOM 2909 C CA . SER B 1 57 ? -6.621 16.172 -0.983 1 97.69 57 SER B CA 1
ATOM 2910 C C . SER B 1 57 ? -5.562 16.016 -2.07 1 97.69 57 SER B C 1
ATOM 2912 O O . SER B 1 57 ? -4.973 17.016 -2.508 1 97.69 57 SER B O 1
ATOM 2914 N N . GLY B 1 58 ? -5.281 14.844 -2.5 1 96.62 58 GLY B N 1
ATOM 2915 C CA . GLY B 1 58 ? -4.305 14.578 -3.547 1 96.62 58 GLY B CA 1
ATOM 2916 C C . GLY B 1 58 ? -3.086 13.828 -3.049 1 96.62 58 GLY B C 1
ATOM 2917 O O . GLY B 1 58 ? -2.193 13.5 -3.832 1 96.62 58 GLY B O 1
ATOM 2918 N N . HIS B 1 59 ? -3.086 13.477 -1.766 1 97.31 59 HIS B N 1
ATOM 2919 C CA . HIS B 1 59 ? -1.979 12.789 -1.116 1 97.31 59 HIS B CA 1
ATOM 2920 C C . HIS B 1 59 ? -2.432 11.461 -0.518 1 97.31 59 HIS B C 1
ATOM 2922 O O . HIS B 1 59 ? -1.893 11.016 0.499 1 97.31 59 HIS B O 1
ATOM 2928 N N . GLU B 1 60 ? -3.48 10.844 -1.077 1 97.19 60 GLU B N 1
ATOM 2929 C CA . GLU B 1 60 ? -4.113 9.633 -0.554 1 97.19 60 GLU B CA 1
ATOM 2930 C C . GLU B 1 60 ? -3.104 8.5 -0.412 1 97.19 60 GLU B C 1
ATOM 2932 O O . GLU B 1 60 ? -2.279 8.281 -1.303 1 97.19 60 GLU B O 1
ATOM 2937 N N . PRO B 1 61 ? -3.137 7.816 0.732 1 97.19 61 PRO B N 1
ATOM 2938 C CA . PRO B 1 61 ? -4.348 7.703 1.55 1 97.19 61 PRO B CA 1
ATOM 2939 C C . PRO B 1 61 ? -4.461 8.812 2.592 1 97.19 61 PRO B C 1
ATOM 2941 O O . PRO B 1 61 ? -5.469 8.906 3.295 1 97.19 61 PRO B O 1
ATOM 2944 N N . MET B 1 62 ? -3.396 9.641 2.75 1 96.69 62 MET B N 1
ATOM 2945 C CA . MET B 1 62 ? -3.508 10.789 3.645 1 96.69 62 MET B CA 1
ATOM 2946 C C . MET B 1 62 ? -4.59 11.75 3.164 1 96.69 62 MET B C 1
ATOM 2948 O O . MET B 1 62 ? -4.684 12.039 1.971 1 96.69 62 MET B O 1
ATOM 2952 N N . PHE B 1 63 ? -5.488 12.156 4.055 1 97.5 63 PHE B N 1
ATOM 2953 C CA . PHE B 1 63 ? -5.574 12.07 5.508 1 97.5 63 PHE B CA 1
ATOM 2954 C C . PHE B 1 63 ? -6.656 11.086 5.93 1 97.5 63 PHE B C 1
ATOM 2956 O O . PHE B 1 63 ? -6.477 10.32 6.883 1 97.5 63 PHE B O 1
ATOM 2963 N N . ALA B 1 64 ? -7.691 11.047 5.059 1 98.56 64 ALA B N 1
ATOM 2964 C CA . ALA B 1 64 ? -8.883 10.297 5.441 1 98.56 64 ALA B CA 1
ATOM 2965 C C . ALA B 1 64 ? -8.57 8.812 5.633 1 98.56 64 ALA B C 1
ATOM 2967 O O . ALA B 1 64 ? -9.18 8.148 6.469 1 98.56 64 ALA B O 1
ATOM 2968 N N . GLY B 1 65 ? -7.602 8.32 4.934 1 98.5 65 GLY B N 1
ATOM 2969 C CA . GLY B 1 65 ? -7.211 6.922 5.062 1 98.5 65 GLY B CA 1
ATOM 2970 C C . GLY B 1 65 ? -6.664 6.586 6.438 1 98.5 65 GLY B C 1
ATOM 2971 O O . GLY B 1 65 ? -6.535 5.41 6.789 1 98.5 65 GLY B O 1
ATOM 2972 N N . TYR B 1 66 ? -6.352 7.551 7.27 1 98.5 66 TYR B N 1
ATOM 2973 C CA . TYR B 1 66 ? -5.762 7.348 8.586 1 98.5 66 TYR B CA 1
ATOM 2974 C C . TYR B 1 66 ? -6.785 7.613 9.688 1 98.5 66 TYR B C 1
ATOM 2976 O O . TYR B 1 66 ? -6.418 7.859 10.836 1 98.5 66 TYR B O 1
ATOM 2984 N N . VAL B 1 67 ? -8.062 7.613 9.336 1 98.56 67 VAL B N 1
ATOM 2985 C CA . VAL B 1 67 ? -9.133 7.637 10.328 1 98.56 67 VAL B CA 1
ATOM 2986 C C . VAL B 1 67 ? -9.461 6.211 10.773 1 98.56 67 VAL B C 1
ATOM 2988 O O . VAL B 1 67 ? -9.844 5.371 9.953 1 98.56 67 VAL B O 1
ATOM 2991 N N . GLY B 1 68 ? -9.242 5.957 11.992 1 97.25 68 GLY B N 1
ATOM 2992 C CA . GLY B 1 68 ? -9.469 4.633 12.555 1 97.25 68 GLY B CA 1
ATOM 2993 C C . GLY B 1 68 ? -8.906 4.473 13.953 1 97.25 68 GLY B C 1
ATOM 2994 O O . GLY B 1 68 ? -8.281 5.395 14.484 1 97.25 68 GLY B O 1
ATOM 2995 N N . LYS B 1 69 ? -9.109 3.314 14.562 1 95.75 69 LYS B N 1
ATOM 2996 C CA . LYS B 1 69 ? -8.617 3.037 15.914 1 95.75 69 LYS B CA 1
ATOM 2997 C C . LYS B 1 69 ? -7.094 3.074 15.961 1 95.75 69 LYS B C 1
ATOM 2999 O O . LYS B 1 69 ? -6.426 2.457 15.133 1 95.75 69 LYS B O 1
ATOM 3004 N N . GLY B 1 70 ? -6.578 3.797 16.938 1 96.62 70 GLY B N 1
ATOM 3005 C CA . GLY B 1 70 ? -5.137 3.928 17.078 1 96.62 70 GLY B CA 1
ATOM 3006 C C . GLY B 1 70 ? -4.539 4.969 16.156 1 96.62 70 GLY B C 1
ATOM 3007 O O . GLY B 1 70 ? -3.32 5.145 16.109 1 96.62 70 GLY B O 1
ATOM 3008 N N . LEU B 1 71 ? -5.422 5.613 15.391 1 98 71 LEU B N 1
ATOM 3009 C CA . LEU B 1 71 ? -5.07 6.707 14.484 1 98 71 LEU B CA 1
ATOM 3010 C C . LEU B 1 71 ? -5.957 7.922 14.734 1 98 71 LEU B C 1
ATOM 3012 O O . LEU B 1 71 ? -6.184 8.305 15.883 1 98 71 LEU B O 1
ATOM 3016 N N . ALA B 1 72 ? -6.453 8.57 13.727 1 98.56 72 ALA B N 1
ATOM 3017 C CA . ALA B 1 72 ? -7.219 9.797 13.914 1 98.56 72 ALA B CA 1
ATOM 3018 C C . ALA B 1 72 ? -8.695 9.492 14.125 1 98.56 72 ALA B C 1
ATOM 3020 O O . ALA B 1 72 ? -9.203 8.469 13.656 1 98.56 72 ALA B O 1
ATOM 3021 N N . ASP B 1 73 ? -9.359 10.375 14.82 1 98.38 73 ASP B N 1
ATOM 3022 C CA . ASP B 1 73 ? -10.805 10.281 15.039 1 98.38 73 ASP B CA 1
ATOM 3023 C C . ASP B 1 73 ? -11.578 10.867 13.859 1 98.38 73 ASP B C 1
ATOM 3025 O O . ASP B 1 73 ? -12.727 10.492 13.609 1 98.38 73 ASP B O 1
ATOM 3029 N N . GLY B 1 74 ? -10.969 11.742 13.195 1 98.75 74 GLY B N 1
ATOM 3030 C CA . GLY B 1 74 ? -11.547 12.367 12.016 1 98.75 74 GLY B CA 1
ATOM 3031 C C . GLY B 1 74 ? -10.516 13.023 11.117 1 98.75 74 GLY B C 1
ATOM 3032 O O . GLY B 1 74 ? -9.375 13.234 11.531 1 98.75 74 GLY B O 1
ATOM 3033 N N . ALA B 1 75 ? -10.891 13.273 9.914 1 98.94 75 ALA B N 1
ATOM 3034 C CA . ALA B 1 75 ? -10.07 13.961 8.922 1 98.94 75 ALA B CA 1
ATOM 3035 C C . ALA B 1 75 ? -10.906 14.922 8.086 1 98.94 75 ALA B C 1
ATOM 3037 O O . ALA B 1 75 ? -11.969 14.547 7.574 1 98.94 75 ALA B O 1
ATOM 3038 N N . VAL B 1 76 ? -10.469 16.125 8.023 1 98.88 76 VAL B N 1
ATOM 3039 C CA . VAL B 1 76 ? -11.102 17.125 7.168 1 98.88 76 VAL B CA 1
ATOM 3040 C C . VAL B 1 76 ? -10.281 17.312 5.895 1 98.88 76 VAL B C 1
ATOM 3042 O O . VAL B 1 76 ? -9.102 17.641 5.953 1 98.88 76 VAL B O 1
ATOM 3045 N N . CYS B 1 77 ? -10.93 17.094 4.766 1 98.62 77 CYS B N 1
ATOM 3046 C CA . CYS B 1 77 ? -10.219 17.094 3.492 1 98.62 77 CYS B CA 1
ATOM 3047 C C . CYS B 1 77 ? -10.633 18.281 2.637 1 98.62 77 CYS B C 1
ATOM 3049 O O . CYS B 1 77 ? -11.82 18.453 2.348 1 98.62 77 CYS B O 1
ATOM 3051 N N . GLY B 1 78 ? -9.672 19.109 2.289 1 98.19 78 GLY B N 1
ATOM 3052 C CA . GLY B 1 78 ? -9.938 20.141 1.296 1 98.19 78 GLY B CA 1
ATOM 3053 C C . GLY B 1 78 ? -10.008 19.594 -0.12 1 98.19 78 GLY B C 1
ATOM 3054 O O . GLY B 1 78 ? -9.914 18.391 -0.333 1 98.19 78 GLY B O 1
ATOM 3055 N N . GLN B 1 79 ? -10.234 20.5 -1.059 1 96.25 79 GLN B N 1
ATOM 3056 C CA . GLN B 1 79 ? -10.195 20.125 -2.467 1 96.25 79 GLN B CA 1
ATOM 3057 C C . GLN B 1 79 ? -8.773 19.766 -2.9 1 96.25 79 GLN B C 1
ATOM 3059 O O . GLN B 1 79 ? -7.848 19.797 -2.092 1 96.25 79 GLN B O 1
ATOM 3064 N N . MET B 1 80 ? -8.641 19.391 -4.18 1 95.62 80 MET B N 1
ATOM 3065 C CA . MET B 1 80 ? -7.348 18.953 -4.703 1 95.62 80 MET B CA 1
ATOM 3066 C C . MET B 1 80 ? -6.277 20.016 -4.461 1 95.62 80 MET B C 1
ATOM 3068 O O . MET B 1 80 ? -6.344 21.109 -5.027 1 95.62 80 MET B O 1
ATOM 3072 N N . PHE B 1 81 ? -5.301 19.703 -3.594 1 93.88 81 PHE B N 1
ATOM 3073 C CA . PHE B 1 81 ? -4.129 20.516 -3.273 1 93.88 81 PHE B CA 1
ATOM 3074 C C . PHE B 1 81 ? -4.547 21.844 -2.668 1 93.88 81 PHE B C 1
ATOM 3076 O O . PHE B 1 81 ? -3.859 22.859 -2.842 1 93.88 81 PHE B O 1
ATOM 3083 N N . ALA B 1 82 ? -5.68 21.797 -1.977 1 95.75 82 ALA B N 1
ATOM 3084 C CA . ALA B 1 82 ? -6.191 23 -1.321 1 95.75 82 ALA B CA 1
ATOM 3085 C C . ALA B 1 82 ? -6.613 22.703 0.115 1 95.75 82 ALA B C 1
ATOM 3087 O O . ALA B 1 82 ? -7.219 21.672 0.388 1 95.75 82 ALA B O 1
ATOM 3088 N N . ALA B 1 83 ? -6.324 23.609 0.958 1 97.88 83 ALA B N 1
ATOM 3089 C CA . ALA B 1 83 ? -6.652 23.438 2.371 1 97.88 83 ALA B CA 1
ATOM 3090 C C . ALA B 1 83 ? -8.164 23.406 2.58 1 97.88 83 ALA B C 1
ATOM 3092 O O . ALA B 1 83 ? -8.914 24.062 1.853 1 97.88 83 ALA B O 1
ATOM 3093 N N . PRO B 1 84 ? -8.617 22.641 3.557 1 98.62 84 PRO B N 1
ATOM 3094 C CA . PRO B 1 84 ? -10.031 22.734 3.926 1 98.62 84 PRO B CA 1
ATOM 3095 C C . PRO B 1 84 ? -10.398 24.109 4.48 1 98.62 84 PRO B C 1
ATOM 3097 O O . PRO B 1 84 ? -9.531 24.844 4.969 1 98.62 84 PRO B O 1
ATOM 3100 N N . THR B 1 85 ? -11.625 24.484 4.418 1 98.62 85 THR B N 1
ATOM 3101 C CA . THR B 1 85 ? -12.07 25.781 4.895 1 98.62 85 THR B CA 1
ATOM 3102 C C . THR B 1 85 ? -12.172 25.797 6.418 1 98.62 85 THR B C 1
ATOM 3104 O O . THR B 1 85 ? -12.375 24.75 7.043 1 98.62 85 THR B O 1
ATOM 3107 N N . PRO B 1 86 ? -12.062 26.984 7.004 1 98.75 86 PRO B N 1
ATOM 3108 C CA . PRO B 1 86 ? -12.211 27.078 8.461 1 98.75 86 PRO B CA 1
ATOM 3109 C C . PRO B 1 86 ? -13.547 26.516 8.953 1 98.75 86 PRO B C 1
ATOM 3111 O O . PRO B 1 86 ? -13.594 25.859 9.992 1 98.75 86 PRO B O 1
ATOM 3114 N N . ASP B 1 87 ? -14.57 26.75 8.195 1 98.5 87 ASP B N 1
ATOM 3115 C CA . ASP B 1 87 ? -15.898 26.266 8.562 1 98.5 87 ASP B CA 1
ATOM 3116 C C . ASP B 1 87 ? -15.938 24.75 8.602 1 98.5 87 ASP B C 1
ATOM 3118 O O . ASP B 1 87 ? -16.516 24.156 9.516 1 98.5 87 ASP B O 1
ATOM 3122 N N . ALA B 1 88 ? -15.375 24.141 7.605 1 98.75 88 ALA B N 1
ATOM 3123 C CA . ALA B 1 88 ? -15.328 22.688 7.574 1 98.75 88 ALA B CA 1
ATOM 3124 C C . ALA B 1 88 ? -14.516 22.141 8.742 1 98.75 88 ALA B C 1
ATOM 3126 O O . ALA B 1 88 ? -14.898 21.141 9.359 1 98.75 88 ALA B O 1
ATOM 3127 N N . ILE B 1 89 ? -13.414 22.75 9.031 1 98.94 89 ILE B N 1
ATOM 3128 C CA . ILE B 1 89 ? -12.57 22.328 10.141 1 98.94 89 ILE B CA 1
ATOM 3129 C C . ILE B 1 89 ? -13.352 22.453 11.453 1 98.94 89 ILE B C 1
ATOM 3131 O O . ILE B 1 89 ? -13.297 21.547 12.297 1 98.94 89 ILE B O 1
ATOM 3135 N N . LEU B 1 90 ? -14.039 23.562 11.594 1 98.88 90 LEU B N 1
ATOM 3136 C CA . LEU B 1 90 ? -14.844 23.75 12.797 1 98.88 90 LEU B CA 1
ATOM 3137 C C . LEU B 1 90 ? -15.914 22.672 12.93 1 98.88 90 LEU B C 1
ATOM 3139 O O . LEU B 1 90 ? -16.125 22.141 14.016 1 98.88 90 LEU B O 1
ATOM 3143 N N . GLU B 1 91 ? -16.594 22.375 11.805 1 98.81 91 GLU B N 1
ATOM 3144 C CA . GLU B 1 91 ? -17.625 21.328 11.82 1 98.81 91 GLU B CA 1
ATOM 3145 C C . GLU B 1 91 ? -17.031 19.984 12.227 1 98.81 91 GLU B C 1
ATOM 3147 O O . GLU B 1 91 ? -17.656 19.234 12.984 1 98.81 91 GLU B O 1
ATOM 3152 N N . ALA B 1 92 ? -15.867 19.672 11.695 1 98.81 92 ALA B N 1
ATOM 3153 C CA . ALA B 1 92 ? -15.18 18.438 12.07 1 98.81 92 ALA B CA 1
ATOM 3154 C C . ALA B 1 92 ? -14.805 18.438 13.547 1 98.81 92 ALA B C 1
ATOM 3156 O O . ALA B 1 92 ? -14.914 17.422 14.227 1 98.81 92 ALA B O 1
ATOM 3157 N N . THR B 1 93 ? -14.352 19.578 14.008 1 98.81 93 THR B N 1
ATOM 3158 C CA . THR B 1 93 ? -13.977 19.734 15.406 1 98.81 93 THR B CA 1
ATOM 3159 C C . THR B 1 93 ? -15.156 19.438 16.328 1 98.81 93 THR B C 1
ATOM 3161 O O . THR B 1 93 ? -15.031 18.688 17.297 1 98.81 93 THR B O 1
ATOM 3164 N N . ARG B 1 94 ? -16.312 20.016 15.961 1 97.94 94 ARG B N 1
ATOM 3165 C CA . ARG B 1 94 ? 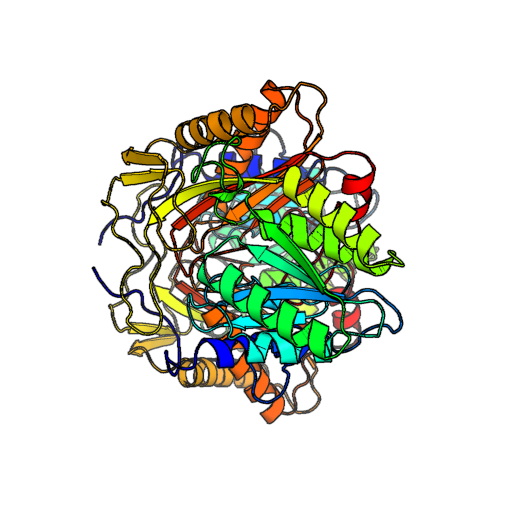-17.531 19.766 16.719 1 97.94 94 ARG B CA 1
ATOM 3166 C C . ARG B 1 94 ? -17.875 18.281 16.75 1 97.94 94 ARG B C 1
ATOM 3168 O O . ARG B 1 94 ? -18.266 17.75 17.797 1 97.94 94 ARG B O 1
ATOM 3175 N N . ALA B 1 95 ? -17.688 17.672 15.617 1 97.56 95 ALA B N 1
ATOM 3176 C CA . ALA B 1 95 ? -18.109 16.297 15.445 1 97.56 95 ALA B CA 1
ATOM 3177 C C . ALA B 1 95 ? -17.25 15.344 16.281 1 97.56 95 ALA B C 1
ATOM 3179 O O . ALA B 1 95 ? -17.75 14.336 16.781 1 97.56 95 ALA B O 1
ATOM 3180 N N . VAL B 1 96 ? -15.938 15.648 16.438 1 97.88 96 VAL B N 1
ATOM 3181 C CA . VAL B 1 96 ? -15.055 14.695 17.109 1 97.88 96 VAL B CA 1
ATOM 3182 C C . VAL B 1 96 ? -14.93 15.039 18.578 1 97.88 96 VAL B C 1
ATOM 3184 O O . VAL B 1 96 ? -14.469 14.219 19.375 1 97.88 96 VAL B O 1
ATOM 3187 N N . ASN B 1 97 ? -15.273 16.203 18.969 1 97.25 97 ASN B N 1
ATOM 3188 C CA . ASN B 1 97 ? -15.094 16.656 20.344 1 97.25 97 ASN B CA 1
ATOM 3189 C C . ASN B 1 97 ? -16.062 15.945 21.297 1 97.25 97 ASN B C 1
ATOM 3191 O O . ASN B 1 97 ? -17.266 15.945 21.062 1 97.25 97 ASN B O 1
ATOM 3195 N N . LYS B 1 98 ? -15.508 15.43 22.359 1 93.62 98 LYS B N 1
ATOM 3196 C CA . LYS B 1 98 ? -16.312 14.75 23.359 1 93.62 98 LYS B CA 1
ATOM 3197 C C . LYS B 1 98 ? -16.078 15.359 24.75 1 93.62 98 LYS B C 1
ATOM 3199 O O . LYS B 1 98 ? -16.203 14.672 25.766 1 93.62 98 LYS B O 1
ATOM 3204 N N . GLY B 1 99 ? -15.57 16.547 24.719 1 93.56 99 GLY B N 1
ATOM 3205 C CA . GLY B 1 99 ? -15.516 17.281 25.969 1 93.56 99 GLY B CA 1
ATOM 3206 C C . GLY B 1 99 ? -14.109 17.422 26.531 1 93.56 99 GLY B C 1
ATOM 3207 O O . GLY B 1 99 ? -13.883 18.156 27.484 1 93.56 99 GLY B O 1
ATOM 3208 N N . LYS B 1 100 ? -13.125 16.781 25.938 1 96.25 100 LYS B N 1
ATOM 3209 C CA . LYS B 1 100 ? -11.773 16.812 26.484 1 96.25 100 LYS B CA 1
ATOM 3210 C C . LYS B 1 100 ? -10.812 17.562 25.562 1 96.25 100 LYS B C 1
ATOM 3212 O O . LYS B 1 100 ? -9.594 17.484 25.734 1 96.25 100 LYS B O 1
ATOM 3217 N N . GLY B 1 101 ? -11.43 18.188 24.547 1 97.38 101 GLY B N 1
ATOM 3218 C CA . GLY B 1 101 ? -10.617 18.969 23.625 1 97.38 101 GLY B CA 1
ATOM 3219 C C . GLY B 1 101 ? -10.18 18.188 22.406 1 97.38 101 GLY B C 1
ATOM 3220 O O . GLY B 1 101 ? -10.445 16.984 22.297 1 97.38 101 GLY B O 1
ATOM 3221 N N . VAL B 1 102 ? -9.578 18.938 21.453 1 98.69 102 VAL B N 1
ATOM 3222 C CA . VAL B 1 102 ? -9.234 18.359 20.156 1 98.69 102 VAL B CA 1
ATOM 3223 C C . VAL B 1 102 ? -7.805 18.75 19.797 1 98.69 102 VAL B C 1
ATOM 3225 O O . VAL B 1 102 ? -7.434 19.922 19.844 1 98.69 102 VAL B O 1
ATOM 3228 N N . LEU B 1 103 ? -6.973 17.766 19.453 1 98.94 103 LEU B N 1
ATOM 3229 C CA . LEU B 1 103 ? -5.645 18.016 18.891 1 98.94 103 LEU B CA 1
ATOM 3230 C C . LEU B 1 103 ? -5.684 18 17.375 1 98.94 103 LEU B C 1
ATOM 3232 O O . LEU B 1 103 ? -6.195 17.047 16.766 1 98.94 103 LEU B O 1
ATOM 3236 N N . TYR B 1 104 ? -5.188 19.094 16.781 1 98.94 104 TYR B N 1
ATOM 3237 C CA . TYR B 1 104 ? -5.004 19.156 15.336 1 98.94 104 TYR B CA 1
ATOM 3238 C C . TYR B 1 104 ? -3.605 18.703 14.945 1 98.94 104 TYR B C 1
ATOM 3240 O O . TYR B 1 104 ? -2.615 19.125 15.539 1 98.94 104 TYR B O 1
ATOM 3248 N N . ILE B 1 105 ? -3.508 17.812 13.969 1 98.94 105 ILE B N 1
ATOM 3249 C CA . ILE B 1 105 ? -2.217 17.469 13.375 1 98.94 105 ILE B CA 1
ATOM 3250 C C . ILE B 1 105 ? -2.301 17.562 11.859 1 98.94 105 ILE B C 1
ATOM 3252 O O . ILE B 1 105 ? -3.186 16.969 11.234 1 98.94 105 ILE B O 1
ATOM 3256 N N . TYR B 1 106 ? -1.442 18.281 11.25 1 98.69 106 TYR B N 1
ATOM 3257 C CA . TYR B 1 106 ? -1.362 18.438 9.805 1 98.69 106 TYR B CA 1
ATOM 3258 C C . TYR B 1 106 ? 0.012 18.938 9.383 1 98.69 106 TYR B C 1
ATOM 3260 O O . TYR B 1 106 ? 0.82 19.328 10.227 1 98.69 106 TYR B O 1
ATOM 3268 N N . GLY B 1 107 ? 0.322 18.844 8.117 1 98.19 107 GLY B N 1
ATOM 3269 C CA . GLY B 1 107 ? 1.585 19.344 7.602 1 98.19 107 GLY B CA 1
ATOM 3270 C C . GLY B 1 107 ? 1.659 20.859 7.574 1 98.19 107 GLY B C 1
ATOM 3271 O O . GLY B 1 107 ? 0.654 21.531 7.336 1 98.19 107 GLY B O 1
ATOM 3272 N N . ASN B 1 108 ? 2.807 21.359 7.68 1 97.94 108 ASN B N 1
ATOM 3273 C CA . ASN B 1 108 ? 3.062 22.797 7.758 1 97.94 108 ASN B CA 1
ATOM 3274 C C . ASN B 1 108 ? 3.016 23.438 6.379 1 97.94 108 ASN B C 1
ATOM 3276 O O . ASN B 1 108 ? 4.051 23.609 5.73 1 97.94 108 ASN B O 1
ATOM 3280 N N . TYR B 1 109 ? 1.831 23.891 6.008 1 96.62 109 TYR B N 1
ATOM 3281 C CA . TYR B 1 109 ? 1.588 24.625 4.777 1 96.62 109 TYR B CA 1
ATOM 3282 C C . TYR B 1 109 ? 0.736 25.859 5.043 1 96.62 109 TYR B C 1
ATOM 3284 O O . TYR B 1 109 ? -0.198 25.828 5.848 1 96.62 109 TYR B O 1
ATOM 3292 N N . SER B 1 110 ? 0.992 26.875 4.387 1 96.5 110 SER B N 1
ATOM 3293 C CA . SER B 1 110 ? 0.431 28.188 4.699 1 96.5 110 SER B CA 1
ATOM 3294 C C . SER B 1 110 ? -1.093 28.141 4.723 1 96.5 110 SER B C 1
ATOM 3296 O O . SER B 1 110 ? -1.72 28.672 5.648 1 96.5 110 SER B O 1
ATOM 3298 N N . GLY B 1 111 ? -1.729 27.531 3.734 1 97.31 111 GLY B N 1
ATOM 3299 C CA . GLY B 1 111 ? -3.178 27.438 3.686 1 97.31 111 GLY B CA 1
ATOM 3300 C C . GLY B 1 111 ? -3.766 26.672 4.852 1 97.31 111 GLY B C 1
ATOM 3301 O O . GLY B 1 111 ? -4.75 27.094 5.457 1 97.31 111 GLY B O 1
ATOM 3302 N N . ASP B 1 112 ? -3.162 25.594 5.121 1 98.19 112 ASP B N 1
ATOM 3303 C CA . ASP B 1 112 ? -3.617 24.781 6.246 1 98.19 112 ASP B CA 1
ATOM 3304 C C . ASP B 1 112 ? -3.43 25.516 7.57 1 98.19 112 ASP B C 1
ATOM 3306 O O . ASP B 1 112 ? -4.336 25.547 8.406 1 98.19 112 ASP B O 1
ATOM 3310 N N . ASN B 1 113 ? -2.23 26.094 7.746 1 98.62 113 ASN B N 1
ATOM 3311 C CA . ASN B 1 113 ? -1.947 26.844 8.969 1 98.62 113 ASN B CA 1
ATOM 3312 C C . ASN B 1 113 ? -3.004 27.922 9.227 1 98.62 113 ASN B C 1
ATOM 3314 O O . ASN B 1 113 ? -3.574 27.984 10.312 1 98.62 113 ASN B O 1
ATOM 3318 N N . MET B 1 114 ? -3.24 28.656 8.195 1 98.69 114 MET B N 1
ATOM 3319 C CA . MET B 1 114 ? -4.176 29.766 8.328 1 98.69 114 MET B CA 1
ATOM 3320 C C . MET B 1 114 ? -5.578 29.266 8.656 1 98.69 114 MET B C 1
ATOM 3322 O O . MET B 1 114 ? -6.203 29.75 9.609 1 98.69 114 MET B O 1
ATOM 3326 N N . ASN B 1 115 ? -6.066 28.328 7.93 1 98.88 115 ASN B N 1
ATOM 3327 C CA . ASN B 1 115 ? -7.453 27.891 8.055 1 98.88 115 ASN B CA 1
ATOM 3328 C C . ASN B 1 115 ? -7.688 27.125 9.352 1 98.88 115 ASN B C 1
ATOM 3330 O O . ASN B 1 115 ? -8.742 27.266 9.977 1 98.88 115 ASN B O 1
ATOM 3334 N N . PHE B 1 116 ? -6.738 26.344 9.797 1 98.94 116 PHE B N 1
ATOM 3335 C CA . PHE B 1 116 ? -6.867 25.641 11.078 1 98.94 116 PHE B CA 1
ATOM 3336 C C . PHE B 1 116 ? -6.773 26.625 12.234 1 98.94 116 PHE B C 1
ATOM 3338 O O . PHE B 1 116 ? -7.438 26.453 13.258 1 98.94 116 PHE B O 1
ATOM 3345 N N . ASP B 1 117 ? -5.898 27.641 12.102 1 98.88 117 ASP B N 1
ATOM 3346 C CA . ASP B 1 117 ? -5.812 28.672 13.148 1 98.88 117 ASP B CA 1
ATOM 3347 C C . ASP B 1 117 ? -7.145 29.391 13.305 1 98.88 117 ASP B C 1
ATOM 3349 O O . ASP B 1 117 ? -7.594 29.641 14.43 1 98.88 117 ASP B O 1
ATOM 3353 N N . ILE B 1 118 ? -7.734 29.75 12.195 1 98.88 118 ILE B N 1
ATOM 3354 C CA . ILE B 1 118 ? -9.031 30.422 12.219 1 98.88 118 ILE B CA 1
ATOM 3355 C C . ILE B 1 118 ? -10.062 29.516 12.883 1 98.88 118 ILE B C 1
ATOM 3357 O O . ILE B 1 118 ? -10.82 29.953 13.758 1 98.88 118 ILE B O 1
ATOM 3361 N N . ALA B 1 119 ? -10.094 28.266 12.5 1 98.88 119 ALA B N 1
ATOM 3362 C CA . ALA B 1 119 ? -11.039 27.312 13.062 1 98.88 119 ALA B CA 1
ATOM 3363 C C . ALA B 1 119 ? -10.82 27.141 14.562 1 98.88 119 ALA B C 1
ATOM 3365 O O . ALA B 1 119 ? -11.781 26.984 15.32 1 98.88 119 ALA B O 1
ATOM 3366 N N . ALA B 1 120 ? -9.562 27.125 14.961 1 98.81 120 ALA B N 1
ATOM 3367 C CA . ALA B 1 120 ? -9.242 27 16.391 1 98.81 120 ALA B CA 1
ATOM 3368 C C . ALA B 1 120 ? -9.82 28.156 17.188 1 98.81 120 ALA B C 1
ATOM 3370 O O . ALA B 1 120 ? -10.352 27.969 18.281 1 98.81 120 ALA B O 1
ATOM 3371 N N . GLU B 1 121 ? -9.695 29.344 16.656 1 98.75 121 GLU B N 1
ATOM 3372 C CA . GLU B 1 121 ? -10.258 30.531 17.312 1 98.75 121 GLU B CA 1
ATOM 3373 C C . GLU B 1 121 ? -11.773 30.438 17.438 1 98.75 121 GLU B C 1
ATOM 3375 O O . GLU B 1 121 ? -12.336 30.734 18.484 1 98.75 121 GLU B O 1
ATOM 3380 N N . LEU B 1 122 ? -12.359 30.031 16.344 1 98.75 122 LEU B N 1
ATOM 3381 C CA . LEU B 1 122 ? -13.805 29.875 16.344 1 98.75 122 LEU B CA 1
ATOM 3382 C C . LEU B 1 122 ? -14.242 28.812 17.344 1 98.75 122 LEU B C 1
ATOM 3384 O O . LEU B 1 122 ? -15.258 28.969 18.016 1 98.75 122 LEU B O 1
ATOM 3388 N N . ALA B 1 123 ? -13.531 27.703 17.406 1 98.75 123 ALA B N 1
ATOM 3389 C CA . ALA B 1 123 ? -13.82 26.641 18.359 1 98.75 123 ALA B CA 1
ATOM 3390 C C . ALA B 1 123 ? -13.734 27.141 19.797 1 98.75 123 ALA B C 1
ATOM 3392 O O . ALA B 1 123 ? -14.57 26.797 20.641 1 98.75 123 ALA B O 1
ATOM 3393 N N . GLU B 1 124 ? -12.734 27.922 20.062 1 98.19 124 GLU B N 1
ATOM 3394 C CA . GLU B 1 124 ? -12.555 28.5 21.391 1 98.19 124 GLU B CA 1
ATOM 3395 C C . GLU B 1 124 ? -13.758 29.344 21.781 1 98.19 124 GLU B C 1
ATOM 3397 O O . GLU B 1 124 ? -14.18 29.328 22.938 1 98.19 124 GLU B O 1
ATOM 3402 N N . GLU B 1 125 ? -14.258 30.062 20.875 1 98.19 125 GLU B N 1
ATOM 3403 C CA . GLU B 1 125 ? -15.445 30.875 21.109 1 98.19 125 GLU B CA 1
ATOM 3404 C C . GLU B 1 125 ? -16.641 30 21.516 1 98.19 125 GLU B C 1
ATOM 3406 O O . GLU B 1 125 ? -17.547 30.453 22.203 1 98.19 125 GLU B O 1
ATOM 3411 N N . GLU B 1 126 ? -16.609 28.812 21.094 1 97.88 126 GLU B N 1
ATOM 3412 C CA . GLU B 1 126 ? -17.688 27.875 21.391 1 97.88 126 GLU B CA 1
ATOM 3413 C C . GLU B 1 126 ? -17.375 27.031 22.625 1 97.88 126 GLU B C 1
ATOM 3415 O O . GLU B 1 126 ? -18.125 26.125 22.969 1 97.88 126 GLU B O 1
ATOM 3420 N N . GLY B 1 127 ? -16.25 27.25 23.188 1 98.06 127 GLY B N 1
ATOM 3421 C CA . GLY B 1 127 ? -15.867 26.547 24.406 1 98.06 127 GLY B CA 1
ATOM 3422 C C . GLY B 1 127 ? -15.109 25.266 24.156 1 98.06 127 GLY B C 1
ATOM 3423 O O . GLY B 1 127 ? -14.977 24.422 25.047 1 98.06 127 GLY B O 1
ATOM 3424 N N . ILE B 1 128 ? -14.656 25.047 22.953 1 98.25 128 ILE B N 1
ATOM 3425 C CA . ILE B 1 128 ? -13.875 23.859 22.625 1 98.25 128 ILE B CA 1
ATOM 3426 C C . ILE B 1 128 ? -12.383 24.203 22.625 1 98.25 128 ILE B C 1
ATOM 3428 O O . ILE B 1 128 ? -11.93 25.047 21.828 1 98.25 128 ILE B O 1
ATOM 3432 N N . THR B 1 129 ? -11.664 23.578 23.484 1 98.31 129 THR B N 1
ATOM 3433 C CA . THR B 1 129 ? -10.227 23.797 23.547 1 98.31 129 THR B CA 1
ATOM 3434 C C . THR B 1 129 ? -9.508 22.984 22.484 1 98.31 129 THR B C 1
ATOM 3436 O O . THR B 1 129 ? -9.781 21.797 22.312 1 98.31 129 THR B O 1
ATOM 3439 N N . THR B 1 130 ? -8.656 23.641 21.75 1 98.81 130 THR B N 1
ATOM 3440 C CA . THR B 1 130 ? -7.863 22.938 20.75 1 98.81 130 THR B CA 1
ATOM 3441 C C . THR B 1 130 ? -6.371 23.188 20.969 1 98.81 130 THR B C 1
ATOM 3443 O O . THR B 1 130 ? -5.984 24.156 21.625 1 98.81 130 THR B O 1
ATOM 3446 N N . LYS B 1 131 ? -5.535 22.297 20.531 1 98.88 131 LYS B N 1
ATOM 3447 C CA . LYS B 1 131 ? -4.094 22.469 20.359 1 98.88 131 LYS B CA 1
ATOM 3448 C C . LYS B 1 131 ? -3.652 21.953 18.984 1 98.88 131 LYS B C 1
ATOM 3450 O O . LYS B 1 131 ? -4.375 21.203 18.328 1 98.88 131 LYS B O 1
ATOM 3455 N N . THR B 1 132 ? -2.506 22.484 18.578 1 98.88 132 THR B N 1
ATOM 3456 C CA . THR B 1 132 ? -2.09 22.172 17.219 1 98.88 132 THR B CA 1
ATOM 3457 C C . THR B 1 132 ? -0.64 21.688 17.203 1 98.88 132 THR B C 1
ATOM 3459 O O . THR B 1 132 ? 0.223 22.281 17.859 1 98.88 132 THR B O 1
ATOM 3462 N N . VAL B 1 133 ? -0.399 20.609 16.531 1 98.94 133 VAL B N 1
ATOM 3463 C CA . VAL B 1 133 ? 0.94 20.172 16.141 1 98.94 133 VAL B CA 1
ATOM 3464 C C . VAL B 1 133 ? 1.085 20.25 14.617 1 98.94 133 VAL B C 1
ATOM 3466 O O . VAL B 1 133 ? 0.384 19.547 13.883 1 98.94 133 VAL B O 1
ATOM 3469 N N . ARG B 1 134 ? 1.927 21.141 14.156 1 98.81 134 ARG B N 1
ATOM 3470 C CA . ARG B 1 134 ? 2.285 21.25 12.75 1 98.81 134 ARG B CA 1
ATOM 3471 C C . ARG B 1 134 ? 3.521 20.406 12.438 1 98.81 134 ARG B C 1
ATOM 3473 O O . ARG B 1 134 ? 4.57 20.594 13.062 1 98.81 134 ARG B O 1
ATOM 3480 N N . VAL B 1 135 ? 3.41 19.484 11.508 1 98.81 135 VAL B N 1
ATOM 3481 C CA . VAL B 1 135 ? 4.535 18.625 11.156 1 98.81 135 VAL B CA 1
ATOM 3482 C C . VAL B 1 135 ? 5.492 19.391 10.234 1 98.81 135 VAL B C 1
ATOM 3484 O O . VAL B 1 135 ? 5.078 19.922 9.211 1 98.81 135 VAL B O 1
ATOM 3487 N N . ARG B 1 136 ? 6.773 19.469 10.57 1 98.56 136 ARG B N 1
ATOM 3488 C CA . ARG B 1 136 ? 7.812 20.219 9.875 1 98.56 136 ARG B CA 1
ATOM 3489 C C . ARG B 1 136 ? 9.023 19.344 9.586 1 98.56 136 ARG B C 1
ATOM 3491 O O . ARG B 1 136 ? 10.164 19.734 9.852 1 98.56 136 ARG B O 1
ATOM 3498 N N . ASP B 1 137 ? 8.742 18.156 8.961 1 98.25 137 ASP B N 1
ATOM 3499 C CA . ASP B 1 137 ? 9.742 17.094 8.906 1 98.25 137 ASP B CA 1
ATOM 3500 C C . ASP B 1 137 ? 10.641 17.234 7.68 1 98.25 137 ASP B C 1
ATOM 3502 O O . ASP B 1 137 ? 11.664 16.562 7.57 1 98.25 137 ASP B O 1
ATOM 3506 N N . ASP B 1 138 ? 10.383 18.156 6.77 1 98 138 ASP B N 1
ATOM 3507 C CA . ASP B 1 138 ? 11.086 18.25 5.492 1 98 138 ASP B CA 1
ATOM 3508 C C . ASP B 1 138 ? 12.43 18.953 5.66 1 98 138 ASP B C 1
ATOM 3510 O O . ASP B 1 138 ? 12.508 20.172 5.586 1 98 138 ASP B O 1
ATOM 3514 N N . VAL B 1 139 ? 13.469 18.203 5.637 1 97.12 139 VAL B N 1
ATOM 3515 C CA . VAL B 1 139 ? 14.789 18.734 5.977 1 97.12 139 VAL B CA 1
ATOM 3516 C C . VAL B 1 139 ? 15.328 19.562 4.812 1 97.12 139 VAL B C 1
ATOM 3518 O O . VAL B 1 139 ? 16.234 20.375 4.996 1 97.12 139 VAL B O 1
ATOM 3521 N N . ALA B 1 140 ? 14.781 19.328 3.66 1 95.31 140 ALA B N 1
ATOM 3522 C CA . ALA B 1 140 ? 15.266 20.016 2.467 1 95.31 140 ALA B CA 1
ATOM 3523 C C . ALA B 1 140 ? 14.711 21.438 2.398 1 95.31 140 ALA B C 1
ATOM 3525 O O . ALA B 1 140 ? 15.25 22.281 1.69 1 95.31 140 ALA B O 1
ATOM 3526 N N . ALA B 1 141 ? 13.594 21.688 3.049 1 94.81 141 ALA B N 1
ATOM 3527 C CA . ALA B 1 141 ? 12.906 22.969 2.932 1 94.81 141 ALA B CA 1
ATOM 3528 C C . ALA B 1 141 ? 13.641 24.062 3.711 1 94.81 141 ALA B C 1
ATOM 3530 O O . ALA B 1 141 ? 13.664 25.219 3.297 1 94.81 141 ALA B O 1
ATOM 3531 N N . ALA B 1 142 ? 14.164 23.75 4.863 1 95.31 142 ALA B N 1
ATOM 3532 C CA . ALA B 1 142 ? 14.898 24.688 5.699 1 95.31 142 ALA B CA 1
ATOM 3533 C C . ALA B 1 142 ? 15.781 23.969 6.711 1 95.31 142 ALA B C 1
ATOM 3535 O O . ALA B 1 142 ? 15.516 22.812 7.062 1 95.31 142 ALA B O 1
ATOM 3536 N N . PRO B 1 143 ? 16.875 24.672 7.133 1 94 143 PRO B N 1
ATOM 3537 C CA . PRO B 1 143 ? 17.672 24.078 8.211 1 94 143 PRO B CA 1
ATOM 3538 C C . PRO B 1 143 ? 16.938 24.031 9.539 1 94 143 PRO B C 1
ATOM 3540 O O . PRO B 1 143 ? 15.859 24.625 9.672 1 94 143 PRO B O 1
ATOM 3543 N N . ILE B 1 144 ? 17.453 23.344 10.438 1 93.06 144 ILE B N 1
ATOM 3544 C CA . ILE B 1 144 ? 16.766 23.047 11.695 1 93.06 144 ILE B CA 1
ATOM 3545 C C . ILE B 1 144 ? 16.547 24.344 12.477 1 93.06 144 ILE B C 1
ATOM 3547 O O . ILE B 1 144 ? 15.555 24.484 13.195 1 93.06 144 ILE B O 1
ATOM 3551 N N . GLU B 1 145 ? 17.453 25.375 12.352 1 93.88 145 GLU B N 1
ATOM 3552 C CA . GLU B 1 145 ? 17.344 26.656 13.039 1 93.88 145 GLU B CA 1
ATOM 3553 C C . GLU B 1 145 ? 16.109 27.438 12.57 1 93.88 145 GLU B C 1
ATOM 3555 O O . GLU B 1 145 ? 15.617 28.328 13.266 1 93.88 145 GLU B O 1
ATOM 3560 N N . ARG B 1 146 ? 15.641 27.062 11.414 1 96.94 146 ARG B N 1
ATOM 3561 C CA . ARG B 1 146 ? 14.445 27.656 10.828 1 96.94 146 ARG B CA 1
ATOM 3562 C C . ARG B 1 146 ? 13.367 26.594 10.609 1 96.94 146 ARG B C 1
ATOM 3564 O O . ARG B 1 146 ? 12.766 26.531 9.531 1 96.94 146 ARG B O 1
ATOM 3571 N N . ILE B 1 147 ? 13.211 25.828 11.586 1 95.56 147 ILE B N 1
ATOM 3572 C CA . ILE B 1 147 ? 12.344 24.656 11.477 1 95.56 147 ILE B CA 1
ATOM 3573 C C . ILE B 1 147 ? 10.93 25.109 11.125 1 95.56 147 ILE B C 1
ATOM 3575 O O . ILE B 1 147 ? 10.195 24.375 10.453 1 95.56 147 ILE B O 1
ATOM 3579 N N . ASP B 1 148 ? 10.508 26.281 11.484 1 96.44 148 ASP B N 1
ATOM 3580 C CA . ASP B 1 148 ? 9.148 26.766 11.242 1 96.44 148 ASP B CA 1
ATOM 3581 C C . ASP B 1 148 ? 8.898 27 9.758 1 96.44 148 ASP B C 1
ATOM 3583 O O . ASP B 1 148 ? 7.754 27.125 9.32 1 96.44 148 ASP B O 1
ATOM 3587 N N . ASP B 1 149 ? 9.977 27.016 8.938 1 96.5 149 ASP B N 1
ATOM 3588 C CA . ASP B 1 149 ? 9.875 27.219 7.5 1 96.5 149 ASP B CA 1
ATOM 3589 C C . ASP B 1 149 ? 9.789 25.891 6.758 1 96.5 149 ASP B C 1
ATOM 3591 O O . ASP B 1 149 ? 9.586 25.859 5.543 1 96.5 149 ASP B O 1
ATOM 3595 N N . ARG B 1 150 ? 9.906 24.797 7.516 1 97.44 150 ARG B N 1
ATOM 3596 C CA . ARG B 1 150 ? 9.898 23.484 6.879 1 97.44 150 ARG B CA 1
ATOM 3597 C C . ARG B 1 150 ? 8.477 23.062 6.516 1 97.44 150 ARG B C 1
ATOM 3599 O O . ARG B 1 150 ? 7.52 23.438 7.195 1 97.44 150 ARG B O 1
ATOM 3606 N N . ARG B 1 151 ? 8.422 22.328 5.473 1 97.19 151 ARG B N 1
ATOM 3607 C CA . ARG B 1 151 ? 7.172 21.688 5.074 1 97.19 151 ARG B CA 1
ATOM 3608 C C . ARG B 1 151 ? 6.957 20.391 5.848 1 97.19 151 ARG B C 1
ATOM 3610 O O . ARG B 1 151 ? 7.895 19.844 6.43 1 97.19 151 ARG B O 1
ATOM 3617 N N . GLY B 1 152 ? 5.684 20 5.902 1 97.75 152 GLY B N 1
ATOM 3618 C CA . GLY B 1 152 ? 5.359 18.656 6.383 1 97.75 152 GLY B CA 1
ATOM 3619 C C . GLY B 1 152 ? 5.062 17.672 5.262 1 97.75 152 GLY B C 1
ATOM 3620 O O . GLY B 1 152 ? 4.203 17.938 4.418 1 97.75 152 GLY B O 1
ATOM 3621 N N . ILE B 1 153 ? 5.797 16.578 5.258 1 97.12 153 ILE B N 1
ATOM 3622 C CA . ILE B 1 153 ? 5.566 15.586 4.211 1 97.12 153 ILE B CA 1
ATOM 3623 C C . ILE B 1 153 ? 5.254 14.227 4.84 1 97.12 153 ILE B C 1
ATOM 3625 O O . ILE B 1 153 ? 4.281 14.094 5.586 1 97.12 153 ILE B O 1
ATOM 3629 N N . ALA B 1 154 ? 5.996 13.211 4.586 1 98.06 154 ALA B N 1
ATOM 3630 C CA . ALA B 1 154 ? 5.609 11.867 5.004 1 98.06 154 ALA B CA 1
ATOM 3631 C C . ALA B 1 154 ? 5.777 11.688 6.508 1 98.06 154 ALA B C 1
ATOM 3633 O O . ALA B 1 154 ? 5.266 10.727 7.086 1 98.06 154 ALA B O 1
ATOM 3634 N N . GLY B 1 155 ? 6.469 12.555 7.211 1 98.62 155 GLY B N 1
ATOM 3635 C CA . GLY B 1 155 ? 6.566 12.508 8.656 1 98.62 155 GLY B CA 1
ATOM 3636 C C . GLY B 1 155 ? 5.219 12.547 9.352 1 98.62 155 GLY B C 1
ATOM 3637 O O . GLY B 1 155 ? 5.078 12.07 10.477 1 98.62 155 GLY B O 1
ATOM 3638 N N . ASP B 1 156 ? 4.188 13.086 8.672 1 98.62 156 ASP B N 1
ATOM 3639 C CA . ASP B 1 156 ? 2.816 13.102 9.172 1 98.62 156 ASP B CA 1
ATOM 3640 C C . ASP B 1 156 ? 2.365 11.711 9.594 1 98.62 156 ASP B C 1
ATOM 3642 O O . ASP B 1 156 ? 1.648 11.562 10.586 1 98.62 156 ASP B O 1
ATOM 3646 N N . VAL B 1 157 ? 2.805 10.727 8.875 1 98.56 157 VAL B N 1
ATOM 3647 C CA . VAL B 1 157 ? 2.355 9.359 9.102 1 98.56 157 VAL B CA 1
ATOM 3648 C C . VAL B 1 157 ? 2.758 8.906 10.508 1 98.56 157 VAL B C 1
ATOM 3650 O O . VAL B 1 157 ? 1.921 8.438 11.281 1 98.56 157 VAL B O 1
ATOM 3653 N N . PHE B 1 158 ? 4.031 9.109 10.891 1 98.81 158 PHE B N 1
ATOM 3654 C CA . PHE B 1 158 ? 4.52 8.672 12.188 1 98.81 158 PHE B CA 1
ATOM 3655 C C . PHE B 1 158 ? 3.928 9.523 13.305 1 98.81 158 PHE B C 1
ATOM 3657 O O . PHE B 1 158 ? 3.59 9.008 14.375 1 98.81 158 PHE B O 1
ATOM 3664 N N . VAL B 1 159 ? 3.799 10.805 13.062 1 98.94 159 VAL B N 1
ATOM 3665 C CA . VAL B 1 159 ? 3.262 11.695 14.086 1 98.94 159 VAL B CA 1
ATOM 3666 C C . VAL B 1 159 ? 1.803 11.336 14.367 1 98.94 159 VAL B C 1
ATOM 3668 O O . VAL B 1 159 ? 1.39 11.25 15.523 1 98.94 159 VAL B O 1
ATOM 3671 N N . ILE B 1 160 ? 1.018 11.062 13.336 1 98.88 160 ILE B N 1
ATOM 3672 C CA . ILE B 1 160 ? -0.381 10.672 13.469 1 98.88 160 ILE B CA 1
ATOM 3673 C C . ILE B 1 160 ? -0.472 9.32 14.164 1 98.88 160 ILE B C 1
ATOM 3675 O O . ILE B 1 160 ? -1.316 9.117 15.039 1 98.88 160 ILE B O 1
ATOM 3679 N N . LYS B 1 161 ? 0.387 8.383 13.766 1 98.81 161 LYS B N 1
ATOM 3680 C CA . LYS B 1 161 ? 0.4 7.051 14.359 1 98.81 161 LYS B CA 1
ATOM 3681 C C . LYS B 1 161 ? 0.641 7.117 15.859 1 98.81 161 LYS B C 1
ATOM 3683 O O . LYS B 1 161 ? -0.068 6.473 16.641 1 98.81 161 LYS B O 1
ATOM 3688 N N . VAL B 1 162 ? 1.629 7.891 16.25 1 98.88 162 VAL B N 1
ATOM 3689 C CA . VAL B 1 162 ? 1.969 8.031 17.672 1 98.88 162 VAL B CA 1
ATOM 3690 C C . VAL B 1 162 ? 0.842 8.75 18.406 1 98.88 162 VAL B C 1
ATOM 3692 O O . VAL B 1 162 ? 0.387 8.297 19.453 1 98.88 162 VAL B O 1
ATOM 3695 N N . ALA B 1 163 ? 0.351 9.828 17.828 1 98.88 163 ALA B N 1
ATOM 3696 C CA . ALA B 1 163 ? -0.706 10.617 18.453 1 98.88 163 ALA B CA 1
ATOM 3697 C C . ALA B 1 163 ? -1.996 9.812 18.578 1 98.88 163 ALA B C 1
ATOM 3699 O O . ALA B 1 163 ? -2.701 9.906 19.594 1 98.88 163 ALA B 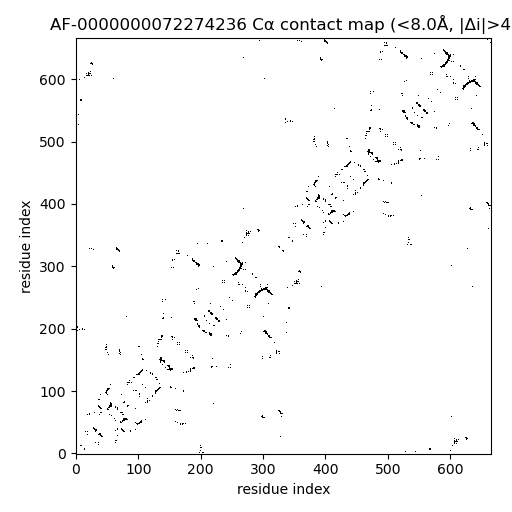O 1
ATOM 3700 N N . GLY B 1 164 ? -2.303 9.078 17.531 1 98.38 164 GLY B N 1
ATOM 3701 C CA . GLY B 1 164 ? -3.49 8.242 17.562 1 98.38 164 GLY B CA 1
ATOM 3702 C C . GLY B 1 164 ? -3.457 7.207 18.672 1 98.38 164 GLY B C 1
ATOM 3703 O O . GLY B 1 164 ? -4.449 7.012 19.375 1 98.38 164 GLY B O 1
ATOM 3704 N N . ALA B 1 165 ? -2.33 6.551 18.797 1 98.44 165 ALA B N 1
ATOM 3705 C CA . ALA B 1 165 ? -2.146 5.59 19.875 1 98.44 165 ALA B CA 1
ATOM 3706 C C . ALA B 1 165 ? -2.248 6.27 21.234 1 98.44 165 ALA B C 1
ATOM 3708 O O . ALA B 1 165 ? -2.893 5.75 22.141 1 98.44 165 ALA B O 1
ATOM 3709 N N . ALA B 1 166 ? -1.617 7.422 21.359 1 98.5 166 ALA B N 1
ATOM 3710 C CA . ALA B 1 166 ? -1.613 8.164 22.609 1 98.5 166 ALA B CA 1
ATOM 3711 C C . ALA B 1 166 ? -3.02 8.633 22.984 1 98.5 166 ALA B C 1
ATOM 3713 O O . ALA B 1 166 ? -3.398 8.625 24.156 1 98.5 166 ALA B O 1
ATOM 3714 N N . ALA B 1 167 ? -3.785 9 22.016 1 97.12 167 ALA B N 1
ATOM 3715 C CA . ALA B 1 167 ? -5.129 9.523 22.234 1 97.12 167 ALA B CA 1
ATOM 3716 C C . ALA B 1 167 ? -6.035 8.469 22.875 1 97.12 167 ALA B C 1
ATOM 3718 O O . ALA B 1 167 ? -7.008 8.805 23.547 1 97.12 167 ALA B O 1
ATOM 3719 N N . GLU B 1 168 ? -5.703 7.195 22.641 1 94.62 168 GLU B N 1
ATOM 3720 C CA . GLU B 1 168 ? -6.508 6.109 23.188 1 94.62 168 GLU B CA 1
ATOM 3721 C C . GLU B 1 168 ? -6.328 6 24.703 1 94.62 168 GLU B C 1
ATOM 3723 O O . GLU B 1 168 ? -7.184 5.445 25.391 1 94.62 168 GLU B O 1
ATOM 3728 N N . VAL B 1 169 ? -5.203 6.605 25.25 1 94.19 169 VAL B N 1
ATOM 3729 C CA . VAL B 1 169 ? -4.914 6.32 26.656 1 94.19 169 VAL B CA 1
ATOM 3730 C C . VAL B 1 169 ? -4.75 7.625 27.422 1 94.19 169 VAL B C 1
ATOM 3732 O O . VAL B 1 169 ? -4.824 7.641 28.656 1 94.19 169 VAL B O 1
ATOM 3735 N N . CYS B 1 170 ? -4.52 8.727 26.688 1 93.81 170 CYS B N 1
ATOM 3736 C CA . CYS B 1 170 ? -4.309 10 27.359 1 93.81 170 CYS B CA 1
ATOM 3737 C C . CYS B 1 170 ? -5.613 10.531 27.938 1 93.81 170 CYS B C 1
ATOM 3739 O O . CYS B 1 170 ? -6.676 10.391 27.328 1 93.81 170 CYS B O 1
ATOM 3741 N N . ASP B 1 171 ? -5.496 11.25 29.125 1 90.56 171 ASP B N 1
ATOM 3742 C CA . ASP B 1 171 ? -6.695 11.766 29.781 1 90.56 171 ASP B CA 1
ATOM 3743 C C . ASP B 1 171 ? -6.809 13.281 29.609 1 90.56 171 ASP B C 1
ATOM 3745 O O . ASP B 1 171 ? -7.785 13.883 30.047 1 90.56 171 ASP B O 1
ATOM 3749 N N . SER B 1 172 ? -5.82 13.883 29 1 96.62 172 SER B N 1
ATOM 3750 C CA . SER B 1 172 ? -5.867 15.336 28.828 1 96.62 172 SER B CA 1
ATOM 3751 C C . SER B 1 172 ? -5.285 15.742 27.484 1 96.62 172 SER B C 1
ATOM 3753 O O . SER B 1 172 ? -4.391 15.086 26.953 1 96.62 172 SER B O 1
ATOM 3755 N N . LEU B 1 173 ? -5.73 16.844 27.047 1 98.31 173 LEU B N 1
ATOM 3756 C CA . LEU B 1 173 ? -5.266 17.406 25.781 1 98.31 173 LEU B CA 1
ATOM 3757 C C . LEU B 1 173 ? -3.797 17.812 25.875 1 98.31 173 LEU B C 1
ATOM 3759 O O . LEU B 1 173 ? -3.039 17.656 24.922 1 98.31 173 LEU B O 1
ATOM 3763 N N . ASP B 1 174 ? -3.359 18.281 27.047 1 98.56 174 ASP B N 1
ATOM 3764 C CA . ASP B 1 174 ? -1.98 18.703 27.25 1 98.56 174 ASP B CA 1
ATOM 3765 C C . ASP B 1 174 ? -1.012 17.531 27.109 1 98.56 174 ASP B C 1
ATOM 3767 O O . ASP B 1 174 ? 0.053 17.672 26.5 1 98.56 174 ASP B O 1
ATOM 3771 N N . GLU B 1 175 ? -1.421 16.438 27.672 1 98.44 175 GLU B N 1
ATOM 3772 C CA . GLU B 1 175 ? -0.562 15.266 27.594 1 98.44 175 GLU B CA 1
ATOM 3773 C C . GLU B 1 175 ? -0.488 14.727 26.172 1 98.44 175 GLU B C 1
ATOM 3775 O O . GLU B 1 175 ? 0.584 14.328 25.703 1 98.44 175 GLU B O 1
ATOM 3780 N N . LEU B 1 176 ? -1.631 14.68 25.469 1 98.69 176 LEU B N 1
ATOM 3781 C CA . LEU B 1 176 ? -1.633 14.25 24.078 1 98.69 176 LEU B CA 1
ATOM 3782 C C . LEU B 1 176 ? -0.764 15.172 23.219 1 98.69 176 LEU B C 1
ATOM 3784 O O . LEU B 1 176 ? 0.022 14.703 22.391 1 98.69 176 LEU B O 1
ATOM 3788 N N . TYR B 1 177 ? -0.916 16.469 23.469 1 98.88 177 TYR B N 1
ATOM 3789 C CA . TYR B 1 177 ? -0.104 17.438 22.75 1 98.88 177 TYR B CA 1
ATOM 3790 C C . TYR B 1 177 ? 1.381 17.203 23 1 98.88 177 TYR B C 1
ATOM 3792 O O . TYR B 1 177 ? 2.18 17.219 22.047 1 98.88 177 TYR B O 1
ATOM 3800 N N . ARG B 1 178 ? 1.752 16.984 24.234 1 98.88 178 ARG B N 1
ATOM 3801 C CA . ARG B 1 178 ? 3.15 16.766 24.578 1 98.88 178 ARG B CA 1
ATOM 3802 C C . ARG B 1 178 ? 3.73 15.586 23.812 1 98.88 178 ARG B C 1
ATOM 3804 O O . ARG B 1 178 ? 4.82 15.68 23.234 1 98.88 178 ARG B O 1
ATOM 3811 N N . ILE B 1 179 ? 3.025 14.508 23.766 1 98.88 179 ILE B N 1
ATOM 3812 C CA . ILE B 1 179 ? 3.492 13.281 23.125 1 98.88 179 ILE B CA 1
ATOM 3813 C C . ILE B 1 179 ? 3.588 13.5 21.609 1 98.88 179 ILE B C 1
ATOM 3815 O O . ILE B 1 179 ? 4.582 13.125 20.984 1 98.88 179 ILE B O 1
ATOM 3819 N N . ALA B 1 180 ? 2.555 14.125 21.016 1 98.94 180 ALA B N 1
ATOM 3820 C CA . ALA B 1 180 ? 2.539 14.391 19.578 1 98.94 180 ALA B CA 1
ATOM 3821 C C . ALA B 1 180 ? 3.66 15.352 19.188 1 98.94 180 ALA B C 1
ATOM 3823 O O . ALA B 1 180 ? 4.312 15.164 18.156 1 98.94 180 ALA B O 1
ATOM 3824 N N . ALA B 1 181 ? 3.842 16.375 20.016 1 98.88 181 ALA B N 1
ATOM 3825 C CA . ALA B 1 181 ? 4.902 17.344 19.75 1 98.88 181 ALA B CA 1
ATOM 3826 C C . ALA B 1 181 ? 6.277 16.688 19.844 1 98.88 181 ALA B C 1
ATOM 3828 O O . ALA B 1 181 ? 7.18 17.031 19.062 1 98.88 181 ALA B O 1
ATOM 3829 N N . LYS B 1 182 ? 6.441 15.812 20.797 1 98.88 182 LYS B N 1
ATOM 3830 C CA . LYS B 1 182 ? 7.688 15.055 20.891 1 98.88 182 LYS B CA 1
ATOM 3831 C C . LYS B 1 182 ? 7.93 14.227 19.641 1 98.88 182 LYS B C 1
ATOM 3833 O O . LYS B 1 182 ? 9.047 14.195 19.109 1 98.88 182 LYS B O 1
ATOM 3838 N N . ALA B 1 183 ? 6.895 13.5 19.172 1 98.94 183 ALA B N 1
ATOM 3839 C CA . ALA B 1 183 ? 7.004 12.727 17.938 1 98.94 183 ALA B CA 1
ATOM 3840 C C . ALA B 1 183 ? 7.406 13.609 16.75 1 98.94 183 ALA B C 1
ATOM 3842 O O . ALA B 1 183 ? 8.305 13.266 15.992 1 98.94 183 ALA B O 1
ATOM 3843 N N . GLU B 1 184 ? 6.738 14.75 16.688 1 98.88 184 GLU B N 1
ATOM 3844 C CA . GLU B 1 184 ? 7.012 15.703 15.617 1 98.88 184 GLU B CA 1
ATOM 3845 C C . GLU B 1 184 ? 8.461 16.188 15.664 1 98.88 184 GLU B C 1
ATOM 3847 O O . GLU B 1 184 ? 9.148 16.188 14.641 1 98.88 184 GLU B O 1
ATOM 3852 N N . ALA B 1 185 ? 8.938 16.5 16.797 1 98.38 185 ALA B N 1
ATOM 3853 C CA . ALA B 1 185 ? 10.273 17.047 16.984 1 98.38 185 ALA B CA 1
ATOM 3854 C C . ALA B 1 185 ? 11.344 16.016 16.641 1 98.38 185 ALA B C 1
ATOM 3856 O O . ALA B 1 185 ? 12.484 16.375 16.344 1 98.38 185 ALA B O 1
ATOM 3857 N N . ASN B 1 186 ? 10.961 14.773 16.594 1 98.62 186 ASN B N 1
ATOM 3858 C CA . ASN B 1 186 ? 11.93 13.703 16.375 1 98.62 186 ASN B CA 1
ATOM 3859 C C . ASN B 1 186 ? 11.766 13.078 15 1 98.62 186 ASN B C 1
ATOM 3861 O O . ASN B 1 186 ? 12.344 12.031 14.711 1 98.62 186 ASN B O 1
ATOM 3865 N N . THR B 1 187 ? 10.984 13.672 14.133 1 98.81 187 THR B N 1
ATOM 3866 C CA . THR B 1 187 ? 10.695 13.102 12.82 1 98.81 187 THR B CA 1
ATOM 3867 C C . THR B 1 187 ? 11.281 13.969 11.711 1 98.81 187 THR B C 1
ATOM 3869 O O . THR B 1 187 ? 11.016 15.172 11.656 1 98.81 187 THR B O 1
ATOM 3872 N N . HIS B 1 188 ? 12.07 13.391 10.883 1 98.75 188 HIS B N 1
ATOM 3873 C CA . HIS B 1 188 ? 12.727 14.07 9.766 1 98.75 188 HIS B CA 1
ATOM 3874 C C . HIS B 1 188 ? 12.539 13.297 8.469 1 98.75 188 HIS B C 1
ATOM 3876 O O . HIS B 1 188 ? 12.586 12.062 8.461 1 98.75 188 HIS B O 1
ATOM 3882 N N . SER B 1 189 ? 12.328 14.023 7.375 1 98.44 189 SER B N 1
ATOM 3883 C CA . SER B 1 189 ? 12.07 13.406 6.078 1 98.44 189 SER B CA 1
ATOM 3884 C C . SER B 1 189 ? 12.859 14.102 4.973 1 98.44 189 SER B C 1
ATOM 3886 O O . SER B 1 189 ? 13.227 15.273 5.109 1 98.44 189 SER B O 1
ATOM 3888 N N . ILE B 1 190 ? 13.07 13.422 3.934 1 98.06 190 ILE B N 1
ATOM 3889 C CA . ILE B 1 190 ? 13.586 14 2.697 1 98.06 190 ILE B CA 1
ATOM 3890 C C . ILE B 1 190 ? 13.062 13.203 1.502 1 98.06 190 ILE B C 1
ATOM 3892 O O . ILE B 1 190 ? 12.93 11.977 1.574 1 98.06 190 ILE B O 1
ATOM 3896 N N . GLY B 1 191 ? 12.727 13.867 0.422 1 97.19 191 GLY B N 1
ATOM 3897 C CA . GLY B 1 191 ? 12.188 13.211 -0.755 1 97.19 191 GLY B CA 1
ATOM 3898 C C . GLY B 1 191 ? 13.055 13.383 -1.988 1 97.19 191 GLY B C 1
ATOM 3899 O O . GLY B 1 191 ? 13.938 14.242 -2.018 1 97.19 191 GLY B O 1
ATOM 3900 N N . VAL B 1 192 ? 12.875 12.547 -2.93 1 97.75 192 VAL B N 1
ATOM 3901 C CA . VAL B 1 192 ? 13.445 12.656 -4.266 1 97.75 192 VAL B CA 1
ATOM 3902 C C . VAL B 1 192 ? 12.367 12.422 -5.316 1 97.75 192 VAL B C 1
ATOM 3904 O O . VAL B 1 192 ? 11.602 11.453 -5.223 1 97.75 192 VAL B O 1
ATOM 3907 N N . ALA B 1 193 ? 12.234 13.305 -6.23 1 96.06 193 ALA B N 1
ATOM 3908 C CA . ALA B 1 193 ? 11.266 13.188 -7.316 1 96.06 193 ALA B CA 1
ATOM 3909 C C . ALA B 1 193 ? 11.953 12.883 -8.641 1 96.06 193 ALA B C 1
ATOM 3911 O O . ALA B 1 193 ? 13.023 13.438 -8.938 1 96.06 193 ALA B O 1
ATOM 3912 N N . VAL B 1 194 ? 11.328 12 -9.359 1 95.44 194 VAL B N 1
ATOM 3913 C CA . VAL B 1 194 ? 11.867 11.594 -10.656 1 95.44 194 VAL B CA 1
ATOM 3914 C C . VAL B 1 194 ? 10.945 12.062 -11.773 1 95.44 194 VAL B C 1
ATOM 3916 O O . VAL B 1 194 ? 11.406 12.336 -12.891 1 95.44 194 VAL B O 1
ATOM 3919 N N . ALA B 1 195 ? 9.727 12.094 -11.523 1 93.31 195 ALA B N 1
ATOM 3920 C CA . ALA B 1 195 ? 8.727 12.57 -12.469 1 93.31 195 ALA B CA 1
ATOM 3921 C C . ALA B 1 195 ? 7.535 13.195 -11.742 1 93.31 195 ALA B C 1
ATOM 3923 O O . ALA B 1 195 ? 7.207 12.797 -10.617 1 93.31 195 ALA B O 1
ATOM 3924 N N . ALA B 1 196 ? 6.895 14.125 -12.383 1 93.5 196 ALA B N 1
ATOM 3925 C CA . ALA B 1 196 ? 5.793 14.859 -11.773 1 93.5 196 ALA B CA 1
ATOM 3926 C C . ALA B 1 196 ? 4.512 14.031 -11.781 1 93.5 196 ALA B C 1
ATOM 3928 O O . ALA B 1 196 ? 4.367 13.102 -12.578 1 93.5 196 ALA B O 1
ATOM 3929 N N . GLY B 1 197 ? 3.623 14.328 -10.828 1 93.44 197 GLY B N 1
ATOM 3930 C CA . GLY B 1 197 ? 2.232 13.922 -10.945 1 93.44 197 GLY B CA 1
ATOM 3931 C C . GLY B 1 197 ? 1.401 14.883 -11.781 1 93.44 197 GLY B C 1
ATOM 3932 O O . GLY B 1 197 ? 1.947 15.711 -12.516 1 93.44 197 GLY B O 1
ATOM 3933 N N . SER B 1 198 ? 0.11 14.633 -11.695 1 94.06 198 SER B N 1
ATOM 3934 C CA . SER B 1 198 ? -0.768 15.5 -12.477 1 94.06 198 SER B CA 1
ATOM 3935 C C . SER B 1 198 ? -1.985 15.93 -11.664 1 94.06 198 SER B C 1
ATOM 3937 O O . SER B 1 198 ? -2.375 15.25 -10.711 1 94.06 198 SER B O 1
ATOM 3939 N N . ILE B 1 199 ? -2.523 17.047 -12.023 1 93.62 199 ILE B N 1
ATOM 3940 C CA . ILE B 1 199 ? -3.748 17.547 -11.422 1 93.62 199 ILE B CA 1
ATOM 3941 C C . ILE B 1 199 ? -4.961 16.938 -12.117 1 93.62 199 ILE B C 1
ATOM 3943 O O . ILE B 1 199 ? -5.16 17.125 -13.32 1 93.62 199 ILE B O 1
ATOM 3947 N N . PRO B 1 200 ? -5.805 16.266 -11.375 1 93.5 200 PRO B N 1
ATOM 3948 C CA . PRO B 1 200 ? -6.922 15.562 -12 1 93.5 200 PRO B CA 1
ATOM 3949 C C . PRO B 1 200 ? -7.824 16.5 -12.812 1 93.5 200 PRO B C 1
ATOM 3951 O O . PRO B 1 200 ? -8.32 16.109 -13.875 1 93.5 200 PRO B O 1
ATOM 3954 N N . GLU B 1 201 ? -8.031 17.688 -12.422 1 90.38 201 GLU B N 1
ATOM 3955 C CA . GLU B 1 201 ? -8.969 18.609 -13.039 1 90.38 201 GLU B CA 1
ATOM 3956 C C . GLU B 1 201 ? -8.469 19.062 -14.414 1 90.38 201 GLU B C 1
ATOM 3958 O O . GLU B 1 201 ? -9.266 19.25 -15.336 1 90.38 201 GLU B O 1
ATOM 3963 N N . THR B 1 202 ? -7.168 19.219 -14.516 1 89.69 202 THR B N 1
ATOM 3964 C CA . THR B 1 202 ? -6.641 19.844 -15.727 1 89.69 202 THR B CA 1
ATOM 3965 C C . THR B 1 202 ? -5.809 18.844 -16.531 1 89.69 202 THR B C 1
ATOM 3967 O O . THR B 1 202 ? -5.586 19.031 -17.719 1 89.69 202 THR B O 1
ATOM 3970 N N . GLY B 1 203 ? -5.281 17.922 -15.797 1 89.69 203 GLY B N 1
ATOM 3971 C CA . GLY B 1 203 ? -4.355 17 -16.438 1 89.69 203 GLY B CA 1
ATOM 3972 C C . GLY B 1 203 ? -2.939 17.547 -16.531 1 89.69 203 GLY B C 1
ATOM 3973 O O . GLY B 1 203 ? -2.043 16.875 -17.047 1 89.69 203 GLY B O 1
ATOM 3974 N N . GLU B 1 204 ? -2.742 18.688 -16 1 91.62 204 GLU B N 1
ATOM 3975 C CA . GLU B 1 204 ? -1.436 19.344 -16.078 1 91.62 204 GLU B CA 1
ATOM 3976 C C . GLU B 1 204 ? -0.465 18.75 -15.07 1 91.62 204 GLU B C 1
ATOM 3978 O O . GLU B 1 204 ? -0.863 18.391 -13.953 1 91.62 204 GLU B O 1
ATOM 3983 N N . ALA B 1 205 ? 0.811 18.703 -15.516 1 92.25 205 ALA B N 1
ATOM 3984 C CA . ALA B 1 205 ? 1.862 18.266 -14.602 1 92.25 205 ALA B CA 1
ATOM 3985 C C . ALA B 1 205 ? 2.01 19.219 -13.43 1 92.25 205 ALA B C 1
ATOM 3987 O O . ALA B 1 205 ? 1.895 20.438 -13.602 1 92.25 205 ALA B O 1
ATOM 3988 N N . THR B 1 206 ? 2.324 18.672 -12.25 1 92.19 206 THR B N 1
ATOM 3989 C CA . THR B 1 206 ? 2.457 19.484 -11.055 1 92.19 206 THR B CA 1
ATOM 3990 C C . THR B 1 206 ? 3.768 20.266 -11.078 1 92.19 206 THR B C 1
ATOM 3992 O O . THR B 1 206 ? 3.902 21.297 -10.398 1 92.19 206 THR B O 1
ATOM 3995 N N . PHE B 1 207 ? 4.789 19.812 -11.766 1 91.69 207 PHE B N 1
ATOM 3996 C CA . PHE B 1 207 ? 6.055 20.5 -12.016 1 91.69 207 PHE B CA 1
ATOM 3997 C C . PHE B 1 207 ? 6.742 19.922 -13.25 1 91.69 207 PHE B C 1
ATOM 3999 O O . PHE B 1 207 ? 6.297 18.922 -13.812 1 91.69 207 PHE B O 1
ATOM 4006 N N . GLU B 1 208 ? 7.809 20.625 -13.625 1 90.69 208 GLU B N 1
ATOM 4007 C CA . GLU B 1 208 ? 8.594 20.156 -14.758 1 90.69 208 GLU B CA 1
ATOM 4008 C C . GLU B 1 208 ? 9.961 19.641 -14.312 1 90.69 208 GLU B C 1
ATOM 4010 O O . GLU B 1 208 ? 10.586 20.219 -13.422 1 90.69 208 GLU B O 1
ATOM 4015 N N . ILE B 1 209 ? 10.359 18.484 -14.945 1 91.88 209 ILE B N 1
ATOM 4016 C CA . ILE B 1 209 ? 11.68 17.922 -14.688 1 91.88 209 ILE B CA 1
ATOM 4017 C C . ILE B 1 209 ? 12.195 17.219 -15.945 1 91.88 209 ILE B C 1
ATOM 4019 O O . ILE B 1 209 ? 11.43 16.578 -16.656 1 91.88 209 ILE B O 1
ATOM 4023 N N . GLY B 1 210 ? 13.453 17.453 -16.266 1 90.88 210 GLY B N 1
ATOM 4024 C CA . GLY B 1 210 ? 14.047 16.875 -17.453 1 90.88 210 GLY B CA 1
ATOM 4025 C C . GLY B 1 210 ? 14.039 15.359 -17.469 1 90.88 210 GLY B C 1
ATOM 4026 O O . GLY B 1 210 ? 13.961 14.727 -16.406 1 90.88 210 GLY B O 1
ATOM 4027 N N . ASP B 1 211 ? 14.242 14.758 -18.609 1 89.12 211 ASP B N 1
ATOM 4028 C CA . ASP B 1 211 ? 14.148 13.312 -18.797 1 89.12 211 ASP B CA 1
ATOM 4029 C C . ASP B 1 211 ? 15.312 12.594 -18.125 1 89.12 211 ASP B C 1
ATOM 4031 O O . ASP B 1 211 ? 15.25 11.383 -17.891 1 89.12 211 ASP B O 1
ATOM 4035 N N . ASP B 1 212 ? 16.312 13.281 -17.828 1 92.06 212 ASP B N 1
ATOM 4036 C CA . ASP B 1 212 ? 17.469 12.648 -17.188 1 92.06 212 ASP B CA 1
ATOM 4037 C C . ASP B 1 212 ? 17.766 13.289 -15.836 1 92.06 212 ASP B C 1
ATOM 4039 O O . ASP B 1 212 ? 18.875 13.156 -15.305 1 92.06 212 ASP B O 1
ATOM 4043 N N . GLU B 1 213 ? 16.766 14 -15.398 1 94.5 213 GLU B N 1
ATOM 4044 C CA . GLU B 1 213 ? 16.984 14.758 -14.172 1 94.5 213 GLU B CA 1
ATOM 4045 C C . GLU B 1 213 ? 16.141 14.227 -13.023 1 94.5 213 GLU B C 1
ATOM 4047 O O . GLU B 1 213 ? 15.062 13.664 -13.25 1 94.5 213 GLU B O 1
ATOM 4052 N N . ILE B 1 214 ? 16.656 14.375 -11.844 1 95.94 214 ILE B N 1
ATOM 4053 C CA . ILE B 1 214 ? 15.922 14.141 -10.602 1 95.94 214 ILE B CA 1
ATOM 4054 C C . ILE B 1 214 ? 16.047 15.359 -9.695 1 95.94 214 ILE B C 1
ATOM 4056 O O . ILE B 1 214 ? 16.906 16.219 -9.914 1 95.94 214 ILE B O 1
ATOM 4060 N N . GLU B 1 215 ? 15.211 15.438 -8.789 1 95.44 215 GLU B N 1
ATOM 4061 C CA . GLU B 1 215 ? 15.273 16.531 -7.824 1 95.44 215 GLU B CA 1
ATOM 4062 C C . GLU B 1 215 ? 15.211 16.016 -6.395 1 95.44 215 GLU B C 1
ATOM 4064 O O . GLU B 1 215 ? 14.203 15.453 -5.977 1 95.44 215 GLU B O 1
ATOM 4069 N N . ILE B 1 216 ? 16.219 16.188 -5.629 1 96.25 216 ILE B N 1
ATOM 4070 C CA . ILE B 1 216 ? 16.281 15.812 -4.223 1 96.25 216 ILE B CA 1
ATOM 4071 C C . ILE B 1 216 ? 15.695 16.922 -3.363 1 96.25 216 ILE B C 1
ATOM 4073 O O . ILE B 1 216 ? 16.031 18.094 -3.537 1 96.25 216 ILE B O 1
ATOM 4077 N N . GLY B 1 217 ? 14.766 16.547 -2.51 1 94 217 GLY B N 1
ATOM 4078 C CA . GLY B 1 217 ? 14.188 17.5 -1.584 1 94 217 GLY B CA 1
ATOM 4079 C C . GLY B 1 217 ? 12.906 18.125 -2.102 1 94 217 GLY B C 1
ATOM 4080 O O . GLY B 1 217 ? 12.422 19.109 -1.544 1 94 217 GLY B O 1
ATOM 4081 N N . MET B 1 218 ? 12.43 17.547 -3.17 1 87 218 MET B N 1
ATOM 4082 C CA . MET B 1 218 ? 11.188 18.094 -3.725 1 87 218 MET B CA 1
ATOM 4083 C C . MET B 1 218 ? 10.047 17.969 -2.727 1 87 218 MET B C 1
ATOM 4085 O O . MET B 1 218 ? 9.914 16.938 -2.055 1 87 218 MET B O 1
ATOM 4089 N N . GLY B 1 219 ? 9.266 19.031 -2.686 1 83.75 219 GLY B N 1
ATOM 4090 C CA . GLY B 1 219 ? 8.102 19.016 -1.823 1 83.75 219 GLY B CA 1
ATOM 4091 C C . GLY B 1 219 ? 6.945 18.219 -2.395 1 83.75 219 GLY B C 1
ATOM 4092 O O . GLY B 1 219 ? 6.973 17.828 -3.564 1 83.75 219 GLY B O 1
ATOM 4093 N N . ALA B 1 220 ? 5.918 18.047 -1.664 1 81 220 ALA B N 1
ATOM 4094 C CA . ALA B 1 220 ? 4.777 17.203 -2.014 1 81 220 ALA B CA 1
ATOM 4095 C C . ALA B 1 220 ? 4.008 17.781 -3.197 1 81 220 ALA B C 1
ATOM 4097 O O . ALA B 1 220 ? 3.328 17.062 -3.922 1 81 220 ALA B O 1
ATOM 4098 N N . HIS B 1 221 ? 4.074 19.094 -3.402 1 81.88 221 HIS B N 1
ATOM 4099 C CA . HIS B 1 221 ? 3.336 19.734 -4.48 1 81.88 221 HIS B CA 1
ATOM 4100 C C . HIS B 1 221 ? 4.266 20.141 -5.617 1 81.88 221 HIS B C 1
ATOM 4102 O O . HIS B 1 221 ? 3.859 20.875 -6.523 1 81.88 221 HIS B O 1
ATOM 4108 N N . GLY B 1 222 ? 5.469 19.781 -5.492 1 79.81 222 GLY B N 1
ATOM 4109 C CA . GLY B 1 222 ? 6.426 20.141 -6.527 1 79.81 222 GLY B CA 1
ATOM 4110 C C . GLY B 1 222 ? 7.262 21.359 -6.164 1 79.81 222 GLY B C 1
ATOM 4111 O O . GLY B 1 222 ? 7.938 21.922 -7.02 1 79.81 222 GLY B O 1
ATOM 4112 N N . GLU B 1 223 ? 7.137 21.719 -4.93 1 83.25 223 GLU B N 1
ATOM 4113 C CA . GLU B 1 223 ? 7.992 22.812 -4.488 1 83.25 223 GLU B CA 1
ATOM 4114 C C . GLU B 1 223 ? 9.469 22.469 -4.672 1 83.25 223 GLU B C 1
ATOM 4116 O O . GLU B 1 223 ? 9.875 21.328 -4.465 1 83.25 223 GLU B O 1
ATOM 4121 N N . PRO B 1 224 ? 10.219 23.469 -5.055 1 83.06 224 PRO B N 1
ATOM 4122 C CA . PRO B 1 224 ? 11.633 23.172 -5.328 1 83.06 224 PRO B CA 1
ATOM 4123 C C . PRO B 1 224 ? 12.344 22.531 -4.137 1 83.06 224 PRO B C 1
ATOM 4125 O O . PRO B 1 224 ? 12.039 22.859 -2.986 1 83.06 224 PRO B O 1
ATOM 4128 N N . GLY B 1 225 ? 13.281 21.641 -4.465 1 85.25 225 GLY B N 1
ATOM 4129 C CA . GLY B 1 225 ? 14.109 20.969 -3.471 1 85.25 225 GLY B CA 1
ATOM 4130 C C . GLY B 1 225 ? 15.453 21.641 -3.27 1 85.25 225 GLY B C 1
ATOM 4131 O O . GLY B 1 225 ? 15.562 22.859 -3.348 1 85.25 225 GLY B O 1
ATOM 4132 N N . THR B 1 226 ? 16.391 20.844 -2.824 1 84.25 226 THR B N 1
ATOM 4133 C CA . THR B 1 226 ? 17.734 21.328 -2.557 1 84.25 226 THR B CA 1
ATOM 4134 C C . THR B 1 226 ? 18.531 21.422 -3.85 1 84.25 226 THR B C 1
ATOM 4136 O O . THR B 1 226 ? 19.344 22.344 -4.012 1 84.25 226 THR B O 1
ATOM 4139 N N . ARG B 1 227 ? 18.266 20.406 -4.664 1 87.19 227 ARG B N 1
ATOM 4140 C CA . ARG B 1 227 ? 19.141 20.344 -5.828 1 87.19 227 ARG B CA 1
ATOM 4141 C C . ARG B 1 227 ? 18.516 19.5 -6.941 1 87.19 227 ARG B C 1
ATOM 4143 O O . ARG B 1 227 ? 17.922 18.453 -6.676 1 87.19 227 ARG B O 1
ATOM 4150 N N . ARG B 1 228 ? 18.594 20.047 -8.094 1 91.88 228 ARG B N 1
ATOM 4151 C CA . ARG B 1 228 ? 18.312 19.281 -9.305 1 91.88 228 ARG B CA 1
ATOM 4152 C C . ARG B 1 228 ? 19.609 18.734 -9.906 1 91.88 228 ARG B C 1
ATOM 4154 O O . ARG B 1 228 ? 20.625 19.406 -9.922 1 91.88 228 ARG B O 1
ATOM 4161 N N . GLN B 1 229 ? 19.531 17.5 -10.266 1 94.62 229 GLN B N 1
ATOM 4162 C CA . GLN B 1 229 ? 20.734 16.859 -10.812 1 94.62 229 GLN B CA 1
ATOM 4163 C C . GLN B 1 229 ? 20.359 15.773 -11.82 1 94.62 229 GLN B C 1
ATOM 4165 O O . GLN B 1 229 ? 19.188 15.414 -11.945 1 94.62 229 GLN B O 1
ATOM 4170 N N . LYS B 1 230 ? 21.422 15.352 -12.531 1 95.31 230 LYS B N 1
ATOM 4171 C CA . LYS B 1 230 ? 21.234 14.203 -13.414 1 95.31 230 LYS B CA 1
ATOM 4172 C C . LYS B 1 230 ? 20.969 12.93 -12.617 1 95.31 230 LYS B C 1
ATOM 4174 O O . LYS B 1 230 ? 21.484 12.766 -11.508 1 95.31 230 LYS B O 1
ATOM 4179 N N . ILE B 1 231 ? 20.156 12.086 -13.141 1 94.69 231 ILE B N 1
ATOM 4180 C CA . ILE B 1 231 ? 19.859 10.82 -12.492 1 94.69 231 ILE B CA 1
ATOM 4181 C C . ILE B 1 231 ? 21.156 10.047 -12.234 1 94.69 231 ILE B C 1
ATOM 4183 O O . ILE B 1 231 ? 22.078 10.086 -13.055 1 94.69 231 ILE B O 1
ATOM 4187 N N . ALA B 1 232 ? 21.219 9.43 -11.141 1 96.25 232 ALA B N 1
ATOM 4188 C CA . ALA B 1 232 ? 22.359 8.641 -10.688 1 96.25 232 ALA B CA 1
ATOM 4189 C C . ALA B 1 232 ? 21.906 7.289 -10.141 1 96.25 232 ALA B C 1
ATOM 4191 O O . ALA B 1 232 ? 20.703 7.039 -10.008 1 96.25 232 ALA B O 1
ATOM 4192 N N . PRO B 1 233 ? 22.875 6.328 -9.961 1 97.62 233 PRO B N 1
ATOM 4193 C CA . PRO B 1 233 ? 22.484 5.059 -9.344 1 97.62 233 PRO B CA 1
ATOM 4194 C C . PRO B 1 233 ? 21.734 5.25 -8.023 1 97.62 233 PRO B C 1
ATOM 4196 O O . PRO B 1 233 ? 22.062 6.156 -7.254 1 97.62 233 PRO B O 1
ATOM 4199 N N . ALA B 1 234 ? 20.812 4.367 -7.781 1 98.44 234 ALA B N 1
ATOM 4200 C CA . ALA B 1 234 ? 19.938 4.469 -6.613 1 98.44 234 ALA B CA 1
ATOM 4201 C C . ALA B 1 234 ? 20.75 4.629 -5.332 1 98.44 234 ALA B C 1
ATOM 4203 O O . ALA B 1 234 ? 20.438 5.461 -4.484 1 98.44 234 ALA B O 1
ATOM 4204 N N . ASP B 1 235 ? 21.812 3.83 -5.191 1 98.81 235 ASP B N 1
ATOM 4205 C CA . ASP B 1 235 ? 22.609 3.871 -3.973 1 98.81 235 ASP B CA 1
ATOM 4206 C C . ASP B 1 235 ? 23.25 5.246 -3.777 1 98.81 235 ASP B C 1
ATOM 4208 O O . ASP B 1 235 ? 23.312 5.75 -2.654 1 98.81 235 ASP B O 1
ATOM 4212 N N . ALA B 1 236 ? 23.672 5.863 -4.809 1 98.5 236 ALA B N 1
ATOM 4213 C CA . ALA B 1 236 ? 24.297 7.188 -4.727 1 98.5 236 ALA B CA 1
ATOM 4214 C C . ALA B 1 236 ? 23.266 8.234 -4.297 1 98.5 236 ALA B C 1
ATOM 4216 O O . ALA B 1 236 ? 23.578 9.109 -3.479 1 98.5 236 ALA B O 1
ATOM 4217 N N . VAL B 1 237 ? 22.109 8.18 -4.898 1 98.06 237 VAL B N 1
ATOM 4218 C CA . VAL B 1 237 ? 21.031 9.109 -4.555 1 98.06 237 VAL B CA 1
ATOM 4219 C C . VAL B 1 237 ? 20.656 8.953 -3.086 1 98.06 237 VAL B C 1
ATOM 4221 O O . VAL B 1 237 ? 20.547 9.938 -2.354 1 98.06 237 VAL B O 1
ATOM 4224 N N . VAL B 1 238 ? 20.484 7.719 -2.6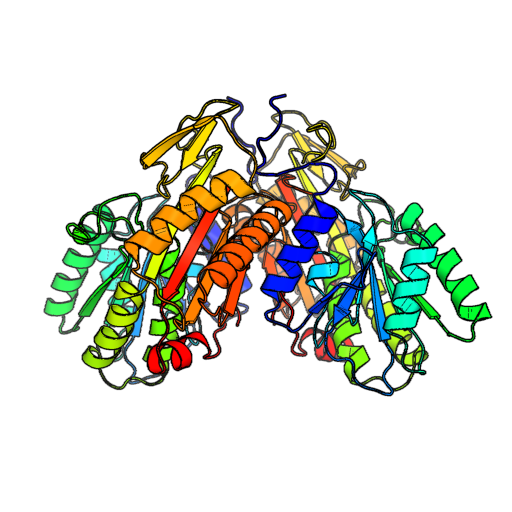15 1 98.69 238 VAL B N 1
ATOM 4225 C CA . VAL B 1 238 ? 20.109 7.43 -1.234 1 98.69 238 VAL B CA 1
ATOM 4226 C C . VAL B 1 238 ? 21.219 7.91 -0.293 1 98.69 238 VAL B C 1
ATOM 4228 O O . VAL B 1 238 ? 20.938 8.461 0.773 1 98.69 238 VAL B O 1
ATOM 4231 N N . ASP B 1 239 ? 22.453 7.68 -0.676 1 98.62 239 ASP B N 1
ATOM 4232 C CA . ASP B 1 239 ? 23.562 8.133 0.147 1 98.62 239 ASP B CA 1
ATOM 4233 C C . ASP B 1 239 ? 23.5 9.641 0.382 1 98.62 239 ASP B C 1
ATOM 4235 O O . ASP B 1 239 ? 23.703 10.109 1.504 1 98.62 239 ASP B O 1
ATOM 4239 N N . GLU B 1 240 ? 23.234 10.367 -0.655 1 97.5 240 GLU B N 1
ATOM 4240 C CA . GLU B 1 240 ? 23.109 11.812 -0.53 1 97.5 240 GLU B CA 1
ATOM 4241 C C . GLU B 1 240 ? 21.969 12.203 0.397 1 97.5 240 GLU B C 1
ATOM 4243 O O . GLU B 1 240 ? 22.109 13.094 1.236 1 97.5 240 GLU B O 1
ATOM 4248 N N . MET B 1 241 ? 20.859 11.594 0.224 1 97.88 241 MET B N 1
ATOM 4249 C CA . MET B 1 241 ? 19.688 11.844 1.072 1 97.88 241 MET B CA 1
ATOM 4250 C C . MET B 1 241 ? 20 11.523 2.531 1 97.88 241 MET B C 1
ATOM 4252 O O . MET B 1 241 ? 19.688 12.305 3.426 1 97.88 241 MET B O 1
ATOM 4256 N N . MET B 1 242 ? 20.641 10.391 2.75 1 98.19 242 MET B N 1
ATOM 4257 C CA . MET B 1 242 ? 20.969 9.945 4.102 1 98.19 242 MET B CA 1
ATOM 4258 C C . MET B 1 242 ? 21.969 10.883 4.762 1 98.19 242 MET B C 1
ATOM 4260 O O . MET B 1 242 ? 21.906 11.109 5.973 1 98.19 242 MET B O 1
ATOM 4264 N N . ASP B 1 243 ? 22.922 11.367 3.959 1 96.94 243 ASP B N 1
ATOM 4265 C CA . ASP B 1 243 ? 23.859 12.344 4.508 1 96.94 243 ASP B CA 1
ATOM 4266 C C . ASP B 1 243 ? 23.109 13.547 5.098 1 96.94 243 ASP B C 1
ATOM 4268 O O . ASP B 1 243 ? 23.438 14 6.199 1 96.94 243 ASP B O 1
ATOM 4272 N N . MET B 1 244 ? 22.125 14.008 4.414 1 95.56 244 MET B N 1
ATOM 4273 C CA . MET B 1 244 ? 21.344 15.164 4.859 1 95.56 244 MET B CA 1
ATOM 4274 C C . MET B 1 244 ? 20.516 14.82 6.094 1 95.56 244 MET B C 1
ATOM 4276 O O . MET B 1 244 ? 20.469 15.586 7.051 1 95.56 244 MET B O 1
ATOM 4280 N N . LEU B 1 245 ? 19.875 13.68 6.105 1 96.94 245 LEU B N 1
ATOM 4281 C CA . LEU B 1 245 ? 19.016 13.266 7.211 1 96.94 245 LEU B CA 1
ATOM 4282 C C . LEU B 1 245 ? 19.844 13.047 8.477 1 96.94 245 LEU B C 1
ATOM 4284 O O . LEU B 1 245 ? 19.453 13.516 9.555 1 96.94 245 LEU B O 1
ATOM 4288 N N . LEU B 1 246 ? 20.938 12.312 8.32 1 96.25 246 LEU B N 1
ATOM 4289 C CA . LEU B 1 246 ? 21.781 12 9.477 1 96.25 246 LEU B CA 1
ATOM 4290 C C . LEU B 1 246 ? 22.359 13.266 10.078 1 96.25 246 LEU B C 1
ATOM 4292 O O . LEU B 1 246 ? 22.406 13.422 11.305 1 96.25 246 LEU B O 1
ATOM 4296 N N . ALA B 1 247 ? 22.781 14.188 9.258 1 93.88 247 ALA B N 1
ATOM 4297 C CA . ALA B 1 247 ? 23.328 15.453 9.734 1 93.88 247 ALA B CA 1
ATOM 4298 C C . ALA B 1 247 ? 22.266 16.281 10.453 1 93.88 247 ALA B C 1
ATOM 4300 O O . ALA B 1 247 ? 22.547 16.891 11.484 1 93.88 247 ALA B O 1
ATOM 4301 N N . ASP B 1 248 ? 21.125 16.297 9.898 1 96.81 248 ASP B N 1
ATOM 4302 C CA . ASP B 1 248 ? 20.031 17.109 10.438 1 96.81 248 ASP B CA 1
ATOM 4303 C C . ASP B 1 248 ? 19.531 16.547 11.773 1 96.81 248 ASP B C 1
ATOM 4305 O O . ASP B 1 248 ? 19.203 17.297 12.688 1 96.81 248 ASP B O 1
ATOM 4309 N N . MET B 1 249 ? 19.484 15.242 11.914 1 96.88 249 MET B N 1
ATOM 4310 C CA . MET B 1 249 ? 18.906 14.586 13.086 1 96.88 249 MET B CA 1
ATOM 4311 C C . MET B 1 249 ? 19.922 14.461 14.203 1 96.88 249 MET B C 1
ATOM 4313 O O . MET B 1 249 ? 19.562 14.297 15.367 1 96.88 249 MET B O 1
ATOM 4317 N N . GLY B 1 250 ? 21.203 14.516 13.875 1 96.12 250 GLY B N 1
ATOM 4318 C CA . GLY B 1 250 ? 22.25 14.289 14.867 1 96.12 250 GLY B CA 1
ATOM 4319 C C . GLY B 1 250 ? 22.203 12.906 15.484 1 96.12 250 GLY B C 1
ATOM 4320 O O . GLY B 1 250 ? 22.344 12.758 16.703 1 96.12 250 GLY B O 1
ATOM 4321 N N . LEU B 1 251 ? 21.922 11.914 14.664 1 94.94 251 LEU B N 1
ATOM 4322 C CA . LEU B 1 251 ? 21.859 10.547 15.164 1 94.94 251 LEU B CA 1
ATOM 4323 C C . LEU B 1 251 ? 23.25 10.031 15.531 1 94.94 251 LEU B C 1
ATOM 4325 O O . LEU B 1 251 ? 24.234 10.375 14.875 1 94.94 251 LEU B O 1
ATOM 4329 N N . ALA B 1 252 ? 23.359 9.281 16.578 1 92 252 ALA B N 1
ATOM 4330 C CA . ALA B 1 252 ? 24.594 8.664 17.062 1 92 252 ALA B CA 1
ATOM 4331 C C . ALA B 1 252 ? 24.422 7.152 17.203 1 92 252 ALA B C 1
ATOM 4333 O O . ALA B 1 252 ? 23.312 6.633 17.156 1 92 252 ALA B O 1
ATOM 4334 N N . ALA B 1 253 ? 25.547 6.547 17.312 1 96.06 253 ALA B N 1
ATOM 4335 C CA . ALA B 1 253 ? 25.531 5.105 17.547 1 96.06 253 ALA B CA 1
ATOM 4336 C C . ALA B 1 253 ? 24.703 4.77 18.781 1 96.06 253 ALA B C 1
ATOM 4338 O O . ALA B 1 253 ? 24.812 5.426 19.812 1 96.06 253 ALA B O 1
ATOM 4339 N N . GLY B 1 254 ? 23.859 3.801 18.594 1 97 254 GLY B N 1
ATOM 4340 C CA . GLY B 1 254 ? 23.016 3.389 19.703 1 97 254 GLY B CA 1
ATOM 4341 C C . GLY B 1 254 ? 21.594 3.928 19.609 1 97 254 GLY B C 1
ATOM 4342 O O . GLY B 1 254 ? 20.672 3.406 20.234 1 97 254 GLY B O 1
ATOM 4343 N N . ASP B 1 255 ? 21.391 5.012 18.844 1 97.75 255 ASP B N 1
ATOM 4344 C CA . ASP B 1 255 ? 20.047 5.527 18.641 1 97.75 255 ASP B CA 1
ATOM 4345 C C . ASP B 1 255 ? 19.172 4.504 17.922 1 97.75 255 ASP B C 1
ATOM 4347 O O . ASP B 1 255 ? 19.672 3.621 17.219 1 97.75 255 ASP B O 1
ATOM 4351 N N . GLU B 1 256 ? 17.906 4.582 18.203 1 98.5 256 GLU B N 1
ATOM 4352 C CA . GLU B 1 256 ? 16.891 3.734 17.578 1 98.5 256 GLU B CA 1
ATOM 4353 C C . GLU B 1 256 ? 15.883 4.57 16.797 1 98.5 256 GLU B C 1
ATOM 4355 O O . GLU B 1 256 ? 15.469 5.637 17.25 1 98.5 256 GLU B O 1
ATOM 4360 N N . VAL B 1 257 ? 15.531 4.051 15.578 1 98.81 257 VAL B N 1
ATOM 4361 C CA . VAL B 1 257 ? 14.617 4.848 14.773 1 98.81 257 VAL B CA 1
ATOM 4362 C C . VAL B 1 257 ? 13.5 3.959 14.227 1 98.81 257 VAL B C 1
ATOM 4364 O O . VAL B 1 257 ? 13.656 2.74 14.133 1 98.81 257 VAL B O 1
ATOM 4367 N N . ALA B 1 258 ? 12.336 4.543 14 1 98.81 258 ALA B N 1
ATOM 4368 C CA . ALA B 1 258 ? 11.352 4.031 13.047 1 98.81 258 ALA B CA 1
ATOM 4369 C C . ALA B 1 258 ? 11.625 4.562 11.641 1 98.81 258 ALA B C 1
ATOM 4371 O O . ALA B 1 258 ? 11.914 5.746 11.469 1 98.81 258 ALA B O 1
ATOM 4372 N N . LEU B 1 259 ? 11.594 3.701 10.672 1 98.88 259 LEU B N 1
ATOM 4373 C CA . LEU B 1 259 ? 11.969 4.039 9.305 1 98.88 259 LEU B CA 1
ATOM 4374 C C . LEU B 1 259 ? 10.789 3.879 8.359 1 98.88 259 LEU B C 1
ATOM 4376 O O . LEU B 1 259 ? 10.062 2.883 8.422 1 98.88 259 LEU B O 1
ATOM 4380 N N . LEU B 1 260 ? 10.578 4.879 7.531 1 98.75 260 LEU B N 1
ATOM 4381 C CA . LEU B 1 260 ? 9.531 4.867 6.516 1 98.75 260 LEU B CA 1
ATOM 4382 C C . LEU B 1 260 ? 10.102 5.191 5.141 1 98.75 260 LEU B C 1
ATOM 4384 O O . LEU B 1 260 ? 10.719 6.246 4.949 1 98.75 260 LEU B O 1
ATOM 4388 N N . ILE B 1 261 ? 10.008 4.258 4.238 1 98.88 261 ILE B N 1
ATOM 4389 C CA . ILE B 1 261 ? 10.242 4.512 2.822 1 98.88 261 ILE B CA 1
ATOM 4390 C C . ILE B 1 261 ? 8.906 4.707 2.104 1 98.88 261 ILE B C 1
ATOM 4392 O O . ILE B 1 261 ? 8.172 3.744 1.881 1 98.88 261 ILE B O 1
ATOM 4396 N N . ASP B 1 262 ? 8.625 5.914 1.716 1 98.5 262 ASP B N 1
ATOM 4397 C CA . ASP B 1 262 ? 7.312 6.277 1.203 1 98.5 262 ASP B CA 1
ATOM 4398 C C . ASP B 1 262 ? 7.332 6.414 -0.318 1 98.5 262 ASP B C 1
ATOM 4400 O O . ASP B 1 262 ? 8.188 7.109 -0.874 1 98.5 262 ASP B O 1
ATOM 4404 N N . ASN B 1 263 ? 6.41 5.727 -0.963 1 98.31 263 ASN B N 1
ATOM 4405 C CA . ASN B 1 263 ? 6.184 5.926 -2.391 1 98.31 263 ASN B CA 1
ATOM 4406 C C . ASN B 1 263 ? 5.477 7.254 -2.664 1 98.31 263 ASN B C 1
ATOM 4408 O O . ASN B 1 263 ? 4.406 7.516 -2.113 1 98.31 263 ASN B O 1
ATOM 4412 N N . LEU B 1 264 ? 5.988 8.055 -3.506 1 97.5 264 LEU B N 1
ATOM 4413 C CA . LEU B 1 264 ? 5.367 9.352 -3.764 1 97.5 264 LEU B CA 1
ATOM 4414 C C . LEU B 1 264 ? 4.168 9.203 -4.695 1 97.5 264 LEU B C 1
ATOM 4416 O O . LEU B 1 264 ? 3.352 10.117 -4.816 1 97.5 264 LEU B O 1
ATOM 4420 N N . GLY B 1 265 ? 4.07 8.008 -5.375 1 96.12 265 GLY B N 1
ATOM 4421 C CA . GLY B 1 265 ? 2.852 7.828 -6.148 1 96.12 265 GLY B CA 1
ATOM 4422 C C . GLY B 1 265 ? 2.941 6.691 -7.152 1 96.12 265 GLY B C 1
ATOM 4423 O O . GLY B 1 265 ? 2.047 5.848 -7.219 1 96.12 265 GLY B O 1
ATOM 4424 N N . SER B 1 266 ? 4.109 6.676 -7.93 1 95.69 266 SER B N 1
ATOM 4425 C CA . SER B 1 266 ? 4.09 5.734 -9.047 1 95.69 266 SER B CA 1
ATOM 4426 C C . SER B 1 266 ? 5.391 4.941 -9.125 1 95.69 266 SER B C 1
ATOM 4428 O O . SER B 1 266 ? 5.586 4.148 -10.055 1 95.69 266 SER B O 1
ATOM 4430 N N . SER B 1 267 ? 6.359 5.148 -8.195 1 97.5 267 SER B N 1
ATOM 4431 C CA . SER B 1 267 ? 7.562 4.324 -8.188 1 97.5 267 SER B CA 1
ATOM 4432 C C . SER B 1 267 ? 7.23 2.859 -7.914 1 97.5 267 SER B C 1
ATOM 4434 O O . SER B 1 267 ? 6.27 2.559 -7.207 1 97.5 267 SER B O 1
ATOM 4436 N N . THR B 1 268 ? 8 1.972 -8.516 1 97.62 268 THR B N 1
ATOM 4437 C CA . THR B 1 268 ? 7.75 0.549 -8.32 1 97.62 268 THR B CA 1
ATOM 4438 C C . THR B 1 268 ? 8.18 0.115 -6.918 1 97.62 268 THR B C 1
ATOM 4440 O O . THR B 1 268 ? 9.062 0.735 -6.312 1 97.62 268 THR B O 1
ATOM 4443 N N . ALA B 1 269 ? 7.52 -0.927 -6.418 1 98 269 ALA B N 1
ATOM 4444 C CA . ALA B 1 269 ? 7.93 -1.485 -5.133 1 98 269 ALA B CA 1
ATOM 4445 C C . ALA B 1 269 ? 9.398 -1.886 -5.152 1 98 269 ALA B C 1
ATOM 4447 O O . ALA B 1 269 ? 10.094 -1.765 -4.141 1 98 269 ALA B O 1
ATOM 4448 N N . MET B 1 270 ? 9.922 -2.334 -6.273 1 97.94 270 MET B N 1
ATOM 4449 C CA . MET B 1 270 ? 11.328 -2.711 -6.406 1 97.94 270 MET B CA 1
ATOM 4450 C C . MET B 1 270 ? 12.242 -1.528 -6.094 1 97.94 270 MET B C 1
ATOM 4452 O O . MET B 1 270 ? 13.227 -1.672 -5.367 1 97.94 270 MET B O 1
ATOM 4456 N N . GLU B 1 271 ? 11.891 -0.394 -6.637 1 98.44 271 GLU B N 1
ATOM 4457 C CA . GLU B 1 271 ? 12.672 0.811 -6.371 1 98.44 271 GLU B CA 1
ATOM 4458 C C . GLU B 1 271 ? 12.695 1.137 -4.879 1 98.44 271 GLU B C 1
ATOM 4460 O O . GLU B 1 271 ? 13.734 1.527 -4.34 1 98.44 271 GLU B O 1
ATOM 4465 N N . LEU B 1 272 ? 11.555 0.987 -4.246 1 98.81 272 LEU B N 1
ATOM 4466 C CA . LEU B 1 272 ? 11.445 1.296 -2.822 1 98.81 272 LEU B CA 1
ATOM 4467 C C . LEU B 1 272 ? 12.297 0.345 -1.993 1 98.81 272 LEU B C 1
ATOM 4469 O O . LEU B 1 272 ? 12.984 0.772 -1.059 1 98.81 272 LEU B O 1
ATOM 4473 N N . TYR B 1 273 ? 12.227 -0.927 -2.305 1 98.81 273 TYR B N 1
ATOM 4474 C CA . TYR B 1 273 ? 13 -1.912 -1.56 1 98.81 273 TYR B CA 1
ATOM 4475 C C . TYR B 1 273 ? 14.492 -1.718 -1.791 1 98.81 273 TYR B C 1
ATOM 4477 O O . TYR B 1 273 ? 15.305 -1.903 -0.877 1 98.81 273 TYR B O 1
ATOM 4485 N N . ILE B 1 274 ? 14.859 -1.365 -3.006 1 98.81 274 ILE B N 1
ATOM 4486 C CA . ILE B 1 274 ? 16.25 -1.07 -3.297 1 98.81 274 ILE B CA 1
ATOM 4487 C C . ILE B 1 274 ? 16.719 0.133 -2.475 1 98.81 274 ILE B C 1
ATOM 4489 O O . ILE B 1 274 ? 17.812 0.125 -1.906 1 98.81 274 ILE B O 1
ATOM 4493 N N . ALA B 1 275 ? 15.891 1.167 -2.41 1 98.88 275 ALA B N 1
ATOM 4494 C CA . ALA B 1 275 ? 16.203 2.314 -1.556 1 98.88 275 ALA B CA 1
ATOM 4495 C C . ALA B 1 275 ? 16.328 1.893 -0.095 1 98.88 275 ALA B C 1
ATOM 4497 O O . ALA B 1 275 ? 17.266 2.285 0.592 1 98.88 275 ALA B O 1
ATOM 4498 N N . ASN B 1 276 ? 15.375 1.095 0.373 1 98.94 276 ASN B N 1
ATOM 4499 C CA . ASN B 1 276 ? 15.406 0.615 1.75 1 98.94 276 ASN B CA 1
ATOM 4500 C C . ASN B 1 276 ? 16.688 -0.162 2.047 1 98.94 276 ASN B C 1
ATOM 4502 O O . ASN B 1 276 ? 17.25 -0.045 3.135 1 98.94 276 ASN B O 1
ATOM 4506 N N . ARG B 1 277 ? 17.062 -0.978 1.055 1 98.81 277 ARG B N 1
ATOM 4507 C CA . ARG B 1 277 ? 18.297 -1.738 1.18 1 98.81 277 ARG B CA 1
ATOM 4508 C C . ARG B 1 277 ? 19.469 -0.823 1.523 1 98.81 277 ARG B C 1
ATOM 4510 O O . ARG B 1 277 ? 20.188 -1.062 2.498 1 98.81 277 ARG B O 1
ATOM 4517 N N . ARG B 1 278 ? 19.609 0.205 0.794 1 98.94 278 ARG B N 1
ATOM 4518 C CA . ARG B 1 278 ? 20.75 1.099 0.984 1 98.94 278 ARG B CA 1
ATOM 4519 C C . ARG B 1 278 ? 20.609 1.909 2.268 1 98.94 278 ARG B C 1
ATOM 4521 O O . ARG B 1 278 ? 21.578 2.119 2.99 1 98.94 278 ARG B O 1
ATOM 4528 N N . VAL B 1 279 ? 19.391 2.387 2.576 1 98.94 279 VAL B N 1
ATOM 4529 C CA . VAL B 1 279 ? 19.141 3.129 3.807 1 98.94 279 VAL B CA 1
ATOM 4530 C C . VAL B 1 279 ? 19.547 2.285 5.012 1 98.94 279 VAL B C 1
ATOM 4532 O O . VAL B 1 279 ? 20.234 2.77 5.91 1 98.94 279 VAL B O 1
ATOM 4535 N N . ARG B 1 280 ? 19.141 1.027 5.02 1 98.75 280 ARG B N 1
ATOM 4536 C CA . ARG B 1 280 ? 19.422 0.126 6.133 1 98.75 280 ARG B CA 1
ATOM 4537 C C . ARG B 1 280 ? 20.922 -0.121 6.27 1 98.75 280 ARG B C 1
ATOM 4539 O O . ARG B 1 280 ? 21.438 -0.21 7.383 1 98.75 280 ARG B O 1
ATOM 4546 N N . GLN B 1 281 ? 21.594 -0.23 5.148 1 98.62 281 GLN B N 1
ATOM 4547 C CA . GLN B 1 281 ? 23.047 -0.387 5.172 1 98.62 281 GLN B CA 1
ATOM 4548 C C . GLN B 1 281 ? 23.719 0.844 5.77 1 98.62 281 GLN B C 1
ATOM 4550 O O . GLN B 1 281 ? 24.625 0.721 6.59 1 98.62 281 GLN B O 1
ATOM 4555 N N . ARG B 1 282 ? 23.25 2.018 5.375 1 98.62 282 ARG B N 1
ATOM 4556 C CA . ARG B 1 282 ? 23.812 3.271 5.871 1 98.62 282 ARG B CA 1
ATOM 4557 C C . ARG B 1 282 ? 23.562 3.422 7.371 1 98.62 282 ARG B C 1
ATOM 4559 O O . ARG B 1 282 ? 24.422 3.9 8.102 1 98.62 282 ARG B O 1
ATOM 4566 N N . LEU B 1 283 ? 22.391 3.051 7.82 1 98.69 283 LEU B N 1
ATOM 4567 C CA . LEU B 1 283 ? 22.078 3.125 9.242 1 98.69 283 LEU B CA 1
ATOM 4568 C C . LEU B 1 283 ? 22.922 2.146 10.039 1 98.69 283 LEU B C 1
ATOM 4570 O O . LEU B 1 283 ? 23.406 2.48 11.125 1 98.69 283 LEU B O 1
ATOM 4574 N N . ALA B 1 284 ? 23.109 0.95 9.508 1 98.06 284 ALA B N 1
ATOM 4575 C CA . ALA B 1 284 ? 23.969 -0.027 10.156 1 98.06 284 ALA B CA 1
ATOM 4576 C C . ALA B 1 284 ? 25.391 0.507 10.289 1 98.06 284 ALA B C 1
ATOM 4578 O O . ALA B 1 284 ? 26.031 0.349 11.336 1 98.06 284 ALA B O 1
ATOM 4579 N N . GLN B 1 285 ? 25.891 1.117 9.227 1 97.81 285 GLN B N 1
ATOM 4580 C CA . GLN B 1 285 ? 27.219 1.709 9.227 1 97.81 285 GLN B CA 1
ATOM 4581 C C . GLN B 1 285 ? 27.344 2.793 10.297 1 97.81 285 GLN B C 1
ATOM 4583 O O . GLN B 1 285 ? 28.406 2.969 10.898 1 97.81 285 GLN B O 1
ATOM 4588 N N . ALA B 1 286 ? 26.266 3.494 10.562 1 97.38 286 ALA B N 1
ATOM 4589 C CA . ALA B 1 286 ? 26.25 4.586 11.531 1 97.38 286 ALA B CA 1
ATOM 4590 C C . ALA B 1 286 ? 26 4.066 12.945 1 97.38 286 ALA B C 1
ATOM 4592 O O . ALA B 1 286 ? 26.016 4.832 13.914 1 97.38 286 ALA B O 1
ATOM 4593 N N . GLY B 1 287 ? 25.734 2.766 13.117 1 97.81 287 GLY B N 1
ATOM 4594 C CA . GLY B 1 287 ? 25.438 2.164 14.406 1 97.81 287 GLY B CA 1
ATOM 4595 C C . GLY B 1 287 ? 24.047 2.475 14.914 1 97.81 287 GLY B C 1
ATOM 4596 O O . GLY B 1 287 ? 23.797 2.438 16.125 1 97.81 287 GLY B O 1
ATOM 4597 N N . VAL B 1 288 ? 23.188 2.922 14.023 1 98.31 288 VAL B N 1
ATOM 4598 C CA . VAL B 1 288 ? 21.812 3.256 14.375 1 98.31 288 VAL B CA 1
ATOM 4599 C C . VAL B 1 288 ? 20.922 2.029 14.203 1 98.31 288 VAL B C 1
ATOM 4601 O O . VAL B 1 288 ? 20.969 1.356 13.172 1 98.31 288 VAL B O 1
ATOM 4604 N N . GLN B 1 289 ? 20.141 1.699 15.203 1 98.06 289 GLN B N 1
ATOM 4605 C CA . GLN B 1 289 ? 19.234 0.548 15.156 1 98.06 289 GLN B CA 1
ATOM 4606 C C . GLN B 1 289 ? 17.891 0.926 14.555 1 98.06 289 GLN B C 1
ATOM 4608 O O . GLN B 1 289 ? 17.375 2.014 14.812 1 98.06 289 GLN B O 1
ATOM 4613 N N . VAL B 1 290 ? 17.375 0.068 13.727 1 98.44 290 VAL B N 1
ATOM 4614 C CA . VAL B 1 290 ? 16.047 0.274 13.164 1 98.44 290 VAL B CA 1
ATOM 4615 C C . VAL B 1 290 ? 15.031 -0.611 13.891 1 98.44 290 VAL B C 1
ATOM 4617 O O . VAL B 1 290 ? 15.156 -1.838 13.883 1 98.44 290 VAL B O 1
ATOM 4620 N N . HIS B 1 291 ? 14.031 0.008 14.508 1 98.12 291 HIS B N 1
ATOM 4621 C CA . HIS B 1 291 ? 13.047 -0.689 15.328 1 98.12 291 HIS B CA 1
ATOM 4622 C C . HIS B 1 291 ? 11.898 -1.221 14.477 1 98.12 291 HIS B C 1
ATOM 4624 O O . HIS B 1 291 ? 11.352 -2.291 14.758 1 98.12 291 HIS B O 1
ATOM 4630 N N . LEU B 1 292 ? 11.539 -0.454 13.484 1 96.12 292 LEU B N 1
ATOM 4631 C CA . LEU B 1 292 ? 10.469 -0.826 12.562 1 96.12 292 LEU B CA 1
ATOM 4632 C C . LEU B 1 292 ? 10.672 -0.174 11.195 1 96.12 292 LEU B C 1
ATOM 4634 O O . LEU B 1 292 ? 11.227 0.92 11.109 1 96.12 292 LEU B O 1
ATOM 4638 N N . THR B 1 293 ? 10.336 -0.88 10.188 1 97.94 293 THR B N 1
ATOM 4639 C CA . THR B 1 293 ? 10.43 -0.385 8.812 1 97.94 293 THR B CA 1
ATOM 4640 C C . THR B 1 293 ? 9.07 -0.477 8.117 1 97.94 293 THR B C 1
ATOM 4642 O O . THR B 1 293 ? 8.414 -1.516 8.172 1 97.94 293 THR B O 1
ATOM 4645 N N . GLU B 1 294 ? 8.641 0.625 7.566 1 97.44 294 GLU B N 1
ATOM 4646 C CA . GLU B 1 294 ? 7.465 0.662 6.703 1 97.44 294 GLU B CA 1
ATOM 4647 C C . GLU B 1 294 ? 7.836 1.074 5.281 1 97.44 294 GLU B C 1
ATOM 4649 O O . GLU B 1 294 ? 8.539 2.068 5.082 1 97.44 294 GLU B O 1
ATOM 4654 N N . VAL B 1 295 ? 7.422 0.302 4.312 1 98.38 295 VAL B N 1
ATOM 4655 C CA . VAL B 1 295 ? 7.691 0.591 2.906 1 98.38 295 VAL B CA 1
ATOM 4656 C C . VAL B 1 295 ? 6.387 0.544 2.111 1 98.38 295 VAL B C 1
ATOM 4658 O O . VAL B 1 295 ? 5.66 -0.45 2.158 1 98.38 295 VAL B O 1
ATOM 4661 N N . GLY B 1 296 ? 5.984 1.567 1.404 1 97.56 296 GLY B N 1
ATOM 4662 C CA . GLY B 1 296 ? 4.77 1.579 0.601 1 97.56 296 GLY B CA 1
ATOM 4663 C C . GLY B 1 296 ? 4.238 2.977 0.349 1 97.56 296 GLY B C 1
ATOM 4664 O O . GLY B 1 296 ? 4.938 3.965 0.576 1 97.56 296 GLY B O 1
ATOM 4665 N N . PRO B 1 297 ? 3.082 3.127 -0.224 1 97.94 297 PRO B N 1
ATOM 4666 C CA . PRO B 1 297 ? 2.461 4.438 -0.441 1 97.94 297 PRO B CA 1
ATOM 4667 C C . PRO B 1 297 ? 1.681 4.926 0.775 1 97.94 297 PRO B C 1
ATOM 4669 O O . PRO B 1 297 ? 0.533 4.523 0.981 1 97.94 297 PRO B O 1
ATOM 4672 N N . PHE B 1 298 ? 2.266 5.859 1.525 1 97.81 298 PHE B N 1
ATOM 4673 C CA . PHE B 1 298 ? 1.637 6.348 2.746 1 97.81 298 PHE B CA 1
ATOM 4674 C C . PHE B 1 298 ? 1.163 7.785 2.572 1 97.81 298 PHE B C 1
ATOM 4676 O O . PHE B 1 298 ? 0.15 8.188 3.148 1 97.81 298 PHE B O 1
ATOM 4683 N N . MET B 1 299 ? 1.893 8.516 1.899 1 97.69 299 MET B N 1
ATOM 4684 C CA . MET B 1 299 ? 1.585 9.883 1.494 1 97.69 299 MET B CA 1
ATOM 4685 C C . MET B 1 299 ? 2.072 10.156 0.074 1 97.69 299 MET B C 1
ATOM 4687 O O . MET B 1 299 ? 3.254 10.43 -0.138 1 97.69 299 MET B O 1
ATOM 4691 N N . THR B 1 300 ? 1.192 10.141 -0.818 1 97.69 300 THR B N 1
ATOM 4692 C CA . THR B 1 300 ? 1.547 10.273 -2.227 1 97.69 300 THR B CA 1
ATOM 4693 C C . THR B 1 300 ? 1.293 11.695 -2.715 1 97.69 300 THR B C 1
ATOM 4695 O O . THR B 1 300 ? 0.818 12.547 -1.955 1 97.69 300 THR B O 1
ATOM 4698 N N . SER B 1 301 ? 1.659 11.953 -3.869 1 96.75 301 SER B N 1
ATOM 4699 C CA . SER B 1 301 ? 1.263 13.109 -4.676 1 96.75 301 SER B CA 1
ATOM 4700 C C . SER B 1 301 ? 0.847 12.68 -6.078 1 96.75 301 SER B C 1
ATOM 4702 O O . SER B 1 301 ? 1.647 12.75 -7.016 1 96.75 301 SER B O 1
ATOM 4704 N N . GLN B 1 302 ? -0.44 12.266 -6.09 1 96.31 302 GLN B N 1
ATOM 4705 C CA . GLN B 1 302 ? -0.936 11.664 -7.328 1 96.31 302 GLN B CA 1
ATOM 4706 C C . GLN B 1 302 ? 0.039 10.625 -7.863 1 96.31 302 GLN B C 1
ATOM 4708 O O . GLN B 1 302 ? 0.365 9.656 -7.172 1 96.31 302 GLN B O 1
ATOM 4713 N N . GLU B 1 303 ? 0.348 10.578 -9.125 1 95.19 303 GLU B N 1
ATOM 4714 C CA . GLU B 1 303 ? 1.244 9.562 -9.656 1 95.19 303 GLU B CA 1
ATOM 4715 C C . GLU B 1 303 ? 2.67 10.086 -9.789 1 95.19 303 GLU B C 1
ATOM 4717 O O . GLU B 1 303 ? 3.41 9.68 -10.688 1 95.19 303 GLU B O 1
ATOM 4722 N N . MET B 1 304 ? 3.07 11.023 -8.891 1 95.56 304 MET B N 1
ATOM 4723 C CA . MET B 1 304 ? 4.461 11.461 -8.844 1 95.56 304 MET B CA 1
ATOM 4724 C C . MET B 1 304 ? 5.398 10.273 -8.641 1 95.56 304 MET B C 1
ATOM 4726 O O . MET B 1 304 ? 5.117 9.383 -7.836 1 95.56 304 MET B O 1
ATOM 4730 N N . ALA B 1 305 ? 6.531 10.227 -9.445 1 95.62 305 ALA B N 1
ATOM 4731 C CA . ALA B 1 305 ? 7.52 9.156 -9.289 1 95.62 305 ALA B CA 1
ATOM 4732 C C . ALA B 1 305 ? 8.648 9.594 -8.359 1 95.62 305 ALA B C 1
ATOM 4734 O O . ALA B 1 305 ? 9.133 10.727 -8.453 1 95.62 305 ALA B O 1
ATOM 4735 N N . GLY B 1 306 ? 9.094 8.781 -7.504 1 97 306 GLY B N 1
ATOM 4736 C CA . GLY B 1 306 ? 10.102 9.023 -6.48 1 97 306 GLY B CA 1
ATOM 4737 C C . GLY B 1 306 ? 9.742 8.414 -5.137 1 97 306 GLY B C 1
ATOM 4738 O O . GLY B 1 306 ? 8.805 7.613 -5.039 1 97 306 GLY B O 1
ATOM 4739 N N . PHE B 1 307 ? 10.516 8.711 -4.148 1 98.31 307 PHE B N 1
ATOM 4740 C CA . PHE B 1 307 ? 10.234 8.234 -2.801 1 98.31 307 PHE B CA 1
ATOM 4741 C C . PHE B 1 307 ? 10.773 9.203 -1.759 1 98.31 307 PHE B C 1
ATOM 4743 O O . PHE B 1 307 ? 11.539 10.117 -2.088 1 98.31 307 PHE B O 1
ATOM 4750 N N . SER B 1 308 ? 10.32 9.102 -0.579 1 98.5 308 SER B N 1
ATOM 4751 C CA . SER B 1 308 ? 10.898 9.836 0.542 1 98.5 308 SER B CA 1
ATOM 4752 C C . SER B 1 308 ? 11.367 8.883 1.639 1 98.5 308 SER B C 1
ATOM 4754 O O . SER B 1 308 ? 10.906 7.746 1.727 1 98.5 308 SER B O 1
ATOM 4756 N N . ILE B 1 309 ? 12.328 9.305 2.334 1 98.81 309 ILE B N 1
ATOM 4757 C CA . ILE B 1 309 ? 12.859 8.625 3.514 1 98.81 309 ILE B CA 1
ATOM 4758 C C . ILE B 1 309 ? 12.492 9.414 4.77 1 98.81 309 ILE B C 1
ATOM 4760 O O . ILE B 1 309 ? 12.781 10.609 4.859 1 98.81 309 ILE B O 1
ATOM 4764 N N . THR B 1 310 ? 11.805 8.797 5.672 1 98.88 310 THR B N 1
ATOM 4765 C CA . THR B 1 310 ? 11.43 9.406 6.941 1 98.88 310 THR B CA 1
ATOM 4766 C C . THR B 1 310 ? 11.961 8.578 8.109 1 98.88 310 THR B C 1
ATOM 4768 O O . THR B 1 310 ? 11.898 7.352 8.094 1 98.88 310 THR B O 1
ATOM 4771 N N . MET B 1 311 ? 12.484 9.242 9.094 1 98.81 311 MET B N 1
ATOM 4772 C CA . MET B 1 311 ? 12.922 8.594 10.328 1 98.81 311 MET B CA 1
ATOM 4773 C C . MET B 1 311 ? 12.398 9.344 11.555 1 98.81 311 MET B C 1
ATOM 4775 O O . MET B 1 311 ? 12.383 10.57 11.57 1 98.81 311 MET B O 1
ATOM 4779 N N . MET B 1 312 ? 11.945 8.602 12.5 1 98.88 312 MET B N 1
ATOM 4780 C CA . MET B 1 312 ? 11.625 9.117 13.828 1 98.88 312 MET B CA 1
ATOM 4781 C C . MET B 1 312 ? 12.539 8.508 14.883 1 98.88 312 MET B C 1
ATOM 4783 O O . MET B 1 312 ? 12.578 7.289 15.055 1 98.88 312 MET B O 1
ATOM 4787 N N . ARG B 1 313 ? 13.297 9.359 15.523 1 98.81 313 ARG B N 1
ATOM 4788 C CA . ARG B 1 313 ? 14.102 8.875 16.641 1 98.81 313 ARG B CA 1
ATOM 4789 C C . ARG B 1 313 ? 13.219 8.398 17.781 1 98.81 313 ARG B C 1
ATOM 4791 O O . ARG B 1 313 ? 12.281 9.094 18.188 1 98.81 313 ARG B O 1
ATOM 4798 N N . LEU B 1 314 ? 13.539 7.238 18.312 1 98.75 314 LEU B N 1
ATOM 4799 C CA . LEU B 1 314 ? 12.648 6.625 19.281 1 98.75 314 LEU B CA 1
ATOM 4800 C C . LEU B 1 314 ? 13.289 6.633 20.672 1 98.75 314 LEU B C 1
ATOM 4802 O O . LEU B 1 314 ? 14.5 6.457 20.812 1 98.75 314 LEU B O 1
ATOM 4806 N N . ASP B 1 315 ? 12.594 6.945 21.656 1 98.44 315 ASP B N 1
ATOM 4807 C CA . ASP B 1 315 ? 12.828 6.57 23.047 1 98.44 315 ASP B CA 1
ATOM 4808 C C . ASP B 1 315 ? 11.758 5.602 23.547 1 98.44 315 ASP B C 1
ATOM 4810 O O . ASP B 1 315 ? 10.938 5.129 22.766 1 98.44 315 ASP B O 1
ATOM 4814 N N . GLU B 1 316 ? 11.727 5.289 24.734 1 98.44 316 GLU B N 1
ATOM 4815 C CA . GLU B 1 316 ? 10.82 4.273 25.25 1 98.44 316 GLU B CA 1
ATOM 4816 C C . GLU B 1 316 ? 9.359 4.703 25.094 1 98.44 316 GLU B C 1
ATOM 4818 O O . GLU B 1 316 ? 8.492 3.879 24.797 1 98.44 316 GLU B O 1
ATOM 4823 N N . GLU B 1 317 ? 9.094 5.898 25.328 1 98.62 317 GLU B N 1
ATOM 4824 C CA . GLU B 1 317 ? 7.73 6.398 25.219 1 98.62 317 GLU B CA 1
ATOM 4825 C C . GLU B 1 317 ? 7.234 6.336 23.766 1 98.62 317 GLU B C 1
ATOM 4827 O O . GLU B 1 317 ? 6.156 5.809 23.5 1 98.62 317 GLU B O 1
ATOM 4832 N N . LEU B 1 318 ? 8.031 6.863 22.828 1 98.81 318 LEU B N 1
ATOM 4833 C CA . LEU B 1 318 ? 7.633 6.852 21.422 1 98.81 318 LEU B CA 1
ATOM 4834 C C . LEU B 1 318 ? 7.547 5.426 20.891 1 98.81 318 LEU B C 1
ATOM 4836 O O . LEU B 1 318 ? 6.691 5.117 20.062 1 98.81 318 LEU B O 1
ATOM 4840 N N . LYS B 1 319 ? 8.398 4.543 21.391 1 98.5 319 LYS B N 1
ATOM 4841 C CA . LYS B 1 319 ? 8.367 3.139 21 1 98.5 319 LYS B CA 1
ATOM 4842 C C . LYS B 1 319 ? 7.035 2.492 21.391 1 98.5 319 LYS B C 1
ATOM 4844 O O . LYS B 1 319 ? 6.457 1.736 20.609 1 98.5 319 LYS B O 1
ATOM 4849 N N . ARG B 1 320 ? 6.617 2.826 22.562 1 98.31 320 ARG B N 1
ATOM 4850 C CA . ARG B 1 320 ? 5.355 2.287 23.062 1 98.31 320 ARG B CA 1
ATOM 4851 C C . ARG B 1 320 ? 4.199 2.662 22.141 1 98.31 320 ARG B C 1
ATOM 4853 O O . ARG B 1 320 ? 3.385 1.809 21.781 1 98.31 320 ARG B O 1
ATOM 4860 N N . PHE B 1 321 ? 4.172 3.852 21.688 1 98.69 321 PHE B N 1
ATOM 4861 C CA . PHE B 1 321 ? 3.025 4.34 20.938 1 98.69 321 PHE B CA 1
ATOM 4862 C C . PHE B 1 321 ? 3.141 3.949 19.469 1 98.69 321 PHE B C 1
ATOM 4864 O O . PHE B 1 321 ? 2.135 3.666 18.812 1 98.69 321 PHE B O 1
ATOM 4871 N N . ILE B 1 322 ? 4.375 3.904 18.922 1 98.25 322 ILE B N 1
ATOM 4872 C CA . ILE B 1 322 ? 4.516 3.547 17.516 1 98.25 322 ILE B CA 1
ATOM 4873 C C . ILE B 1 322 ? 4.223 2.059 17.328 1 98.25 322 ILE B C 1
ATOM 4875 O O . ILE B 1 322 ? 3.789 1.636 16.25 1 98.25 322 ILE B O 1
ATOM 4879 N N . ASP B 1 323 ? 4.355 1.229 18.406 1 97.62 323 ASP B N 1
ATOM 4880 C CA . ASP B 1 323 ? 4.141 -0.214 18.359 1 97.62 323 ASP B CA 1
ATOM 4881 C C . ASP B 1 323 ? 2.67 -0.559 18.594 1 97.62 323 ASP B C 1
ATOM 4883 O O . ASP B 1 323 ? 2.242 -1.685 18.328 1 97.62 323 ASP B O 1
ATOM 4887 N N . ALA B 1 324 ? 1.936 0.374 19.125 1 98.12 324 ALA B N 1
ATOM 4888 C CA . ALA B 1 324 ? 0.536 0.1 19.438 1 98.12 324 ALA B CA 1
ATOM 4889 C C . ALA B 1 324 ? -0.251 -0.244 18.188 1 98.12 324 ALA B C 1
ATOM 4891 O O . ALA B 1 324 ? 0.028 0.286 17.109 1 98.12 324 ALA B O 1
ATOM 4892 N N . PRO B 1 325 ? -1.228 -1.156 18.281 1 96.12 325 PRO B N 1
ATOM 4893 C CA . PRO B 1 325 ? -2.01 -1.529 17.094 1 96.12 325 PRO B CA 1
ATOM 4894 C C . PRO B 1 325 ? -2.793 -0.356 16.516 1 96.12 325 PRO B C 1
ATOM 4896 O O . PRO B 1 325 ? -3.189 0.553 17.25 1 96.12 325 PRO B O 1
ATOM 4899 N N . ALA B 1 326 ? -2.92 -0.35 15.281 1 96.69 326 ALA B N 1
ATOM 4900 C CA . ALA B 1 326 ? -3.721 0.627 14.547 1 96.69 326 ALA B CA 1
ATOM 4901 C C . ALA B 1 326 ? -4.445 -0.027 13.375 1 96.69 326 ALA B C 1
ATOM 4903 O O . ALA B 1 326 ? -3.922 -0.952 12.75 1 96.69 326 ALA B O 1
ATOM 4904 N N . ARG B 1 327 ? -5.637 0.41 13.07 1 95.31 327 ARG B N 1
ATOM 4905 C CA . ARG B 1 327 ? -6.402 -0.143 11.961 1 95.31 327 ARG B CA 1
ATOM 4906 C C . ARG B 1 327 ? -7.285 0.923 11.312 1 95.31 327 ARG B C 1
ATOM 4908 O O . ARG B 1 327 ? -8.055 1.6 12 1 95.31 327 ARG B O 1
ATOM 4915 N N . SER B 1 328 ? -7.156 1.078 10.109 1 96.62 328 SER B N 1
ATOM 4916 C CA . SER B 1 328 ? -8.031 1.882 9.258 1 96.62 328 SER B CA 1
ATOM 4917 C C . SER B 1 328 ? -8.211 1.241 7.887 1 96.62 328 SER B C 1
ATOM 4919 O O . SER B 1 328 ? -7.719 0.137 7.641 1 96.62 328 SER B O 1
ATOM 4921 N N . ALA B 1 329 ? -8.938 1.911 7.039 1 95.12 329 ALA B N 1
ATOM 4922 C CA . ALA B 1 329 ? -9.172 1.402 5.691 1 95.12 329 ALA B CA 1
ATOM 4923 C C . ALA B 1 329 ? -7.879 1.366 4.887 1 95.12 329 ALA B C 1
ATOM 4925 O O . ALA B 1 329 ? -7.746 0.579 3.945 1 95.12 329 ALA B O 1
ATOM 4926 N N . ALA B 1 330 ? -6.875 2.172 5.324 1 95.81 330 ALA B N 1
ATOM 4927 C CA . ALA B 1 330 ? -5.711 2.33 4.457 1 95.81 330 ALA B CA 1
ATOM 4928 C C . ALA B 1 330 ? -4.426 1.969 5.195 1 95.81 330 ALA B C 1
ATOM 4930 O O . ALA B 1 330 ? -3.344 1.972 4.605 1 95.81 330 ALA B O 1
ATOM 4931 N N . TYR B 1 331 ? -4.512 1.679 6.457 1 96.12 331 TYR B N 1
ATOM 4932 C CA . TYR B 1 331 ? -3.309 1.414 7.242 1 96.12 331 TYR B CA 1
ATOM 4933 C C . TYR B 1 331 ? -3.613 0.487 8.414 1 96.12 331 TYR B C 1
ATOM 4935 O O . TYR B 1 331 ? -4.457 0.799 9.258 1 96.12 331 TYR B O 1
ATOM 4943 N N . THR B 1 332 ? -2.955 -0.66 8.453 1 93.44 332 THR B N 1
ATOM 4944 C CA . THR B 1 332 ? -3.082 -1.599 9.562 1 93.44 332 THR B CA 1
ATOM 4945 C C . THR B 1 332 ? -1.708 -2.006 10.086 1 93.44 332 THR B C 1
ATOM 4947 O O . THR B 1 332 ? -0.809 -2.322 9.305 1 93.44 332 THR B O 1
ATOM 4950 N N . ARG B 1 333 ? -1.535 -1.942 11.305 1 91 333 ARG B N 1
ATOM 4951 C CA . ARG B 1 333 ? -0.336 -2.402 12 1 91 333 ARG B CA 1
ATOM 4952 C C . ARG B 1 333 ? -0.69 -3.049 13.336 1 91 333 ARG B C 1
ATOM 4954 O O . ARG B 1 333 ? -1.508 -2.518 14.094 1 91 333 ARG B O 1
#

Foldseek 3Di:
DDQDDDPDDALQCCLVVVLVVQCVLQVQQWDDDPPFSKIFGNDADAQFEFEEEEFEPQFPPPDNQQCFQLFHRMYHYDYHRAGHALVSLLVNQVVRDRPQAYEYEYKQDPRNVVRVVSNQVVCVVVVGHYYYDHAQQQCFQDAPVPSSRGTHFLLSVLLRNLLSLCRVPDNHPVVSCVRSNLQRNQKHKKWKFQAFAARSNPSDTLDDDDNQKMAIRADLSRRHGNDIDGDDPLLVSLVVRLVSVCVRNVDAAPWEKEKEKAFQAAEDLVSSVVSVVNNVVVCVVRNYHYPYYHYYHDTYRHRTGIIMMMIGTDDPSSVVSSPDFIDGSNDTD/DDQDDDPDDALQCCLVVVLVVQCVLQVQQWDDDPPFSKIFGNDADAQFEFEEEEFEPQFPPPDNQQCFQLFHRMYHYDYHRAGHALVSLLVNQVVRDRPQAYEYEYKQDPRNVVRVVSNQVVCVVVVGHYYYDHAQQQCFQDAPVPSSRGTHFLLSVLLRNLLSLCRVPDNHPVVSCVRSNLQRNQKHKKWKFQAFAARSNPSDTLDDDDNQKMAIRADLSRRHGNDIDGDDPLLVNLVVRLVSVCVRNVDAAPWEKEKEKAFQAAEDLVSSVVSVVNNVVVCVVRNYHYPYYHYYHDTYRHRTGIIMMMIGTDDPSSVVSSPDFIDGSNDTD

Sequence (666 aa):
MTRPKKLLNDPLRVVEESLEGLVFASDGEMRLLPGYTIALRSSLRDDKVALLIGGGSGHEPMFAGYVGKGLADGAVCGQMFAAPTPDAILEATRAVNKGKGVLYIYGNYSGDNMNFDIAAELAEEEGITTKTVRVRDDVAAAPIERIDDRRGIAGDVFVIKVAGAAAEVCDSLDELYRIAAKAEANTHSIGVAVAAGSIPETGEATFEIGDDEIEIGMGAHGEPGTRRQKIAPADAVVDEMMDMLLADMGLAAGDEVALLIDNLGSSTAMELYIANRRVRQRLAQAGVQVHLTEVGPFMTSQEMAGFSITMMRLDEELKRFIDAPARSAAYTRMTRPKKLLNDPLRVVEESLEGLVFASDGEMRLLPGYTIALRSSLRDDKVALLIGGGSGHEPMFAGYVGKGLADGAVCGQMFAAPTPDAILEATRAVNKGKGVLYIYGNYSGDNMNFDIAAELAEEEGITTKTVRVRDDVAAAPIERIDDRRGIAGDVFVIKVAGAAAEVCDSLDELYRIAAKAEANTHSIGVAVAAGSIPETGEATFEIGDDEIEIGMGAHGEPGTRRQKIAPADAVVDEMMDMLLADMGLAAGDEVALLIDNLGSSTAMELYIANRRVRQRLAQAGVQVHLTEVGPFMTSQEMAGFSITMMRLDEELKRFIDAPARSAAYTR

Nearest PDB structures (foldseek):
  3ct4-assembly1_A  TM=9.570E-01  e=3.650E-40  Lactococcus lactis subsp. lactis
  3pno-assembly2_D  TM=9.250E-01  e=2.265E-37  Escherichia coli K-12
  1uoe-assembly1_B  TM=9.232E-01  e=4.502E-37  Escherichia coli
  3pnm-assembly1_B  TM=9.223E-01  e=7.897E-37  Escherichia coli K-12
  3pnq-assembly2_D  TM=9.107E-01  e=7.897E-37  Escherichia coli K-12

InterPro domains:
  IPR004006 DhaK domain [PF02733] (20-329)
  IPR004006 DhaK domain [PS51481] (10-331)
  IPR050861 Dihydroxyacetone Kinase (DAK) [PTHR28629] (1-331)

Solvent-accessible surface area (backbone atoms only — not comparable to full-atom values): 31980 Å² total; per-residue (Å²): 128,84,58,78,77,73,58,47,71,52,53,89,42,46,66,61,42,17,50,53,8,43,31,59,34,32,74,65,48,34,39,66,45,87,96,52,61,27,37,29,34,61,73,74,73,77,72,27,31,24,38,37,31,37,31,38,28,57,20,44,40,38,48,53,27,46,28,20,57,30,26,22,45,22,16,35,44,17,52,80,76,28,42,37,50,32,66,57,46,34,54,50,48,61,71,52,43,45,82,39,22,35,37,36,41,34,48,39,39,71,58,37,51,52,24,51,52,52,16,44,55,56,32,44,75,72,71,39,53,65,49,76,44,69,26,45,11,23,55,45,62,29,58,78,95,43,37,87,65,8,35,34,54,66,30,48,57,57,27,43,35,29,32,14,30,38,32,75,72,35,88,40,46,66,59,36,47,51,54,28,45,51,42,40,75,33,24,40,22,44,27,35,35,48,42,56,19,52,39,74,72,76,38,44,62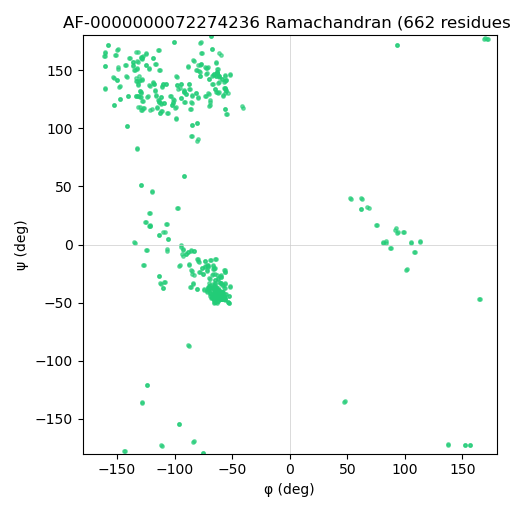,55,45,89,72,54,90,55,29,30,28,39,22,34,42,79,72,51,42,78,40,71,44,75,42,68,65,60,42,29,59,60,53,48,50,54,53,46,53,53,51,44,64,73,66,64,73,46,64,73,39,36,24,38,39,34,41,28,24,23,29,21,42,32,56,51,42,51,18,36,48,46,33,46,52,52,51,54,32,54,74,54,42,33,44,76,78,44,53,46,70,46,69,58,45,20,27,35,39,12,22,29,38,31,47,26,39,29,64,45,52,72,68,53,47,56,24,62,66,43,60,28,44,33,52,64,44,56,84,130,86,57,76,77,70,59,44,69,52,52,89,43,46,67,62,43,17,51,52,9,43,31,59,36,32,74,68,49,34,40,66,46,88,97,53,60,27,37,30,35,60,73,74,74,76,73,26,31,24,38,37,32,38,33,37,28,56,20,44,41,38,47,56,28,47,28,22,57,29,26,22,45,22,15,34,44,16,53,80,77,28,43,35,52,32,65,56,47,34,53,50,49,61,71,53,44,45,82,39,21,34,38,37,42,34,48,40,40,72,57,38,52,51,24,51,52,52,17,44,54,55,32,44,76,72,71,39,53,65,49,78,42,67,26,45,12,22,56,43,62,28,57,78,95,41,38,89,65,8,34,33,54,68,30,48,58,60,27,43,36,29,32,13,29,38,31,76,72,33,87,39,46,67,59,37,48,51,54,28,45,51,44,39,75,34,25,40,21,44,25,34,35,48,42,55,19,49,39,74,72,77,38,45,63,54,47,87,73,54,91,57,28,29,27,40,21,34,41,81,72,50,43,79,40,70,44,75,42,67,64,59,41,29,60,60,52,47,49,55,53,46,54,54,50,45,64,74,68,64,70,46,64,73,41,35,25,40,38,35,42,29,25,23,28,20,42,34,58,50,41,51,19,37,49,44,33,46,52,51,50,53,33,52,74,52,41,33,43,74,78,43,53,46,69,47,70,56,44,20,28,35,38,12,23,29,37,30,47,28,40,30,63,45,53,74,68,54,45,55,25,62,66,43,61,28,43,36,54,63,44,55,87

Organism: Rhodospirillum rubrum (strain ATCC 11170 / ATH 1.1.1 / DSM 467 / LMG 4362 / NCIMB 8255 / S1) (NCBI:txid269796)

Secondary structure (DSSP, 8-state):
--------S-GGGHHHHHHHHHHHHTTTSEEEPTTSSEEEES---TTS-EEEEEEEESSTTTTGGGBEETSBSEEEEEEET-PPPHHHHHHHHHHH--SS-EEEEEE--HHHHHHHHHHHHHHHHTT--EEEEEE--BTTTS-GGGGGGPPP-THHHHHHHHHHHHHTT-SSHHHHHHHHHHHHHTEEEEEEEEE--B-TTT--BSS---TTEEEET--TT----SEEEE---HHHHHHHHHHHHHHHHT--TT-EEEEEEEE-BS--HHHHHHHHHHHHHHHHHTTPEEEEEEEE-SS--TTBEEEEEEEEEE-HHHHHHHHS--EESS-B-/--------S-GGGHHHHHHHHHHHHTTTSEEEPTTSSEEEES---TTS-EEEEEEEESSTTTTGGGBEETSBSEEEEEEET-PPPHHHHHHHHHHH--SS-EEEEEE--HHHHHHHHHHHHHHHHTT--EEEEEE--BTTTS-GGGGGGPPP-THHHHHHHHHHHHHTT-SSHHHHHHHHHHHHHTEEEEEEEEE--B-TTT--BSS---TTEEEET--TT----SEEEE---HHHHHHHHHHHHHHHHT--TT-EEEEEEEE-BS--HHHHHHHHHHHHHHHHHTTPEEEEEEEE-SS--TTBEEEEEEEEEE-HHHHHHHHS--EESS-B-

pLDDT: mean 96.12, std 5.43, range [39.0, 98.94]